Protein AF-0000000082480742 (afdb_homodimer)

InterPro domains:
  IPR001544 Aminotransferase class IV [PF01063] (30-254)
  IPR017824 Aminodeoxychorismate lyase, class IV [cd01559] (22-278)
  IPR036038 Aminotransferase-like, PLP-dependent enzymes [SSF56752] (6-282)
  IPR043131 Branched-chain-amino-acid aminotransferase-like, N-terminal [G3DSA:3.30.470.10] (2-115)
  IPR043132 Branched-chain-amino-acid aminotransferase-like, C-terminal [G3DSA:3.20.10.10] (116-290)
  IPR050571 Class-IV Pyridoxal-Phosphate-Dependent Aminotransferase [PTHR42743] (1-287)

Structure (mmCIF, N/CA/C/O backbone):
data_AF-0000000082480742-model_v1
#
loop_
_entity.id
_entity.type
_entity.pdbx_description
1 polymer 'aminodeoxychorismate lyase'
#
loop_
_atom_site.group_PDB
_atom_site.id
_atom_site.type_symbol
_atom_site.label_atom_id
_atom_site.label_alt_id
_atom_site.label_comp_id
_atom_site.label_asym_id
_atom_site.label_entity_id
_atom_site.label_seq_id
_atom_site.pdbx_PDB_ins_code
_atom_site.Cartn_x
_atom_site.Cartn_y
_atom_site.Cartn_z
_atom_site.occupancy
_atom_site.B_iso_or_equiv
_atom_site.auth_seq_id
_atom_site.auth_comp_id
_atom_site.auth_asym_id
_atom_site.auth_atom_id
_atom_site.pdbx_PDB_model_num
ATOM 1 N N . MET A 1 1 ? 18.281 7.586 12.695 1 97.62 1 MET A N 1
ATOM 2 C CA . MET A 1 1 ? 17.219 6.586 12.625 1 97.62 1 MET A CA 1
ATOM 3 C C . MET A 1 1 ? 17.266 5.668 13.844 1 97.62 1 MET A C 1
ATOM 5 O O . MET A 1 1 ? 18.344 5.242 14.273 1 97.62 1 MET A O 1
ATOM 9 N N . TYR A 1 2 ? 16.172 5.492 14.445 1 98.62 2 TYR A N 1
ATOM 10 C CA . TYR A 1 2 ? 16.031 4.383 15.383 1 98.62 2 TYR A CA 1
ATOM 11 C C . TYR A 1 2 ? 15.539 3.129 14.672 1 98.62 2 TYR A C 1
ATOM 13 O O . TYR A 1 2 ? 14.672 3.203 13.797 1 98.62 2 TYR A O 1
ATOM 21 N N . SER A 1 3 ? 16.031 1.985 15.062 1 98.25 3 SER A N 1
ATOM 22 C CA . SER A 1 3 ? 15.562 0.691 14.586 1 98.25 3 SER A CA 1
ATOM 23 C C . SER A 1 3 ? 15.5 -0.325 15.719 1 98.25 3 SER A C 1
ATOM 25 O O . SER A 1 3 ? 16.516 -0.6 16.375 1 98.25 3 SER A O 1
ATOM 27 N N . SER A 1 4 ? 14.375 -0.853 15.891 1 97.75 4 SER A N 1
ATOM 28 C CA . SER A 1 4 ? 14.273 -1.896 16.906 1 97.75 4 SER A CA 1
ATOM 29 C C . SER A 1 4 ? 14.938 -3.186 16.453 1 97.75 4 SER A C 1
ATOM 31 O O . SER A 1 4 ? 15.234 -4.066 17.266 1 97.75 4 SER A O 1
ATOM 33 N N . ILE A 1 5 ? 15.133 -3.352 15.133 1 95.88 5 ILE A N 1
ATOM 34 C CA . ILE A 1 5 ? 15.812 -4.523 14.594 1 95.88 5 ILE A CA 1
ATOM 35 C C . ILE A 1 5 ? 17.297 -4.461 14.93 1 95.88 5 ILE A C 1
ATOM 37 O O . ILE A 1 5 ? 17.891 -5.457 15.367 1 95.88 5 ILE A O 1
ATOM 41 N N . PHE A 1 6 ? 17.844 -3.275 14.734 1 94.06 6 PHE A N 1
ATOM 42 C CA . PHE A 1 6 ? 19.266 -3.092 15.039 1 94.06 6 PHE A CA 1
ATOM 43 C C . PHE A 1 6 ? 19.469 -2.793 16.516 1 94.06 6 PHE A C 1
ATOM 45 O O . PHE A 1 6 ? 20.578 -2.936 17.031 1 94.06 6 PHE A O 1
ATOM 52 N N . GLY A 1 7 ? 18.422 -2.303 17.156 1 94.62 7 GLY A N 1
ATOM 53 C CA . GLY A 1 7 ? 18.438 -2.125 18.594 1 94.62 7 GLY A CA 1
ATOM 54 C C . GLY A 1 7 ? 19.062 -0.811 19.031 1 94.62 7 GLY A C 1
ATOM 55 O O . GLY A 1 7 ? 19.688 -0.73 20.094 1 94.62 7 GLY A O 1
ATOM 56 N N . GLY A 1 8 ? 18.906 0.217 18.156 1 96.69 8 GLY A N 1
ATOM 57 C CA . GLY A 1 8 ? 19.516 1.472 18.562 1 96.69 8 GLY A CA 1
ATOM 58 C C . GLY A 1 8 ? 19.391 2.566 17.531 1 96.69 8 GLY A C 1
ATOM 59 O O . GLY A 1 8 ? 18.672 2.408 16.547 1 96.69 8 GLY A O 1
ATOM 60 N N . ILE A 1 9 ? 20 3.721 17.891 1 97.69 9 ILE A N 1
ATOM 61 C CA . ILE A 1 9 ? 19.969 4.906 17.047 1 97.69 9 ILE A CA 1
ATOM 62 C C . ILE A 1 9 ? 21.172 4.887 16.094 1 97.69 9 ILE A C 1
ATOM 64 O O . ILE A 1 9 ? 22.312 4.676 16.516 1 97.69 9 ILE A O 1
ATOM 68 N N . ILE A 1 10 ? 20.828 5.055 14.891 1 96.19 10 ILE A N 1
ATOM 69 C CA . ILE A 1 10 ? 21.812 5.148 13.812 1 96.19 10 ILE A CA 1
ATOM 70 C C . ILE A 1 10 ? 21.922 6.598 13.344 1 96.19 10 ILE A C 1
ATOM 72 O O . ILE A 1 10 ? 20.906 7.223 13 1 96.19 10 ILE A O 1
ATOM 76 N N . LEU A 1 11 ? 23.141 7.121 13.234 1 94.62 11 LEU A N 1
ATOM 77 C CA . LEU A 1 11 ? 23.297 8.523 12.859 1 94.62 11 LEU A CA 1
ATOM 78 C C . LEU A 1 11 ? 23.828 8.641 11.438 1 94.62 11 LEU A C 1
ATOM 80 O O . LEU A 1 11 ? 23.672 9.688 10.797 1 94.62 11 LEU A O 1
ATOM 84 N N . ASP A 1 12 ? 24.453 7.574 10.875 1 94.06 12 ASP A N 1
ATOM 85 C CA . ASP A 1 12 ? 24.938 7.574 9.5 1 94.06 12 ASP A CA 1
ATOM 86 C C . ASP A 1 12 ? 23.828 7.273 8.516 1 94.06 12 ASP A C 1
ATOM 88 O O . ASP A 1 12 ? 23.312 6.152 8.469 1 94.06 12 ASP A O 1
ATOM 92 N N . PRO A 1 13 ? 23.5 8.242 7.668 1 92.44 13 PRO A N 1
ATOM 93 C CA . PRO A 1 13 ? 22.391 8.047 6.742 1 92.44 13 PRO A CA 1
ATOM 94 C C . PRO A 1 13 ? 22.578 6.836 5.828 1 92.44 13 PRO A C 1
ATOM 96 O O . PRO A 1 13 ? 21.594 6.195 5.434 1 92.44 13 PRO A O 1
ATOM 99 N N . GLU A 1 14 ? 23.75 6.508 5.496 1 91.38 14 GLU A N 1
ATOM 100 C CA . GLU A 1 14 ? 24.031 5.387 4.602 1 91.38 14 GLU A CA 1
ATOM 101 C C . GLU A 1 14 ? 23.688 4.059 5.258 1 91.38 14 GLU A C 1
ATOM 103 O O . GLU A 1 14 ? 23.516 3.043 4.574 1 91.38 14 GLU A O 1
ATOM 108 N N . MET A 1 15 ? 23.562 4.098 6.551 1 94.12 15 MET A N 1
ATOM 109 C CA . MET A 1 15 ? 23.281 2.875 7.297 1 94.12 15 MET A CA 1
ATOM 110 C C . MET A 1 15 ? 21.812 2.787 7.66 1 94.12 15 MET A C 1
ATOM 112 O O . MET A 1 15 ? 21.391 1.866 8.367 1 94.12 15 MET A O 1
ATOM 116 N N . MET A 1 16 ? 21.078 3.693 7.191 1 97 16 MET A N 1
ATOM 117 C CA . MET A 1 16 ? 19.641 3.662 7.461 1 97 16 MET A CA 1
ATOM 118 C C . MET A 1 16 ? 18.938 2.705 6.516 1 97 16 MET A C 1
ATOM 120 O O . MET A 1 16 ? 18.359 3.129 5.508 1 97 16 MET A O 1
ATOM 124 N N . VAL A 1 17 ? 19.016 1.443 6.891 1 97.94 17 VAL A N 1
ATOM 125 C CA . VAL A 1 17 ? 18.484 0.368 6.059 1 97.94 17 VAL A CA 1
ATOM 126 C C . VAL A 1 17 ? 17.484 -0.465 6.859 1 97.94 17 VAL A C 1
ATOM 128 O O . VAL A 1 17 ? 17.438 -0.371 8.086 1 97.94 17 VAL A O 1
ATOM 131 N N . ILE A 1 18 ? 16.703 -1.198 6.199 1 98.31 18 ILE A N 1
ATOM 132 C CA . ILE A 1 18 ? 15.695 -2.104 6.742 1 98.31 18 ILE A CA 1
ATOM 133 C C . ILE A 1 18 ? 15.773 -3.451 6.031 1 98.31 18 ILE A C 1
ATOM 135 O O . ILE A 1 18 ? 16.109 -3.516 4.844 1 98.31 18 ILE A O 1
ATOM 139 N N . PRO A 1 19 ? 15.523 -4.566 6.738 1 98.38 19 PRO A N 1
ATOM 140 C CA . PRO A 1 19 ? 15.5 -5.863 6.059 1 98.38 19 PRO A CA 1
ATOM 141 C C . PRO A 1 19 ? 14.469 -5.922 4.934 1 98.38 19 PRO A C 1
ATOM 143 O O . PRO A 1 19 ? 13.344 -5.449 5.098 1 98.38 19 PRO A O 1
ATOM 146 N N . ILE A 1 20 ? 14.828 -6.539 3.852 1 98.44 20 ILE A N 1
ATOM 147 C CA . ILE A 1 20 ? 13.93 -6.543 2.701 1 98.44 20 ILE A CA 1
ATOM 148 C C . ILE A 1 20 ? 12.742 -7.457 2.98 1 98.44 20 ILE A C 1
ATOM 150 O O . ILE A 1 20 ? 11.695 -7.336 2.344 1 98.44 20 ILE A O 1
ATOM 154 N N . ASP A 1 21 ? 12.867 -8.398 3.918 1 98.12 21 ASP A N 1
ATOM 155 C CA . ASP A 1 21 ? 11.773 -9.328 4.211 1 98.12 21 ASP A CA 1
ATOM 156 C C . ASP A 1 21 ? 10.852 -8.766 5.289 1 98.12 21 ASP A C 1
ATOM 158 O O . ASP A 1 21 ? 9.984 -9.469 5.801 1 98.12 21 ASP A O 1
ATOM 162 N N . ASP A 1 22 ? 11.141 -7.527 5.754 1 98.62 22 ASP A N 1
ATOM 163 C CA . ASP A 1 22 ? 10.125 -6.875 6.578 1 98.62 22 ASP A CA 1
ATOM 164 C C . ASP A 1 22 ? 8.797 -6.781 5.84 1 98.62 22 ASP A C 1
ATOM 166 O O . ASP A 1 22 ? 8.75 -6.34 4.688 1 98.62 22 ASP A O 1
ATOM 170 N N . HIS A 1 23 ? 7.777 -7.121 6.512 1 98.81 23 HIS A N 1
ATOM 171 C CA . HIS A 1 23 ? 6.457 -7.219 5.895 1 98.81 23 HIS A CA 1
ATOM 172 C C . HIS A 1 23 ? 5.973 -5.859 5.406 1 98.81 23 HIS A C 1
ATOM 174 O O . HIS A 1 23 ? 5.141 -5.781 4.5 1 98.81 23 HIS A O 1
ATOM 180 N N . MET A 1 24 ? 6.398 -4.762 5.973 1 98.88 24 MET A N 1
ATOM 181 C CA . MET A 1 24 ? 6.078 -3.412 5.512 1 98.88 24 MET A CA 1
ATOM 182 C C . MET A 1 24 ? 6.672 -3.156 4.129 1 98.88 24 MET A C 1
ATOM 184 O O . MET A 1 24 ? 6.074 -2.455 3.312 1 98.88 24 MET A O 1
ATOM 188 N N . VAL A 1 25 ? 7.816 -3.727 3.834 1 98.81 25 VAL A N 1
ATOM 189 C CA . VAL A 1 25 ? 8.523 -3.469 2.584 1 98.81 25 VAL A CA 1
ATOM 190 C C . VAL A 1 25 ? 7.781 -4.133 1.425 1 98.81 25 VAL A C 1
ATOM 192 O O . VAL A 1 25 ? 7.418 -3.469 0.451 1 98.81 25 VAL A O 1
ATOM 195 N N . HIS A 1 26 ? 7.477 -5.391 1.591 1 98.56 26 HIS A N 1
ATOM 196 C CA . HIS A 1 26 ? 7.066 -6.141 0.407 1 98.56 26 HIS A CA 1
ATOM 197 C C . HIS A 1 26 ? 5.562 -6.379 0.401 1 98.56 26 HIS A C 1
ATOM 199 O O . HIS A 1 26 ? 4.988 -6.734 -0.633 1 98.56 26 HIS A O 1
ATOM 205 N N . ARG A 1 27 ? 4.875 -6.137 1.53 1 98.75 27 ARG A N 1
ATOM 206 C CA . ARG A 1 27 ? 3.43 -6.324 1.578 1 98.75 27 ARG A CA 1
ATOM 207 C C . ARG A 1 27 ? 2.725 -5.039 1.997 1 98.75 27 ARG A C 1
ATOM 209 O O . ARG A 1 27 ? 1.493 -4.988 2.039 1 98.75 27 ARG A O 1
ATOM 216 N N . GLY A 1 28 ? 3.459 -3.996 2.354 1 98.81 28 GLY A N 1
ATOM 217 C CA . GLY A 1 28 ? 2.848 -2.76 2.814 1 98.81 28 GLY A CA 1
ATOM 218 C C . GLY A 1 28 ? 2.152 -2.9 4.156 1 98.81 28 GLY A C 1
ATOM 219 O O . GLY A 1 28 ? 1.254 -2.123 4.48 1 98.81 28 GLY A O 1
ATOM 220 N N . HIS A 1 29 ? 2.496 -3.898 4.902 1 98.94 29 HIS A N 1
ATOM 221 C CA . HIS A 1 29 ? 1.877 -4.137 6.203 1 98.94 29 HIS A CA 1
ATOM 222 C C . HIS A 1 29 ? 2.572 -3.332 7.297 1 98.94 29 HIS A C 1
ATOM 224 O O . HIS A 1 29 ? 3.301 -3.893 8.117 1 98.94 29 HIS A O 1
ATOM 230 N N . GLY A 1 30 ? 2.264 -2.072 7.312 1 98.94 30 GLY A N 1
ATOM 231 C CA . GLY A 1 30 ? 2.844 -1.113 8.242 1 98.94 30 GLY A CA 1
ATOM 232 C C . GLY A 1 30 ? 2.053 0.178 8.328 1 98.94 30 GLY A C 1
ATOM 233 O O . GLY A 1 30 ? 1.278 0.504 7.43 1 98.94 30 GLY A O 1
ATOM 234 N N . VAL A 1 31 ? 2.246 0.839 9.43 1 98.94 31 VAL A N 1
ATOM 235 C CA . VAL A 1 31 ? 1.635 2.141 9.68 1 98.94 31 VAL A CA 1
ATOM 236 C C . VAL A 1 31 ? 2.717 3.168 10 1 98.94 31 VAL A C 1
ATOM 238 O O . VAL A 1 31 ? 3.861 2.805 10.281 1 98.94 31 VAL A O 1
ATOM 241 N N . PHE A 1 32 ? 2.344 4.457 9.914 1 98.94 32 PHE A N 1
ATOM 242 C CA . PHE A 1 32 ? 3.326 5.492 10.219 1 98.94 32 PHE A CA 1
ATOM 243 C C . PHE A 1 32 ? 2.646 6.734 10.781 1 98.94 32 PHE A C 1
ATOM 245 O O . PHE A 1 32 ? 1.417 6.824 10.797 1 98.94 32 PHE A O 1
ATOM 252 N N . ASP A 1 33 ? 3.379 7.59 11.227 1 98.75 33 ASP A N 1
ATOM 253 C CA . ASP A 1 33 ? 2.959 8.93 11.633 1 98.75 33 ASP A CA 1
ATOM 254 C C . ASP A 1 33 ? 4.125 9.914 11.562 1 98.75 33 ASP A C 1
ATOM 256 O O . ASP A 1 33 ? 5.258 9.523 11.281 1 98.75 33 ASP A O 1
ATOM 260 N N . THR A 1 34 ? 3.812 11.125 11.633 1 98.25 34 THR A N 1
ATOM 261 C CA . THR A 1 34 ? 4.797 12.195 11.539 1 98.25 34 THR A CA 1
ATOM 262 C C . THR A 1 34 ? 4.496 13.289 12.562 1 98.25 34 THR A C 1
ATOM 264 O O . THR A 1 34 ? 3.391 13.836 12.594 1 98.25 34 THR A O 1
ATOM 267 N N . ALA A 1 35 ? 5.398 13.57 13.383 1 97.94 35 ALA A N 1
ATOM 268 C CA . ALA A 1 35 ? 5.336 14.719 14.281 1 97.94 35 ALA A CA 1
ATOM 269 C C . ALA A 1 35 ? 6.34 15.797 13.867 1 97.94 35 ALA A C 1
ATOM 271 O O . ALA A 1 35 ? 7.328 15.5 13.188 1 97.94 35 ALA A O 1
ATOM 272 N N . ILE A 1 36 ? 6.117 16.969 14.328 1 97.5 36 ILE A N 1
ATOM 273 C CA . ILE A 1 36 ? 7 18.078 13.945 1 97.5 36 ILE A CA 1
ATOM 274 C C . ILE A 1 36 ? 7.895 18.438 15.125 1 97.5 36 ILE A C 1
ATOM 276 O O . ILE A 1 36 ? 7.461 18.422 16.281 1 97.5 36 ILE A O 1
ATOM 280 N N . ILE A 1 37 ? 9.109 18.719 14.82 1 97.94 37 ILE A N 1
ATOM 281 C CA . ILE A 1 37 ? 10.039 19.375 15.734 1 97.94 37 ILE A CA 1
ATOM 282 C C . ILE A 1 37 ? 10.133 20.859 15.375 1 97.94 37 ILE A C 1
ATOM 284 O O . ILE A 1 37 ? 10.453 21.219 14.242 1 97.94 37 ILE A O 1
ATOM 288 N N . LEU A 1 38 ? 9.797 21.641 16.328 1 96.75 38 LEU A N 1
ATOM 289 C CA . LEU A 1 38 ? 9.852 23.078 16.125 1 96.75 38 LEU A CA 1
ATOM 290 C C . LEU A 1 38 ? 10.422 23.797 17.344 1 96.75 38 LEU A C 1
ATOM 292 O O . LEU A 1 38 ? 9.883 23.672 18.438 1 96.75 38 LEU A O 1
ATOM 296 N N . ASP A 1 39 ? 11.523 24.531 17.141 1 94.62 39 ASP A N 1
ATOM 297 C CA . ASP A 1 39 ? 12.203 25.281 18.188 1 94.62 39 ASP A CA 1
ATOM 298 C C . ASP A 1 39 ? 12.531 24.406 19.375 1 94.62 39 ASP A C 1
ATOM 300 O O . ASP A 1 39 ? 12.312 24.797 20.531 1 94.62 39 ASP A O 1
ATOM 304 N N . GLY A 1 40 ? 12.867 23.172 19.094 1 95.31 40 GLY A N 1
ATOM 305 C CA . GLY A 1 40 ? 13.344 22.266 20.125 1 95.31 40 GLY A CA 1
ATOM 306 C C . GLY A 1 40 ? 12.227 21.562 20.859 1 95.31 40 GLY A C 1
ATOM 307 O O . GLY A 1 40 ? 12.453 20.922 21.891 1 95.31 40 GLY A O 1
ATOM 308 N N . PHE A 1 41 ? 11.078 21.688 20.391 1 97.62 41 PHE A N 1
ATOM 309 C CA . PHE A 1 41 ? 9.93 21 20.969 1 97.62 41 PHE A CA 1
ATOM 310 C C . PHE A 1 41 ? 9.289 20.078 19.938 1 97.62 41 PHE A C 1
ATOM 312 O O . PHE A 1 41 ? 9.328 20.344 18.734 1 97.62 41 PHE A O 1
ATOM 319 N N . ILE A 1 42 ? 8.789 18.969 20.422 1 98.44 42 ILE A N 1
ATOM 320 C CA . ILE A 1 42 ? 7.938 18.125 19.594 1 98.44 42 ILE A CA 1
ATOM 321 C C . ILE A 1 42 ? 6.473 18.484 19.828 1 98.44 42 ILE A C 1
ATOM 323 O O . ILE A 1 42 ? 5.965 18.359 20.938 1 98.44 42 ILE A O 1
ATOM 327 N N . TYR A 1 43 ? 5.84 18.938 18.797 1 98.06 43 TYR A N 1
ATOM 328 C CA . TYR A 1 43 ? 4.469 19.422 18.875 1 98.06 43 TYR A CA 1
ATOM 329 C C . TYR A 1 43 ? 3.471 18.281 18.797 1 98.06 43 TYR A C 1
ATOM 331 O O . TYR A 1 43 ? 3.555 17.438 17.906 1 98.06 43 TYR A O 1
ATOM 339 N N . GLU A 1 44 ? 2.523 18.109 19.797 1 97.88 44 GLU A N 1
ATOM 340 C CA . GLU A 1 44 ? 1.398 17.172 19.859 1 97.88 44 GLU A CA 1
ATOM 341 C C . GLU A 1 44 ? 1.871 15.727 19.75 1 97.88 44 GLU A C 1
ATOM 343 O O . GLU A 1 44 ? 1.245 14.906 19.078 1 97.88 44 GLU A O 1
ATOM 348 N N . LEU A 1 45 ? 2.938 15.445 20.406 1 98.19 45 LEU A N 1
ATOM 349 C CA . LEU A 1 45 ? 3.533 14.117 20.297 1 98.19 45 LEU A CA 1
ATOM 350 C C . LEU A 1 45 ? 2.557 13.047 20.781 1 98.19 45 LEU A C 1
ATOM 352 O O . LEU A 1 45 ? 2.379 12.016 20.109 1 98.19 45 LEU A O 1
ATOM 356 N N . ASP A 1 46 ? 1.872 13.266 21.844 1 97.94 46 ASP A N 1
ATOM 357 C CA . ASP A 1 46 ? 0.979 12.258 22.406 1 97.94 46 ASP A CA 1
ATOM 358 C C . ASP A 1 46 ? -0.225 12.016 21.5 1 97.94 46 ASP A C 1
ATOM 360 O O . ASP A 1 46 ? -0.7 10.883 21.391 1 97.94 46 ASP A O 1
ATOM 364 N N . VAL A 1 47 ? -0.727 13.078 20.922 1 97.81 47 VAL A N 1
ATOM 365 C CA . VAL A 1 47 ? -1.851 12.961 20 1 97.81 47 VAL A CA 1
ATOM 366 C C . VAL A 1 47 ? -1.438 12.133 18.781 1 97.81 47 VAL A C 1
ATOM 368 O O . VAL A 1 47 ? -2.186 11.258 18.344 1 97.81 47 VAL A O 1
ATOM 371 N N . HIS A 1 48 ? -0.273 12.367 18.297 1 98.56 48 HIS A N 1
ATOM 372 C CA . HIS A 1 48 ? 0.248 11.617 17.172 1 98.56 48 HIS A CA 1
ATOM 373 C C . HIS A 1 48 ? 0.482 10.156 17.531 1 98.56 48 HIS A C 1
ATOM 375 O O . HIS A 1 48 ? 0.188 9.25 16.75 1 98.56 48 HIS A O 1
ATOM 381 N N . LEU A 1 49 ? 1.009 9.922 18.688 1 98.62 49 LEU A N 1
ATOM 382 C CA . LEU A 1 49 ? 1.263 8.555 19.141 1 98.62 49 LEU A CA 1
ATOM 383 C C . LEU A 1 49 ? -0.044 7.789 19.312 1 98.62 49 LEU A C 1
ATOM 385 O O . LEU A 1 49 ? -0.121 6.605 18.969 1 98.62 49 LEU A O 1
ATOM 389 N N . ALA A 1 50 ? -1.018 8.477 19.844 1 98.25 50 ALA A N 1
ATOM 390 C CA . ALA A 1 50 ? -2.32 7.836 20 1 98.25 50 ALA A CA 1
ATOM 391 C C . ALA A 1 50 ? -2.887 7.414 18.641 1 98.25 50 ALA A C 1
ATOM 393 O O . ALA A 1 50 ? -3.395 6.301 18.5 1 98.25 50 ALA A O 1
ATOM 394 N N . ARG A 1 51 ? -2.84 8.297 17.703 1 98.31 51 ARG A N 1
ATOM 395 C CA . ARG A 1 51 ? -3.32 7.957 16.375 1 98.31 51 ARG A CA 1
ATOM 396 C C . ARG A 1 51 ? -2.496 6.82 15.773 1 98.31 51 ARG A C 1
ATOM 398 O O . ARG A 1 51 ? -3.039 5.945 15.094 1 98.31 51 ARG A O 1
ATOM 405 N N . PHE A 1 52 ? -1.207 6.895 15.992 1 98.81 52 PHE A N 1
ATOM 406 C CA . PHE A 1 52 ? -0.276 5.879 15.508 1 98.81 52 PHE A CA 1
ATOM 407 C C . PHE A 1 52 ? -0.688 4.496 15.992 1 98.81 52 PHE A C 1
ATOM 409 O O . PHE A 1 52 ? -0.785 3.557 15.203 1 98.81 52 PHE A O 1
ATOM 416 N N . LEU A 1 53 ? -1.008 4.379 17.219 1 98.75 53 LEU A N 1
ATOM 417 C CA . LEU A 1 53 ? -1.361 3.098 17.812 1 98.75 53 LEU A CA 1
ATOM 418 C C . LEU A 1 53 ? -2.764 2.672 17.391 1 98.75 53 LEU A C 1
ATOM 420 O O . LEU A 1 53 ? -3.035 1.478 17.25 1 98.75 53 LEU A O 1
ATOM 424 N N . ARG A 1 54 ? -3.676 3.609 17.219 1 98.31 54 ARG A N 1
ATOM 425 C CA . ARG A 1 54 ? -4.988 3.281 16.672 1 98.31 54 ARG A CA 1
ATOM 426 C C . ARG A 1 54 ? -4.875 2.721 15.266 1 98.31 54 ARG A C 1
ATOM 428 O O . ARG A 1 54 ? -5.562 1.759 14.914 1 98.31 54 ARG A O 1
ATOM 435 N N . SER A 1 55 ? -4.039 3.404 14.453 1 98.81 55 SER A N 1
ATOM 436 C CA . SER A 1 55 ? -3.793 2.898 13.109 1 98.81 55 SER A CA 1
ATOM 437 C C . SER A 1 55 ? -3.217 1.487 13.141 1 98.81 55 SER A C 1
ATOM 439 O O . SER A 1 55 ? -3.621 0.626 12.359 1 98.81 55 SER A O 1
ATOM 441 N N . ALA A 1 56 ? -2.264 1.24 14.055 1 98.88 56 ALA A N 1
ATOM 442 C CA . ALA A 1 56 ? -1.654 -0.08 14.195 1 98.88 56 ALA A CA 1
ATOM 443 C C . ALA A 1 56 ? -2.703 -1.133 14.547 1 98.88 56 ALA A C 1
ATOM 445 O O . ALA A 1 56 ? -2.699 -2.23 13.984 1 98.88 56 ALA A O 1
ATOM 446 N N . SER A 1 57 ? -3.557 -0.779 15.438 1 98.56 57 SER A N 1
ATOM 447 C CA . SER A 1 57 ? -4.621 -1.695 15.828 1 98.56 57 SER A CA 1
ATOM 448 C C . SER A 1 57 ? -5.508 -2.059 14.648 1 98.56 57 SER A C 1
ATOM 450 O O . SER A 1 57 ? -5.844 -3.229 14.453 1 98.56 57 SER A O 1
ATOM 452 N N . LYS A 1 58 ? -5.891 -1.099 13.852 1 98.31 58 LYS A N 1
ATOM 453 C CA . LYS A 1 58 ? -6.707 -1.344 12.664 1 98.31 58 LYS A CA 1
ATOM 454 C C . LYS A 1 58 ? -5.98 -2.25 11.672 1 98.31 58 LYS A C 1
ATOM 456 O O . LYS A 1 58 ? -6.609 -3.053 10.977 1 98.31 58 LYS A O 1
ATOM 461 N N . ALA A 1 59 ? -4.676 -2.133 11.609 1 98.81 59 ALA A N 1
ATOM 462 C CA . ALA A 1 59 ? -3.865 -2.938 10.703 1 98.81 59 ALA A CA 1
ATOM 463 C C . ALA A 1 59 ? -3.504 -4.281 11.328 1 98.81 59 ALA A C 1
ATOM 465 O O . ALA A 1 59 ? -2.729 -5.051 10.766 1 98.81 59 ALA A O 1
ATOM 466 N N . LYS A 1 60 ? -3.963 -4.52 12.578 1 98.44 60 LYS A N 1
ATOM 467 C CA . LYS A 1 60 ? -3.707 -5.742 13.328 1 98.44 60 LYS A CA 1
ATOM 468 C C . LYS A 1 60 ? -2.217 -5.922 13.602 1 98.44 60 LYS A C 1
ATOM 470 O O . LYS A 1 60 ? -1.688 -7.031 13.492 1 98.44 60 LYS A O 1
ATOM 475 N N . ILE A 1 61 ? -1.536 -4.879 13.883 1 98.69 61 ILE A N 1
ATOM 476 C CA . ILE A 1 61 ? -0.161 -4.879 14.375 1 98.69 61 ILE A CA 1
ATOM 477 C C . ILE A 1 61 ? -0.136 -4.5 15.852 1 98.69 61 ILE A C 1
ATOM 479 O O . ILE A 1 61 ? -0.598 -3.418 16.234 1 98.69 61 ILE A O 1
ATOM 483 N N . THR A 1 62 ? 0.367 -5.348 16.625 1 97 62 THR A N 1
ATOM 484 C CA . THR A 1 62 ? 0.489 -5.051 18.047 1 97 62 THR A CA 1
ATOM 485 C C . THR A 1 62 ? 1.923 -4.664 18.391 1 97 62 THR A C 1
ATOM 487 O O . THR A 1 62 ? 2.84 -5.477 18.266 1 97 62 THR A O 1
ATOM 490 N N . SER A 1 63 ? 2.041 -3.512 18.891 1 96.5 63 SER A N 1
ATOM 491 C CA . SER A 1 63 ? 3.367 -3.012 19.234 1 96.5 63 SER A CA 1
ATOM 492 C C . SER A 1 63 ? 3.973 -3.799 20.391 1 96.5 63 SER A C 1
ATOM 494 O O . SER A 1 63 ? 3.279 -4.125 21.359 1 96.5 63 SER A O 1
ATOM 496 N N . SER A 1 64 ? 5.258 -4.039 20.25 1 95.88 64 SER A N 1
ATOM 497 C CA . SER A 1 64 ? 5.988 -4.648 21.359 1 95.88 64 SER A CA 1
ATOM 498 C C . SER A 1 64 ? 6.348 -3.615 22.422 1 95.88 64 SER A C 1
ATOM 500 O O . SER A 1 64 ? 6.773 -3.971 23.516 1 95.88 64 SER A O 1
ATOM 502 N N . PHE A 1 65 ? 6.191 -2.391 22.094 1 96.94 65 PHE A N 1
ATOM 503 C CA . PHE A 1 65 ? 6.52 -1.273 22.984 1 96.94 65 PHE A CA 1
ATOM 504 C C . PHE A 1 65 ? 5.25 -0.611 23.5 1 96.94 65 PHE A C 1
ATOM 506 O O . PHE A 1 65 ? 4.27 -0.469 22.781 1 96.94 65 PHE A O 1
ATOM 513 N N . SER A 1 66 ? 5.336 -0.236 24.719 1 97.5 66 SER A N 1
ATOM 514 C CA . SER A 1 66 ? 4.273 0.613 25.25 1 97.5 66 SER A CA 1
ATOM 515 C C . SER A 1 66 ? 4.316 2.006 24.625 1 97.5 66 SER A C 1
ATOM 517 O O . SER A 1 66 ? 5.332 2.404 24.062 1 97.5 66 SER A O 1
ATOM 519 N N . GLN A 1 67 ? 3.186 2.705 24.781 1 97.81 67 GLN A N 1
ATOM 520 C CA . GLN A 1 67 ? 3.154 4.082 24.297 1 97.81 67 GLN A CA 1
ATOM 521 C C . GLN A 1 67 ? 4.242 4.922 24.953 1 97.81 67 GLN A C 1
ATOM 523 O O . GLN A 1 67 ? 4.879 5.75 24.297 1 97.81 67 GLN A O 1
ATOM 528 N N . SER A 1 68 ? 4.449 4.742 26.234 1 98.19 68 SER A N 1
ATOM 529 C CA . SER A 1 68 ? 5.469 5.477 26.969 1 98.19 68 SER A CA 1
ATOM 530 C C . SER A 1 68 ? 6.863 5.172 26.438 1 98.19 68 SER A C 1
ATOM 532 O O . SER A 1 68 ? 7.711 6.066 26.344 1 98.19 68 SER A O 1
ATOM 534 N N . THR A 1 69 ? 7.141 3.92 26.156 1 98.44 69 THR A N 1
ATOM 535 C CA . THR A 1 69 ? 8.438 3.533 25.594 1 98.44 69 THR A CA 1
ATOM 536 C C . THR A 1 69 ? 8.648 4.156 24.219 1 98.44 69 THR A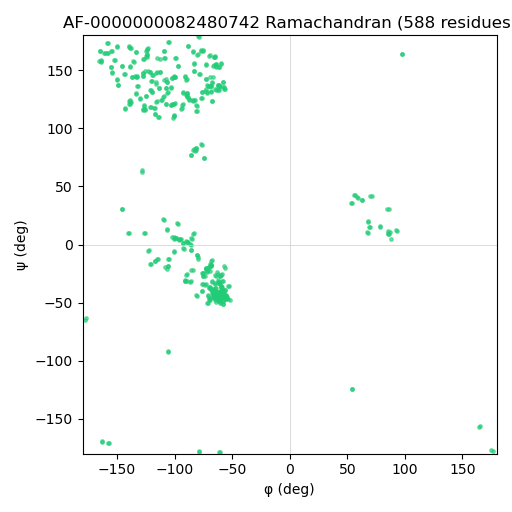 C 1
ATOM 538 O O . THR A 1 69 ? 9.719 4.676 23.922 1 98.44 69 THR A O 1
ATOM 541 N N . LEU A 1 70 ? 7.629 4.105 23.391 1 98.75 70 LEU A N 1
ATOM 542 C CA . LEU A 1 70 ? 7.707 4.738 22.078 1 98.75 70 LEU A CA 1
ATOM 543 C C . LEU A 1 70 ? 8.008 6.227 22.203 1 98.75 70 LEU A C 1
ATOM 545 O O . LEU A 1 70 ? 8.867 6.754 21.484 1 98.75 70 LEU A O 1
ATOM 549 N N . ARG A 1 71 ? 7.238 6.859 23.078 1 98.56 71 ARG A N 1
ATOM 550 C CA . ARG A 1 71 ? 7.441 8.273 23.359 1 98.56 71 ARG A CA 1
ATOM 551 C C . ARG A 1 71 ? 8.891 8.562 23.719 1 98.56 71 ARG A C 1
ATOM 553 O O . ARG A 1 71 ? 9.5 9.492 23.188 1 98.56 71 ARG A O 1
ATOM 560 N N . SER A 1 72 ? 9.445 7.789 24.594 1 98.5 72 SER A N 1
ATOM 561 C CA . SER A 1 72 ? 10.82 7.961 25.062 1 98.5 72 SER A CA 1
ATOM 562 C C . SER A 1 72 ? 11.812 7.77 23.922 1 98.5 72 SER A C 1
ATOM 564 O O . SER A 1 72 ? 12.781 8.523 23.797 1 98.5 72 SER A O 1
ATOM 566 N N . ILE A 1 73 ? 11.625 6.781 23.109 1 98.69 73 ILE A N 1
ATOM 567 C CA . ILE A 1 73 ? 12.5 6.504 21.984 1 98.69 73 ILE A CA 1
ATOM 568 C C . ILE A 1 73 ? 12.523 7.703 21.031 1 98.69 73 ILE A C 1
ATOM 570 O O . ILE A 1 73 ? 13.586 8.141 20.594 1 98.69 73 ILE A O 1
ATOM 574 N N . LEU A 1 74 ? 11.352 8.25 20.766 1 98.81 74 LEU A N 1
ATOM 575 C CA . LEU A 1 74 ? 11.242 9.359 19.828 1 98.81 74 LEU A CA 1
ATOM 576 C C . LEU A 1 74 ? 11.93 10.602 20.375 1 98.81 74 LEU A C 1
ATOM 578 O O . LEU A 1 74 ? 12.609 11.32 19.641 1 98.81 74 LEU A O 1
ATOM 582 N N . ILE A 1 75 ? 11.75 10.859 21.609 1 98.62 75 ILE A N 1
ATOM 583 C CA . ILE A 1 75 ? 12.391 12.008 22.234 1 98.62 75 ILE A CA 1
ATOM 584 C C . ILE A 1 75 ? 13.906 11.844 22.219 1 98.62 75 ILE A C 1
ATOM 586 O O . ILE A 1 75 ? 14.641 12.773 21.875 1 98.62 75 ILE A O 1
ATOM 590 N N . GLN A 1 76 ? 14.383 10.656 22.547 1 98.5 76 GLN A N 1
ATOM 591 C CA . GLN A 1 76 ? 15.812 10.375 22.531 1 98.5 76 GLN A CA 1
ATOM 592 C C . GLN A 1 76 ? 16.391 10.516 21.125 1 98.5 76 GLN A C 1
ATOM 594 O O . GLN A 1 76 ? 17.5 11.031 20.953 1 98.5 76 GLN A O 1
ATOM 599 N N . LEU A 1 77 ? 15.656 10.016 20.203 1 98.62 77 LEU A N 1
ATOM 600 C CA . LEU A 1 77 ? 16.094 10.141 18.812 1 98.62 77 LEU A CA 1
ATOM 601 C C . LEU A 1 77 ? 16.219 11.602 18.406 1 98.62 77 LEU A C 1
ATOM 603 O O . LEU A 1 77 ? 17.203 12 17.781 1 98.62 77 LEU A O 1
ATOM 607 N N . ALA A 1 78 ? 15.172 12.367 18.703 1 98.44 78 ALA A N 1
ATOM 608 C CA . ALA A 1 78 ? 15.211 13.797 18.406 1 98.44 78 ALA A CA 1
ATOM 609 C C . ALA A 1 78 ? 16.422 14.461 19.047 1 98.44 78 ALA A C 1
ATOM 611 O O . ALA A 1 78 ? 17.141 15.227 18.391 1 98.44 78 ALA A O 1
ATOM 612 N N . ALA A 1 79 ? 16.672 14.141 20.266 1 98.44 79 ALA A N 1
ATOM 613 C CA . ALA A 1 79 ? 17.797 14.711 21 1 98.44 79 ALA A CA 1
ATOM 614 C C . ALA A 1 79 ? 19.125 14.336 20.328 1 98.44 79 ALA A C 1
ATOM 616 O O . ALA A 1 79 ? 19.984 15.188 20.109 1 98.44 79 ALA A O 1
ATOM 617 N N . ALA A 1 80 ? 19.266 13.078 20.016 1 97.81 80 ALA A N 1
ATOM 618 C CA . ALA A 1 80 ? 20.5 12.578 19.422 1 97.81 80 ALA A CA 1
ATOM 619 C C . ALA A 1 80 ? 20.75 13.234 18.062 1 97.81 80 ALA A C 1
ATOM 621 O O . ALA A 1 80 ? 21.906 13.43 17.672 1 97.81 80 ALA A O 1
ATOM 622 N N . SER A 1 81 ? 19.75 13.578 17.375 1 97.12 81 SER A N 1
ATOM 623 C CA . SER A 1 81 ? 19.875 14.148 16.031 1 97.12 81 SER A CA 1
ATOM 624 C C . SER A 1 81 ? 20.328 15.602 16.094 1 97.12 81 SER A C 1
ATOM 626 O O . SER A 1 81 ? 20.781 16.156 15.094 1 97.12 81 SER A O 1
ATOM 628 N N . LEU A 1 82 ? 20.078 16.266 17.172 1 97.38 82 LEU A N 1
ATOM 629 C CA . LEU A 1 82 ? 20.344 17.688 17.391 1 97.38 82 LEU A CA 1
ATOM 630 C C . LEU A 1 82 ? 19.453 18.547 16.516 1 97.38 82 LEU A C 1
ATOM 632 O O . LEU A 1 82 ? 19.641 19.766 16.422 1 97.38 82 LEU A O 1
ATOM 636 N N . CYS A 1 83 ? 18.5 17.953 15.898 1 97.25 83 CYS A N 1
ATOM 637 C CA . CYS A 1 83 ? 17.578 18.688 15.039 1 97.25 83 CYS A CA 1
ATOM 638 C C . CYS A 1 83 ? 16.641 19.547 15.867 1 97.25 83 CYS A C 1
ATOM 640 O O . CYS A 1 83 ? 15.969 19.047 16.781 1 97.25 83 CYS A O 1
ATOM 642 N N . ARG A 1 84 ? 16.484 20.828 15.516 1 97.12 84 ARG A N 1
ATOM 643 C CA . ARG A 1 84 ? 15.633 21.719 16.281 1 97.12 84 ARG A CA 1
ATOM 644 C C . ARG A 1 84 ? 14.438 22.172 15.445 1 97.12 84 ARG A C 1
ATOM 646 O O . ARG A 1 84 ? 13.516 22.812 15.969 1 97.12 84 ARG A O 1
ATOM 653 N N . LYS A 1 85 ? 14.492 21.938 14.227 1 97.38 85 LYS A N 1
ATOM 654 C CA . LYS A 1 85 ? 13.406 22.188 13.289 1 97.38 85 LYS A CA 1
ATOM 655 C C . LYS A 1 85 ? 13.344 21.094 12.219 1 97.38 85 LYS A C 1
ATOM 657 O O . LYS A 1 85 ? 14.305 20.906 11.469 1 97.38 85 LYS A O 1
ATOM 662 N N . GLY A 1 86 ? 12.305 20.391 12.164 1 97.62 86 GLY A N 1
ATOM 663 C CA . GLY A 1 86 ? 12.148 19.297 11.227 1 97.62 86 GLY A CA 1
ATOM 664 C C . GLY A 1 86 ? 11 18.375 11.578 1 97.62 86 GLY A C 1
ATOM 665 O O . GLY A 1 86 ? 9.984 18.812 12.109 1 97.62 86 GLY A O 1
ATOM 666 N N . THR A 1 87 ? 11.094 17.141 11.078 1 97.88 87 THR A N 1
ATOM 667 C CA . THR A 1 87 ? 10.031 16.188 11.344 1 97.88 87 THR A CA 1
ATOM 668 C C . THR A 1 87 ? 10.594 14.891 11.93 1 97.88 87 THR A C 1
ATOM 670 O O . THR A 1 87 ? 11.75 14.547 11.695 1 97.88 87 THR A O 1
ATOM 673 N N . LEU A 1 88 ? 9.867 14.336 12.766 1 98.06 88 LEU A N 1
ATOM 674 C CA . LEU A 1 88 ? 10.031 12.969 13.234 1 98.06 88 LEU A CA 1
ATOM 675 C C . LEU A 1 88 ? 9.047 12.031 12.547 1 98.06 88 LEU A C 1
ATOM 677 O O . LEU A 1 88 ? 7.844 12.086 12.82 1 98.06 88 LEU A O 1
ATOM 681 N N . ARG A 1 89 ? 9.539 11.172 11.703 1 98.5 89 ARG A N 1
ATOM 682 C CA . ARG A 1 89 ? 8.719 10.164 11.039 1 98.5 89 ARG A CA 1
ATOM 683 C C . ARG A 1 89 ? 9 8.773 11.594 1 98.5 89 ARG A C 1
ATOM 685 O O . ARG A 1 89 ? 10.156 8.398 11.797 1 98.5 89 ARG A O 1
ATOM 692 N N . TYR A 1 90 ? 7.961 8.055 11.844 1 98.88 90 TYR A N 1
ATOM 693 C CA . TYR A 1 90 ? 8.172 6.75 12.453 1 98.88 90 TYR A CA 1
ATOM 694 C C . TYR A 1 90 ? 7.145 5.742 11.953 1 98.88 90 TYR A C 1
ATOM 696 O O . TYR A 1 90 ? 6.051 6.121 11.523 1 98.88 90 TYR A O 1
ATOM 704 N N . TRP A 1 91 ? 7.512 4.477 11.977 1 98.94 91 TRP A N 1
ATOM 705 C CA . TRP A 1 91 ? 6.742 3.369 11.422 1 98.94 91 TRP A CA 1
ATOM 706 C C . TRP A 1 91 ? 6.664 2.209 12.406 1 98.94 91 TRP A C 1
ATOM 708 O O . TRP A 1 91 ? 7.602 1.979 13.18 1 98.94 91 TRP A O 1
ATOM 718 N N . LEU A 1 92 ? 5.578 1.575 12.414 1 98.94 92 LEU A N 1
ATOM 719 C CA . LEU A 1 92 ? 5.402 0.254 13.008 1 98.94 92 LEU A CA 1
ATOM 720 C C . LEU A 1 92 ? 5.004 -0.77 11.953 1 98.94 92 LEU A C 1
ATOM 722 O O . LEU A 1 92 ? 3.977 -0.617 11.289 1 98.94 92 LEU A O 1
ATOM 726 N N . SER A 1 93 ? 5.852 -1.742 11.766 1 98.88 93 SER A N 1
ATOM 727 C CA . SER A 1 93 ? 5.586 -2.789 10.789 1 98.88 93 SER A CA 1
ATOM 728 C C . SER A 1 93 ? 5.277 -4.117 11.469 1 98.88 93 SER A C 1
ATOM 730 O O . SER A 1 93 ? 5.48 -4.266 12.672 1 98.88 93 SER A O 1
ATOM 732 N N . ALA A 1 94 ? 4.758 -5.051 10.672 1 98.75 94 ALA A N 1
ATOM 733 C CA . ALA A 1 94 ? 4.559 -6.402 11.188 1 98.75 94 ALA A CA 1
ATOM 734 C C . ALA A 1 94 ? 5.895 -7.098 11.445 1 98.75 94 ALA A C 1
ATOM 736 O O . ALA A 1 94 ? 5.949 -8.125 12.117 1 98.75 94 ALA A O 1
ATOM 737 N N . GLY A 1 95 ? 6.973 -6.539 10.922 1 98.44 95 GLY A N 1
ATOM 738 C CA . GLY A 1 95 ? 8.312 -7.027 11.203 1 98.44 95 GLY A CA 1
ATOM 739 C C . GLY A 1 95 ? 8.852 -7.949 10.125 1 98.44 95 GLY A C 1
ATOM 740 O O . GLY A 1 95 ? 8.109 -8.375 9.242 1 98.44 95 GLY A O 1
ATOM 741 N N . PRO A 1 96 ? 10.172 -8.164 10.148 1 97.94 96 PRO A N 1
ATOM 742 C CA . PRO A 1 96 ? 10.781 -9.125 9.227 1 97.94 96 PRO A CA 1
ATOM 743 C C . PRO A 1 96 ? 10.477 -10.57 9.594 1 97.94 96 PRO A C 1
ATOM 745 O O . PRO A 1 96 ? 10.25 -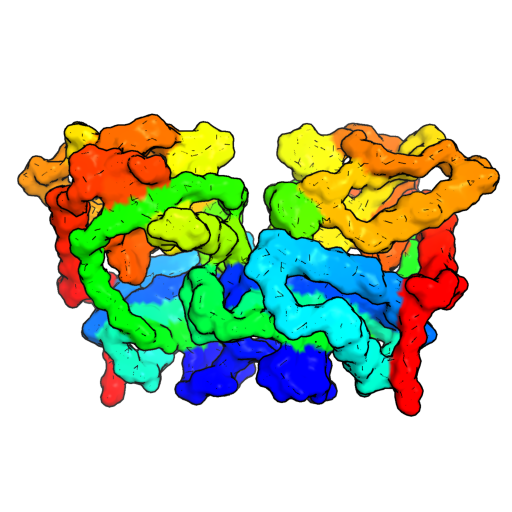10.875 10.773 1 97.94 96 PRO A O 1
ATOM 748 N N . GLY A 1 97 ? 10.5 -11.5 8.617 1 96.56 97 GLY A N 1
ATOM 749 C CA . GLY A 1 97 ? 10.273 -12.914 8.867 1 96.56 97 GLY A CA 1
ATOM 750 C C . GLY A 1 97 ? 10.414 -13.766 7.625 1 96.56 97 GLY A C 1
ATOM 751 O O . GLY A 1 97 ? 11.227 -14.695 7.59 1 96.56 97 GLY A O 1
ATOM 752 N N . ASP A 1 98 ? 9.617 -13.578 6.672 1 96.44 98 ASP A N 1
ATOM 753 C CA . ASP A 1 98 ? 9.602 -14.266 5.383 1 96.44 98 ASP A CA 1
ATOM 754 C C . ASP A 1 98 ? 8.883 -13.438 4.324 1 96.44 98 ASP A C 1
ATOM 756 O O . ASP A 1 98 ? 8.641 -12.242 4.523 1 96.44 98 ASP A O 1
ATOM 760 N N . PHE A 1 99 ? 8.641 -14.008 3.209 1 96.94 99 PHE A N 1
ATOM 761 C CA . PHE A 1 99 ? 8.039 -13.266 2.105 1 96.94 99 PHE A CA 1
ATOM 762 C C . PHE A 1 99 ? 6.609 -13.734 1.854 1 96.94 99 PHE A C 1
ATOM 764 O O . PHE A 1 99 ? 6.09 -13.578 0.749 1 96.94 99 PHE A O 1
ATOM 771 N N . LEU A 1 100 ? 6 -14.352 2.879 1 96.94 100 LEU A N 1
ATOM 772 C CA . LEU A 1 100 ? 4.633 -14.844 2.746 1 96.94 100 LEU A CA 1
ATOM 773 C C . LEU A 1 100 ? 3.631 -13.703 2.924 1 96.94 100 LEU A C 1
ATOM 775 O O . LEU A 1 100 ? 3.996 -12.617 3.367 1 96.94 100 LEU A O 1
ATOM 779 N N . LEU A 1 101 ? 2.416 -13.961 2.492 1 98 101 LEU A N 1
ATOM 780 C CA . LEU A 1 101 ? 1.349 -12.977 2.65 1 98 101 LEU A CA 1
ATOM 781 C C . LEU A 1 101 ? 0.962 -12.828 4.117 1 98 101 LEU A C 1
ATOM 783 O O . LEU A 1 101 ? 0.797 -11.703 4.609 1 98 101 LEU A O 1
ATOM 787 N N . SER A 1 102 ? 0.8 -14.023 4.781 1 98.25 102 SER A N 1
ATOM 788 C CA . SER A 1 102 ? 0.489 -14.039 6.207 1 98.25 102 SER A CA 1
ATOM 789 C C . SER A 1 102 ? 1.667 -13.531 7.035 1 98.25 102 SER A C 1
ATOM 791 O O . SER A 1 102 ? 2.811 -13.93 6.805 1 98.25 102 SER A O 1
ATOM 793 N N . PRO A 1 103 ? 1.389 -12.711 8.008 1 98.06 103 PRO A N 1
ATOM 794 C CA . PRO A 1 103 ? 2.477 -12.273 8.883 1 98.06 103 PRO A CA 1
ATOM 795 C C . PRO A 1 103 ? 2.77 -13.273 10 1 98.06 103 PRO A C 1
ATOM 797 O O . PRO A 1 103 ? 3.541 -12.977 10.914 1 98.06 103 PRO A O 1
ATOM 800 N N . ALA A 1 104 ? 2.191 -14.43 9.945 1 96.62 104 ALA A N 1
ATOM 801 C CA . ALA A 1 104 ? 2.33 -15.422 11.016 1 96.62 104 ALA A CA 1
ATOM 802 C C . ALA A 1 104 ? 3.789 -15.82 11.203 1 96.62 104 ALA A C 1
ATOM 804 O O . ALA A 1 104 ? 4.191 -16.219 12.297 1 96.62 104 ALA A O 1
ATOM 805 N N . GLY A 1 105 ? 4.57 -15.727 10.172 1 95 105 GLY A N 1
ATOM 806 C CA . GLY A 1 105 ? 5.977 -16.094 10.25 1 95 105 GLY A CA 1
ATOM 807 C C . GLY A 1 105 ? 6.855 -14.953 10.742 1 95 105 GLY A C 1
ATOM 808 O O . GLY A 1 105 ? 8.062 -15.125 10.914 1 95 105 GLY A O 1
ATOM 809 N N . CYS A 1 106 ? 6.324 -13.789 10.945 1 95.12 106 CYS A N 1
ATOM 810 C CA . CYS A 1 106 ? 7.051 -12.664 11.516 1 95.12 106 CYS A CA 1
ATOM 811 C C . CYS A 1 106 ? 7.129 -12.773 13.039 1 95.12 106 CYS A C 1
ATOM 813 O O . CYS A 1 106 ? 6.102 -12.742 13.719 1 95.12 106 CYS A O 1
ATOM 815 N N . PRO A 1 107 ? 8.258 -12.844 13.562 1 94.88 107 PRO A N 1
ATOM 816 C CA . PRO A 1 107 ? 8.383 -13.078 15.008 1 94.88 107 PRO A CA 1
ATOM 817 C C . PRO A 1 107 ? 7.836 -11.922 15.836 1 94.88 107 PRO A C 1
ATOM 819 O O . PRO A 1 107 ? 7.234 -12.148 16.891 1 94.88 107 PRO A O 1
ATOM 822 N N . ALA A 1 108 ? 8.133 -10.68 15.391 1 96.62 108 ALA A N 1
ATOM 823 C CA . ALA A 1 108 ? 7.688 -9.516 16.141 1 96.62 108 ALA A CA 1
ATOM 824 C C . ALA A 1 108 ? 7.559 -8.297 15.242 1 96.62 108 ALA A C 1
ATOM 826 O O . ALA A 1 108 ? 8.297 -8.164 14.258 1 96.62 108 ALA A O 1
ATOM 827 N N . PRO A 1 109 ? 6.668 -7.422 15.672 1 98.31 109 PRO A N 1
ATOM 828 C CA . PRO A 1 109 ? 6.625 -6.137 14.969 1 98.31 109 PRO A CA 1
ATOM 829 C C . PRO A 1 109 ? 7.914 -5.336 15.133 1 98.31 109 PRO A C 1
ATOM 831 O O . PRO A 1 109 ? 8.672 -5.555 16.078 1 98.31 109 PRO A O 1
ATOM 834 N N . ALA A 1 110 ? 8.18 -4.477 14.195 1 98.69 110 ALA A N 1
ATOM 835 C CA . ALA A 1 110 ? 9.383 -3.645 14.227 1 98.69 110 ALA A CA 1
ATOM 836 C C . ALA A 1 110 ? 9.016 -2.162 14.242 1 98.69 110 ALA A C 1
ATOM 838 O O . ALA A 1 110 ? 8.07 -1.742 13.57 1 98.69 110 ALA A O 1
ATOM 839 N N . PHE A 1 111 ? 9.773 -1.396 15.039 1 98.88 111 PHE A N 1
ATOM 840 C CA . PHE A 1 111 ? 9.602 0.049 15.141 1 98.88 111 PHE A CA 1
ATOM 841 C C . PHE A 1 111 ? 10.797 0.777 14.531 1 98.88 111 PHE A C 1
ATOM 843 O O . PHE A 1 111 ? 11.945 0.468 14.844 1 98.88 111 PHE A O 1
ATOM 850 N N . TYR A 1 112 ? 10.539 1.672 13.562 1 98.88 112 TYR A N 1
ATOM 851 C CA . TYR A 1 112 ? 11.531 2.531 12.938 1 98.88 112 TYR A CA 1
ATOM 852 C C . TYR A 1 112 ? 11.172 4 13.109 1 98.88 112 TYR A C 1
ATOM 854 O O . TYR A 1 112 ? 9.992 4.363 13.109 1 98.88 112 TYR A O 1
ATOM 862 N N . ALA A 1 113 ? 12.156 4.828 13.203 1 98.88 113 ALA A N 1
ATOM 863 C CA . ALA A 1 113 ? 11.93 6.27 13.281 1 98.88 113 ALA A CA 1
ATOM 864 C C . ALA A 1 113 ? 13.102 7.035 12.664 1 98.88 113 ALA A C 1
ATOM 866 O O . ALA A 1 113 ? 14.258 6.629 12.797 1 98.88 113 ALA A O 1
ATOM 867 N N . VAL A 1 114 ? 12.82 8.094 11.984 1 98.69 114 VAL A N 1
ATOM 868 C CA . VAL A 1 114 ? 13.828 8.93 11.344 1 98.69 114 VAL A CA 1
ATOM 869 C C . VAL A 1 114 ? 13.57 10.398 11.672 1 98.69 114 VAL A C 1
ATOM 871 O O . VAL A 1 114 ? 12.422 10.844 11.672 1 98.69 114 VAL A O 1
ATOM 874 N N . VAL A 1 115 ? 14.578 11.117 11.984 1 98.31 115 VAL A N 1
ATOM 875 C CA . VAL A 1 115 ? 14.508 12.57 12.039 1 98.31 115 VAL A CA 1
ATOM 876 C C . VAL A 1 115 ? 14.922 13.164 10.695 1 98.31 115 VAL A C 1
ATOM 878 O O . VAL A 1 115 ? 15.961 12.789 10.141 1 98.31 115 VAL A O 1
ATOM 881 N N . ILE A 1 116 ? 14.148 14.031 10.195 1 97.12 116 ILE A N 1
ATOM 882 C CA . ILE A 1 116 ? 14.414 14.695 8.922 1 97.12 116 ILE A CA 1
ATOM 883 C C . ILE A 1 116 ? 14.508 16.203 9.133 1 97.12 116 ILE A C 1
ATOM 885 O O . ILE A 1 116 ? 13.539 16.844 9.555 1 97.12 116 ILE A O 1
ATOM 889 N N . ASP A 1 117 ? 15.672 16.688 8.82 1 95.75 117 ASP A N 1
ATOM 890 C CA . ASP A 1 117 ? 15.828 18.141 8.852 1 95.75 117 ASP A CA 1
ATOM 891 C C . ASP A 1 117 ? 15.008 18.812 7.75 1 95.75 117 ASP A C 1
ATOM 893 O O . ASP A 1 117 ? 15.117 18.453 6.578 1 95.75 117 ASP A O 1
ATOM 897 N N . GLU A 1 118 ? 14.203 19.656 8.141 1 93.88 118 GLU A N 1
ATOM 898 C CA . GLU A 1 118 ? 13.305 20.344 7.215 1 93.88 118 GLU A CA 1
ATOM 899 C C . GLU A 1 118 ? 12.992 21.766 7.695 1 93.88 118 GLU A C 1
ATOM 901 O O . GLU A 1 118 ? 12.773 21.984 8.891 1 93.88 118 GLU A O 1
ATOM 906 N N . ASP A 1 119 ? 13.031 22.609 6.75 1 90.19 119 ASP A N 1
ATOM 907 C CA . ASP A 1 119 ? 12.664 23.984 7.043 1 90.19 119 ASP A CA 1
ATOM 908 C C . ASP A 1 119 ? 11.234 24.281 6.586 1 90.19 119 ASP A C 1
ATOM 910 O O . ASP A 1 119 ? 10.891 24.062 5.422 1 90.19 119 ASP A O 1
ATOM 914 N N . PHE A 1 120 ? 10.336 24.484 7.496 1 88.06 120 PHE A N 1
ATOM 915 C CA . PHE A 1 120 ? 8.992 24.891 7.125 1 88.06 120 PHE A CA 1
ATOM 916 C C . PHE A 1 120 ? 8.594 26.172 7.855 1 88.06 120 PHE A C 1
ATOM 918 O O . PHE A 1 120 ? 9.141 26.469 8.922 1 88.06 120 PHE A O 1
ATOM 925 N N . SER A 1 121 ? 7.777 26.953 7.238 1 92.5 121 SER A N 1
ATOM 926 C CA . SER A 1 121 ? 7.254 28.219 7.727 1 92.5 121 SER A CA 1
ATOM 927 C C . SER A 1 121 ? 5.777 28.375 7.379 1 92.5 121 SER A C 1
ATOM 929 O O . SER A 1 121 ? 5.207 27.547 6.668 1 92.5 121 SER A O 1
ATOM 931 N N . GLN A 1 122 ? 5.234 29.359 7.934 1 94.81 122 GLN A N 1
ATOM 932 C CA . GLN A 1 122 ? 3.859 29.656 7.543 1 94.81 122 GLN A CA 1
ATOM 933 C C . GLN A 1 122 ? 3.758 29.906 6.039 1 94.81 122 GLN A C 1
ATOM 935 O O . GLN A 1 122 ? 4.602 30.594 5.465 1 94.81 122 GLN A O 1
ATOM 940 N N . CYS A 1 123 ? 2.738 29.297 5.504 1 95.44 123 CYS A N 1
ATOM 941 C CA . CYS A 1 123 ? 2.506 29.5 4.078 1 95.44 123 CYS A CA 1
ATOM 942 C C . CYS A 1 123 ? 1.65 30.734 3.824 1 95.44 123 CYS A C 1
ATOM 944 O O . CYS A 1 123 ? 0.531 30.828 4.328 1 95.44 123 CYS A O 1
ATOM 946 N N . LYS A 1 124 ? 2.143 31.625 3.01 1 96.25 124 LYS A N 1
ATOM 947 C CA . LYS A 1 124 ? 1.429 32.875 2.793 1 96.25 124 LYS A CA 1
ATOM 948 C C . LYS A 1 124 ? 0.988 33 1.338 1 96.25 124 LYS A C 1
ATOM 950 O O . LYS A 1 124 ? 0.166 33.875 1.011 1 96.25 124 LYS A O 1
ATOM 955 N N . GLU A 1 125 ? 1.541 32.188 0.555 1 97.69 125 GLU A N 1
ATOM 956 C CA . GLU A 1 125 ? 1.189 32.219 -0.862 1 97.69 125 GLU A CA 1
ATOM 957 C C . GLU A 1 125 ? 0.189 31.109 -1.199 1 97.69 125 GLU A C 1
ATOM 959 O O . GLU A 1 125 ? 0.268 30.016 -0.655 1 97.69 125 GLU A O 1
ATOM 964 N N . GLY A 1 126 ? -0.683 31.453 -2.111 1 98.56 126 GLY A N 1
ATOM 965 C CA . GLY A 1 126 ? -1.697 30.484 -2.508 1 98.56 126 GLY A CA 1
ATOM 966 C C . GLY A 1 126 ? -1.204 29.5 -3.547 1 98.56 126 GLY A C 1
ATOM 967 O O . GLY A 1 126 ? -0.332 29.828 -4.355 1 98.56 126 GLY A O 1
ATOM 968 N N . VAL A 1 127 ? -1.859 28.328 -3.596 1 98.81 127 VAL A N 1
ATOM 969 C CA . VAL A 1 127 ? -1.482 27.297 -4.566 1 98.81 127 VAL A CA 1
ATOM 970 C C . VAL A 1 127 ? -2.699 26.906 -5.402 1 98.81 127 VAL A C 1
ATOM 972 O O . VAL A 1 127 ? -3.83 27.281 -5.074 1 98.81 127 VAL A O 1
ATOM 975 N N . LYS A 1 128 ? -2.398 26.203 -6.465 1 98.75 128 LYS A N 1
ATOM 976 C CA . LYS A 1 128 ? -3.406 25.625 -7.344 1 98.75 128 LYS A CA 1
ATOM 977 C C . LYS A 1 128 ? -3.564 24.125 -7.074 1 98.75 128 LYS A C 1
ATOM 979 O O . LYS A 1 128 ? -2.578 23.422 -6.836 1 98.75 128 LYS A O 1
ATOM 984 N N . VAL A 1 129 ? -4.824 23.672 -7.184 1 98.94 129 VAL A N 1
ATOM 985 C CA . VAL A 1 129 ? -5.074 22.234 -7.012 1 98.94 129 VAL A CA 1
ATOM 986 C C . VAL A 1 129 ? -5.984 21.734 -8.133 1 98.94 129 VAL A C 1
ATOM 988 O O . VAL A 1 129 ? -6.566 22.531 -8.875 1 98.94 129 VAL A O 1
ATOM 991 N N . ILE A 1 130 ? -6.059 20.422 -8.281 1 98.94 130 ILE A N 1
ATOM 992 C CA . ILE A 1 130 ? -6.957 19.797 -9.242 1 98.94 130 ILE A CA 1
ATOM 993 C C . ILE A 1 130 ? -7.809 18.75 -8.531 1 98.94 130 ILE A C 1
ATOM 995 O O . ILE A 1 130 ? -7.492 18.328 -7.41 1 98.94 130 ILE A O 1
ATOM 999 N N . THR A 1 131 ? -8.938 18.391 -9.125 1 98.88 131 THR A N 1
ATOM 1000 C CA . THR A 1 131 ? -9.688 17.234 -8.672 1 98.88 131 THR A CA 1
ATOM 1001 C C . THR A 1 131 ? -9.023 15.938 -9.148 1 98.88 131 THR A C 1
ATOM 1003 O O . THR A 1 131 ? -8.758 15.773 -10.344 1 98.88 131 THR A O 1
ATOM 1006 N N . SER A 1 132 ? -8.75 15.078 -8.266 1 98.75 132 SER A N 1
ATOM 1007 C CA . SER A 1 132 ? -8.039 13.852 -8.609 1 98.75 132 SER A CA 1
ATOM 1008 C C . SER A 1 132 ? -8.938 12.883 -9.383 1 98.75 132 SER A C 1
ATOM 1010 O O . SER A 1 132 ? -10.117 12.727 -9.055 1 98.75 132 SER A O 1
ATOM 1012 N N . THR A 1 133 ? -8.375 12.195 -10.352 1 98.31 133 THR A N 1
ATOM 1013 C CA . THR A 1 133 ? -9.07 11.109 -11.039 1 98.31 133 THR A CA 1
ATOM 1014 C C . THR A 1 133 ? -8.617 9.758 -10.516 1 98.31 133 THR A C 1
ATOM 1016 O O . THR A 1 133 ? -9.141 8.719 -10.922 1 98.31 133 THR A O 1
ATOM 1019 N N . ILE A 1 134 ? -7.613 9.727 -9.641 1 98.62 134 ILE A N 1
ATOM 1020 C CA . ILE A 1 134 ? -7.113 8.508 -9.016 1 98.62 134 ILE A CA 1
ATOM 1021 C C . ILE A 1 134 ? -8.078 8.055 -7.918 1 98.62 134 ILE A C 1
ATOM 1023 O O . ILE A 1 134 ? -8.461 8.852 -7.059 1 98.62 134 ILE A O 1
ATOM 1027 N N . PRO A 1 135 ? -8.453 6.801 -7.918 1 97.69 135 PRO A N 1
ATOM 1028 C CA . PRO A 1 135 ? -9.344 6.352 -6.848 1 97.69 135 PRO A CA 1
ATOM 1029 C C . PRO A 1 135 ? -8.719 6.484 -5.461 1 97.69 135 PRO A C 1
ATOM 1031 O O . PRO A 1 135 ? -7.531 6.203 -5.285 1 97.69 135 PRO A O 1
ATOM 1034 N N . MET A 1 136 ? -9.531 6.957 -4.531 1 97.25 136 MET A N 1
ATOM 1035 C CA . MET A 1 136 ? -9.055 7.047 -3.156 1 97.25 136 MET A CA 1
ATOM 1036 C C . MET A 1 136 ? -9.219 5.711 -2.436 1 97.25 136 MET A C 1
ATOM 1038 O O . MET A 1 136 ? -9.898 4.812 -2.93 1 97.25 136 MET A O 1
ATOM 1042 N N . LYS A 1 137 ? -8.586 5.535 -1.302 1 97.81 137 LYS A N 1
ATOM 1043 C CA . LYS A 1 137 ? -8.703 4.344 -0.471 1 97.81 137 LYS A CA 1
ATOM 1044 C C . LYS A 1 137 ? -10.117 4.199 0.093 1 97.81 137 LYS A C 1
ATOM 1046 O O . LYS A 1 137 ? -10.82 5.191 0.274 1 97.81 137 LYS A O 1
ATOM 1051 N N . SER A 1 138 ? -10.523 2.992 0.397 1 97.31 138 SER A N 1
ATOM 1052 C CA . SER A 1 138 ? -11.773 2.777 1.117 1 97.31 138 SER A CA 1
ATOM 1053 C C . SER A 1 138 ? -11.703 3.344 2.531 1 97.31 138 SER A C 1
ATOM 1055 O O . SER A 1 138 ? -10.617 3.533 3.076 1 97.31 138 SER A O 1
ATOM 1057 N N . PRO A 1 139 ? -12.867 3.564 3.143 1 97.25 139 PRO A N 1
ATOM 1058 C CA . PRO A 1 139 ? -12.898 4.207 4.457 1 97.25 139 PRO A CA 1
ATOM 1059 C C . PRO A 1 139 ? -12.047 3.467 5.492 1 97.25 139 PRO A C 1
ATOM 1061 O O . PRO A 1 139 ? -11.344 4.102 6.285 1 97.25 139 PRO A O 1
ATOM 1064 N N . LEU A 1 140 ? -12.055 2.172 5.473 1 97.81 140 LEU A N 1
ATOM 1065 C CA . LEU A 1 140 ? -11.266 1.405 6.434 1 97.81 140 LEU A CA 1
ATOM 1066 C C . LEU A 1 140 ? -9.797 1.787 6.352 1 97.81 140 LEU A C 1
ATOM 1068 O O . LEU A 1 140 ? -9.148 1.997 7.383 1 97.81 140 LEU A O 1
ATOM 1072 N N . PHE A 1 141 ? -9.336 1.91 5.133 1 98.56 141 PHE A N 1
ATOM 1073 C CA . PHE A 1 141 ? -7.91 2.143 4.945 1 98.56 141 PHE A CA 1
ATOM 1074 C C . PHE A 1 141 ? -7.602 3.635 4.949 1 98.56 141 PHE A C 1
ATOM 1076 O O . PHE A 1 141 ? -6.496 4.043 5.312 1 98.56 141 PHE A O 1
ATOM 1083 N N . ALA A 1 142 ? -8.594 4.461 4.59 1 98.19 142 ALA A N 1
ATOM 1084 C CA . ALA A 1 142 ? -8.398 5.91 4.574 1 98.19 142 ALA A CA 1
ATOM 1085 C C . ALA A 1 142 ? -8.32 6.469 5.992 1 98.19 142 ALA A C 1
ATOM 1087 O O . ALA A 1 142 ? -7.73 7.523 6.223 1 98.19 142 ALA A O 1
ATOM 1088 N N . THR A 1 143 ? -8.875 5.793 6.973 1 98.31 143 THR A N 1
ATOM 1089 C CA . THR A 1 143 ? -8.906 6.285 8.344 1 98.31 143 THR A CA 1
ATOM 1090 C C . THR A 1 143 ? -7.754 5.707 9.156 1 98.31 143 THR A C 1
ATOM 1092 O O . THR A 1 143 ? -7.691 5.898 10.375 1 98.31 143 THR A O 1
ATOM 1095 N N . MET A 1 144 ? -6.953 5.004 8.508 1 97.88 144 MET A N 1
ATOM 1096 C CA . MET A 1 144 ? -5.719 4.418 9.023 1 97.88 144 MET A CA 1
ATOM 1097 C C . MET A 1 144 ? -4.5 5.004 8.312 1 97.88 144 MET A C 1
ATOM 1099 O O . MET A 1 144 ? -4.438 5.016 7.086 1 97.88 144 MET A O 1
ATOM 1103 N N . LYS A 1 145 ? -3.604 5.574 9.133 1 98.75 145 LYS A N 1
ATOM 1104 C CA . LYS A 1 145 ? -2.418 6.113 8.469 1 98.75 145 LYS A CA 1
ATOM 1105 C C . LYS A 1 145 ? -1.402 5.016 8.18 1 98.75 145 LYS A C 1
ATOM 1107 O O . LYS A 1 145 ? -0.449 4.824 8.938 1 98.75 145 LYS A O 1
ATOM 1112 N N . ASN A 1 146 ? -1.604 4.309 7.082 1 98.88 146 ASN A N 1
ATOM 1113 C CA . ASN A 1 146 ? -0.787 3.168 6.68 1 98.88 146 ASN A CA 1
ATOM 1114 C C . ASN A 1 146 ? 0.152 3.527 5.531 1 98.88 146 ASN A C 1
ATOM 1116 O O . ASN A 1 146 ? 0.081 4.633 4.992 1 98.88 146 ASN A O 1
ATOM 1120 N N . VAL A 1 147 ? 1.044 2.58 5.145 1 98.88 147 VAL A N 1
ATOM 1121 C CA . VAL A 1 147 ? 2.1 2.908 4.191 1 98.88 147 VAL A CA 1
ATOM 1122 C C . VAL A 1 147 ? 1.635 2.582 2.773 1 98.88 147 VAL A C 1
ATOM 1124 O O . VAL A 1 147 ? 2.404 2.705 1.816 1 98.88 147 VAL A O 1
ATOM 1127 N N . ASN A 1 148 ? 0.394 2.088 2.572 1 98.81 148 ASN A N 1
ATOM 1128 C CA . ASN A 1 148 ? -0.141 1.861 1.234 1 98.81 148 ASN A CA 1
ATOM 1129 C C . ASN A 1 148 ? -0.525 3.172 0.554 1 98.81 148 ASN A C 1
ATOM 1131 O O . ASN A 1 148 ? -1.705 3.42 0.296 1 98.81 148 ASN A O 1
ATOM 1135 N N . TYR A 1 149 ? 0.456 3.941 0.108 1 98.81 149 TYR A N 1
ATOM 1136 C CA . TYR A 1 149 ? 0.261 5.316 -0.339 1 98.81 149 TYR A CA 1
ATOM 1137 C C . TYR A 1 149 ? 0.355 5.414 -1.857 1 98.81 149 TYR A C 1
ATOM 1139 O O . TYR A 1 149 ? 0.447 6.512 -2.41 1 98.81 149 TYR A O 1
ATOM 1147 N N . LEU A 1 150 ? 0.327 4.309 -2.549 1 98.88 150 LEU A N 1
ATOM 1148 C CA . LEU A 1 150 ? 0.403 4.395 -4.004 1 98.88 150 LEU A CA 1
ATOM 1149 C C . LEU A 1 150 ? -0.703 5.289 -4.551 1 98.88 150 LEU A C 1
ATOM 1151 O O . LEU A 1 150 ? -0.448 6.148 -5.402 1 98.88 150 LEU A O 1
ATOM 1155 N N . PRO A 1 151 ? -1.976 5.184 -4.078 1 98.81 151 PRO A N 1
ATOM 1156 C CA . PRO A 1 151 ? -2.986 6.129 -4.559 1 98.81 151 PRO A CA 1
ATOM 1157 C C . PRO A 1 151 ? -2.621 7.582 -4.266 1 98.81 151 PRO A C 1
ATOM 1159 O O . PRO A 1 151 ? -2.854 8.461 -5.102 1 98.81 151 PRO A O 1
ATOM 1162 N N . ASN A 1 152 ? -2.055 7.816 -3.127 1 98.88 152 ASN A N 1
ATOM 1163 C CA . ASN A 1 152 ? -1.66 9.164 -2.734 1 98.88 152 ASN A CA 1
ATOM 1164 C C . ASN A 1 152 ? -0.566 9.719 -3.645 1 98.88 152 ASN A C 1
ATOM 1166 O O . ASN A 1 152 ? -0.627 10.875 -4.062 1 98.88 152 ASN A O 1
ATOM 1170 N N . VAL A 1 153 ? 0.393 8.875 -3.877 1 98.88 153 VAL A N 1
ATOM 1171 C CA . VAL A 1 153 ? 1.515 9.258 -4.73 1 98.88 153 VAL A CA 1
ATOM 1172 C C . VAL A 1 153 ? 1.01 9.578 -6.133 1 98.88 153 VAL A C 1
ATOM 1174 O O . VAL A 1 153 ? 1.357 10.617 -6.699 1 98.88 153 VAL A O 1
ATOM 1177 N N . LEU A 1 154 ? 0.199 8.727 -6.699 1 98.88 154 LEU A N 1
ATOM 1178 C CA . LEU A 1 154 ? -0.292 8.922 -8.055 1 98.88 154 LEU A CA 1
ATOM 1179 C C . LEU A 1 154 ? -1.162 10.172 -8.141 1 98.88 154 LEU A C 1
ATOM 1181 O O . LEU A 1 154 ? -1.143 10.883 -9.156 1 98.88 154 LEU A O 1
ATOM 1185 N N . SER A 1 155 ? -1.942 10.406 -7.102 1 98.88 155 SER A N 1
ATOM 1186 C CA . SER A 1 155 ? -2.75 11.625 -7.055 1 98.88 155 SER A CA 1
ATOM 1187 C C . SER A 1 155 ? -1.873 12.867 -7.031 1 98.88 155 SER A C 1
ATOM 1189 O O . SER A 1 155 ? -2.188 13.867 -7.684 1 98.88 155 SER A O 1
ATOM 1191 N N . LYS A 1 156 ? -0.79 12.828 -6.266 1 98.88 156 LYS A N 1
ATOM 1192 C CA . LYS A 1 156 ? 0.174 1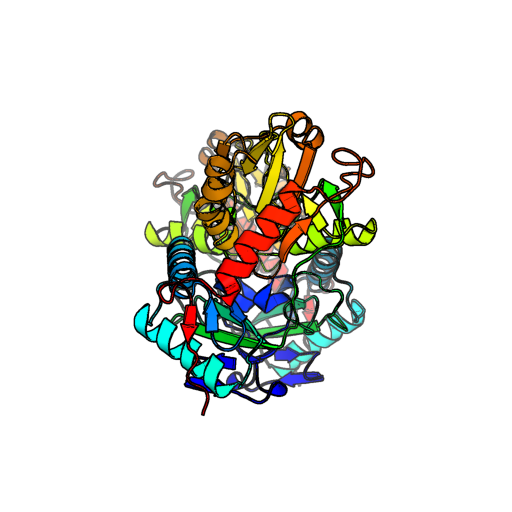3.93 -6.242 1 98.88 156 LYS A CA 1
ATOM 1193 C C . LYS A 1 156 ? 0.82 14.125 -7.609 1 98.88 156 LYS A C 1
ATOM 1195 O O . LYS A 1 156 ? 0.921 15.25 -8.094 1 98.88 156 LYS A O 1
ATOM 1200 N N . MET A 1 157 ? 1.215 13.078 -8.203 1 98.81 157 MET A N 1
ATOM 1201 C CA . MET A 1 157 ? 1.861 13.133 -9.508 1 98.81 157 MET A CA 1
ATOM 1202 C C . MET A 1 157 ? 0.909 13.688 -10.562 1 98.81 157 MET A C 1
ATOM 1204 O O . MET A 1 157 ? 1.32 14.453 -11.438 1 98.81 157 MET A O 1
ATOM 1208 N N . GLU A 1 158 ? -0.34 13.266 -10.508 1 98.69 158 GLU A N 1
ATOM 1209 C CA . GLU A 1 158 ? -1.352 13.766 -11.438 1 98.69 158 GLU A CA 1
ATOM 1210 C C . GLU A 1 158 ? -1.437 15.289 -11.391 1 98.69 158 GLU A C 1
ATOM 1212 O O . GLU A 1 158 ? -1.526 15.938 -12.43 1 98.69 158 GLU A O 1
ATOM 1217 N N . ALA A 1 159 ? -1.463 15.812 -10.219 1 98.81 159 ALA A N 1
ATOM 1218 C CA . ALA A 1 159 ? -1.507 17.266 -10.039 1 98.81 159 ALA A CA 1
ATOM 1219 C C . ALA A 1 159 ? -0.239 17.922 -10.578 1 98.81 159 ALA A C 1
ATOM 1221 O O . ALA A 1 159 ? -0.308 18.922 -11.289 1 98.81 159 ALA A O 1
ATOM 1222 N N . GLU A 1 160 ? 0.915 17.344 -10.227 1 98.69 160 GLU A N 1
ATOM 1223 C CA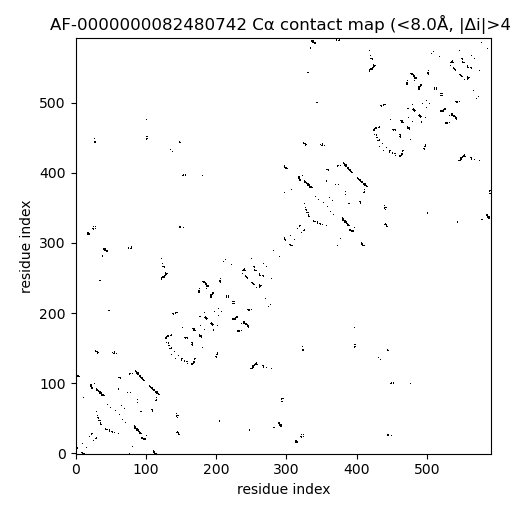 . GLU A 1 160 ? 2.191 17.891 -10.68 1 98.69 160 GLU A CA 1
ATOM 1224 C C . GLU A 1 160 ? 2.27 17.922 -12.203 1 98.69 160 GLU A C 1
ATOM 1226 O O . GLU A 1 160 ? 2.795 18.875 -12.789 1 98.69 160 GLU A O 1
ATOM 1231 N N . GLU A 1 161 ? 1.757 16.922 -12.852 1 98.19 161 GLU A N 1
ATOM 1232 C CA . GLU A 1 161 ? 1.741 16.828 -14.305 1 98.19 161 GLU A CA 1
ATOM 1233 C C . GLU A 1 161 ? 0.927 17.969 -14.914 1 98.19 161 GLU A C 1
ATOM 1235 O O . GLU A 1 161 ? 1.164 18.359 -16.062 1 98.19 161 GLU A O 1
ATOM 1240 N N . LYS A 1 162 ? 0.015 18.484 -14.172 1 98.12 162 LYS A N 1
ATOM 1241 C CA . LYS A 1 162 ? -0.849 19.562 -14.641 1 98.12 162 LYS A CA 1
ATOM 1242 C C . LYS A 1 162 ? -0.384 20.906 -14.109 1 98.12 162 LYS A C 1
ATOM 1244 O O . LYS A 1 162 ? -1.116 21.906 -14.188 1 98.12 162 LYS A O 1
ATOM 1249 N N . GLY A 1 163 ? 0.762 20.922 -13.438 1 98.25 163 GLY A N 1
ATOM 1250 C CA . GLY A 1 163 ? 1.323 22.156 -12.914 1 98.25 163 GLY A CA 1
ATOM 1251 C C . GLY A 1 163 ? 0.653 22.625 -11.641 1 98.25 163 GLY A C 1
ATOM 1252 O O . GLY A 1 163 ? 0.719 23.812 -11.297 1 98.25 163 GLY A O 1
ATOM 1253 N N . ALA A 1 164 ? -0.071 21.828 -10.992 1 98.81 164 ALA A N 1
ATOM 1254 C CA . ALA A 1 164 ? -0.73 22.156 -9.734 1 98.81 164 ALA A CA 1
ATOM 1255 C C . ALA A 1 164 ? 0.064 21.625 -8.539 1 98.81 164 ALA A C 1
ATOM 1257 O O . ALA A 1 164 ? 0.947 20.781 -8.703 1 98.81 164 ALA A O 1
ATOM 1258 N N . PHE A 1 165 ? -0.193 22.172 -7.383 1 98.75 165 PHE A N 1
ATOM 1259 C CA . PHE A 1 165 ? 0.523 21.797 -6.172 1 98.75 165 PHE A CA 1
ATOM 1260 C C . PHE A 1 165 ? 0.148 20.391 -5.734 1 98.75 165 PHE A C 1
ATOM 1262 O O . PHE A 1 165 ? 1.021 19.578 -5.402 1 98.75 165 PHE A O 1
ATOM 1269 N N . ALA A 1 166 ? -1.117 20.047 -5.676 1 98.75 166 ALA A N 1
ATOM 1270 C CA . ALA A 1 166 ? -1.653 18.75 -5.293 1 98.75 166 ALA A CA 1
ATOM 1271 C C . ALA A 1 166 ? -3.105 18.594 -5.738 1 98.75 166 ALA A C 1
ATOM 1273 O O . ALA A 1 166 ? -3.578 19.344 -6.598 1 98.75 166 ALA A O 1
ATOM 1274 N N . SER A 1 167 ? -3.76 17.516 -5.246 1 98.88 167 SER A N 1
ATOM 1275 C CA . SER A 1 167 ? -5.113 17.219 -5.707 1 98.88 167 SER A CA 1
ATOM 1276 C C . SER A 1 167 ? -6.094 17.156 -4.543 1 98.88 167 SER A C 1
ATOM 1278 O O . SER A 1 167 ? -5.688 17.234 -3.379 1 98.88 167 SER A O 1
ATOM 1280 N N . ILE A 1 168 ? -7.328 17.125 -4.891 1 98.81 168 ILE A N 1
ATOM 1281 C CA . ILE A 1 168 ? -8.438 16.891 -3.975 1 98.81 168 ILE A CA 1
ATOM 1282 C C . ILE A 1 168 ? -9.195 15.633 -4.395 1 98.81 168 ILE A C 1
ATOM 1284 O O . ILE A 1 168 ? -9.57 15.484 -5.562 1 98.81 168 ILE A O 1
ATOM 1288 N N . TRP A 1 169 ? -9.422 14.805 -3.447 1 98.81 169 TRP A N 1
ATOM 1289 C CA . TRP A 1 169 ? -10.258 13.641 -3.697 1 98.81 169 TRP A CA 1
ATOM 1290 C C . TRP A 1 169 ? -11.727 13.945 -3.393 1 98.81 169 TRP A C 1
ATOM 1292 O O . TRP A 1 169 ? -12.031 14.664 -2.441 1 98.81 169 TRP A O 1
ATOM 1302 N N . VAL A 1 170 ? -12.523 13.398 -4.137 1 98 170 VAL A N 1
ATOM 1303 C CA . VAL A 1 170 ? -13.961 13.305 -3.914 1 98 170 VAL A CA 1
ATOM 1304 C C . VAL A 1 170 ? -14.352 11.852 -3.674 1 98 170 VAL A C 1
ATOM 1306 O O . VAL A 1 170 ? -13.859 10.945 -4.352 1 98 170 VAL A O 1
ATOM 1309 N N . ASP A 1 171 ? -15.172 11.625 -2.684 1 95.75 171 ASP A N 1
ATOM 1310 C CA . ASP A 1 171 ? -15.516 10.234 -2.375 1 95.75 171 ASP A CA 1
ATOM 1311 C C . ASP A 1 171 ? -16.578 9.703 -3.334 1 95.75 171 ASP A C 1
ATOM 1313 O O . ASP A 1 171 ? -17.016 10.414 -4.242 1 95.75 171 ASP A O 1
ATOM 1317 N N . ASP A 1 172 ? -16.953 8.492 -3.18 1 90.31 172 ASP A N 1
ATOM 1318 C CA . ASP A 1 172 ? -17.844 7.805 -4.117 1 90.31 172 ASP A CA 1
ATOM 1319 C C . ASP A 1 172 ? -19.25 8.391 -4.066 1 90.31 172 ASP A C 1
ATOM 1321 O O . ASP A 1 172 ? -20.047 8.195 -4.988 1 90.31 172 ASP A O 1
ATOM 1325 N N . GLU A 1 173 ? -19.531 9.086 -3.037 1 93.69 173 GLU A N 1
ATOM 1326 C CA . GLU A 1 173 ? -20.859 9.695 -2.898 1 93.69 173 GLU A CA 1
ATOM 1327 C C . GLU A 1 173 ? -20.859 11.117 -3.445 1 93.69 173 GLU A C 1
ATOM 1329 O O . GLU A 1 173 ? -21.891 11.797 -3.406 1 93.69 173 GLU A O 1
ATOM 1334 N N . GLY A 1 174 ? -19.734 11.562 -3.867 1 95.75 174 GLY A N 1
ATOM 1335 C CA . GLY A 1 174 ? -19.656 12.883 -4.477 1 95.75 174 GLY A CA 1
ATOM 1336 C C . GLY A 1 174 ? -19.328 13.977 -3.48 1 95.75 174 GLY A C 1
ATOM 1337 O O . GLY A 1 174 ? -19.453 15.164 -3.791 1 95.75 174 GLY A O 1
ATOM 1338 N N . HIS A 1 175 ? -18.922 13.633 -2.303 1 98.12 175 HIS A N 1
ATOM 1339 C CA . HIS A 1 175 ? -18.531 14.617 -1.296 1 98.12 175 HIS A CA 1
ATOM 1340 C C . HIS A 1 175 ? -17.031 14.82 -1.273 1 98.12 175 HIS A C 1
ATOM 1342 O O . HIS A 1 175 ? -16.266 13.891 -1.555 1 98.12 175 HIS A O 1
ATOM 1348 N N . ILE A 1 176 ? -16.672 16.031 -0.833 1 98.75 176 ILE A N 1
ATOM 1349 C CA . ILE A 1 176 ? -15.25 16.344 -0.688 1 98.75 176 ILE A CA 1
ATOM 1350 C C . ILE A 1 176 ? -14.633 15.438 0.383 1 98.75 176 ILE A C 1
ATOM 1352 O O . ILE A 1 176 ? -15.219 15.25 1.455 1 98.75 176 ILE A O 1
ATOM 1356 N N . ALA A 1 177 ? -13.523 14.898 0.044 1 98.62 177 ALA A N 1
ATOM 1357 C CA . ALA A 1 177 ? -12.812 14.062 1.003 1 98.62 177 ALA A CA 1
ATOM 1358 C C . ALA A 1 177 ? -11.586 14.789 1.561 1 98.62 177 ALA A C 1
ATOM 1360 O O . ALA A 1 177 ? -11.703 15.578 2.498 1 98.62 177 ALA A O 1
ATOM 1361 N N . GLU A 1 178 ? -10.406 14.648 0.958 1 98.81 178 GLU A N 1
ATOM 1362 C CA . GLU A 1 178 ? -9.156 15.234 1.425 1 98.81 178 GLU A CA 1
ATOM 1363 C C . GLU A 1 178 ? -8.133 15.336 0.294 1 98.81 178 GLU A C 1
ATOM 1365 O O . GLU A 1 178 ? -8.414 14.953 -0.842 1 98.81 178 GLU A O 1
ATOM 1370 N N . GLY A 1 179 ? -6.98 15.977 0.53 1 98.69 179 GLY A N 1
ATOM 1371 C CA . GLY A 1 179 ? -5.828 15.906 -0.352 1 98.69 179 GLY A CA 1
ATOM 1372 C C . GLY A 1 179 ? -5.023 14.633 -0.184 1 98.69 179 GLY A C 1
ATOM 1373 O O . GLY A 1 179 ? -5.387 13.766 0.613 1 98.69 179 GLY A O 1
ATOM 1374 N N . PRO A 1 180 ? -3.951 14.516 -0.917 1 98.5 180 PRO A N 1
ATOM 1375 C CA . PRO A 1 180 ? -3.227 13.25 -0.937 1 98.5 180 PRO A CA 1
ATOM 1376 C C . PRO A 1 180 ? -2.559 12.93 0.398 1 98.5 180 PRO A C 1
ATOM 1378 O O . PRO A 1 180 ? -2.373 11.758 0.736 1 98.5 180 PRO A O 1
ATOM 1381 N N . ASN A 1 181 ? -2.123 13.883 1.157 1 98.06 181 ASN A N 1
ATOM 1382 C CA . ASN A 1 181 ? -1.544 13.641 2.475 1 98.06 181 ASN A CA 1
ATOM 1383 C C . ASN A 1 181 ? -1.868 14.773 3.445 1 98.06 181 ASN A C 1
ATOM 1385 O O . ASN A 1 181 ? -1.045 15.125 4.293 1 98.06 181 ASN A O 1
ATOM 1389 N N . VAL A 1 182 ? -3.037 15.398 3.246 1 98.5 182 VAL A N 1
ATOM 1390 C CA . VAL A 1 182 ? -3.51 16.531 4.031 1 98.5 182 VAL A CA 1
ATOM 1391 C C . VAL A 1 182 ? -5.035 16.562 4.043 1 98.5 182 VAL A C 1
ATOM 1393 O O . VAL A 1 182 ? -5.68 15.969 3.172 1 98.5 182 VAL A O 1
ATOM 1396 N N . ASN A 1 183 ? -5.555 17.25 5.055 1 98.81 183 ASN A N 1
ATOM 1397 C CA . ASN A 1 183 ? -6.98 17.562 5.031 1 98.81 183 ASN A CA 1
ATOM 1398 C C . ASN A 1 183 ? -7.25 18.875 4.293 1 98.81 183 ASN A C 1
ATOM 1400 O O . ASN A 1 183 ? -6.316 19.562 3.887 1 98.81 183 ASN A O 1
ATOM 1404 N N . VAL A 1 184 ? -8.516 19.125 4.074 1 98.88 184 VAL A N 1
ATOM 1405 C CA . VAL A 1 184 ? -8.914 20.375 3.428 1 98.88 184 VAL A CA 1
ATOM 1406 C C . VAL A 1 184 ? -9.969 21.078 4.273 1 98.88 184 VAL A C 1
ATOM 1408 O O . VAL A 1 184 ? -10.758 20.438 4.965 1 98.88 184 VAL A O 1
ATOM 1411 N N . ALA A 1 185 ? -9.969 22.344 4.246 1 98.94 185 ALA A N 1
ATOM 1412 C CA . ALA A 1 185 ? -10.93 23.172 4.961 1 98.94 185 ALA A CA 1
ATOM 1413 C C . ALA A 1 185 ? -11.438 24.312 4.074 1 98.94 185 ALA A C 1
ATOM 1415 O O . ALA A 1 185 ? -10.758 24.734 3.139 1 98.94 185 ALA A O 1
ATOM 1416 N N . PHE A 1 186 ? -12.602 24.812 4.441 1 98.94 186 PHE A N 1
ATOM 1417 C CA . PHE A 1 186 ? -13.266 25.844 3.648 1 98.94 186 PHE A CA 1
ATOM 1418 C C . PHE A 1 186 ? -13.844 26.938 4.547 1 98.94 186 PHE A C 1
ATOM 1420 O O . PHE A 1 186 ? -14.297 26.656 5.656 1 98.94 186 PHE A O 1
ATOM 1427 N N . ILE A 1 187 ? -13.789 28.141 4.059 1 98.94 187 ILE A N 1
ATOM 1428 C CA . ILE A 1 187 ? -14.609 29.219 4.59 1 98.94 187 ILE A CA 1
ATOM 1429 C C . ILE A 1 187 ? -15.781 29.484 3.65 1 98.94 187 ILE A C 1
ATOM 1431 O O . ILE A 1 187 ? -15.578 29.859 2.492 1 98.94 187 ILE A O 1
ATOM 1435 N N . THR A 1 188 ? -16.984 29.328 4.164 1 98.69 188 THR A N 1
ATOM 1436 C CA . THR A 1 188 ? -18.172 29.562 3.348 1 98.69 188 THR A CA 1
ATOM 1437 C C . THR A 1 188 ? -18.422 31.062 3.184 1 98.69 188 THR A C 1
ATOM 1439 O O . THR A 1 188 ? -17.844 31.875 3.898 1 98.69 188 THR A O 1
ATOM 1442 N N . PRO A 1 189 ? -19.312 31.406 2.238 1 98.12 189 PRO A N 1
ATOM 1443 C CA . PRO A 1 189 ? -19.688 32.812 2.105 1 98.12 189 PRO A CA 1
ATOM 1444 C C . PRO A 1 189 ? -20.297 33.375 3.385 1 98.12 189 PRO A C 1
ATOM 1446 O O . PRO A 1 189 ? -20.203 34.594 3.635 1 98.12 189 PRO A O 1
ATOM 1449 N N . GLU A 1 190 ? -20.859 32.562 4.18 1 98.12 190 GLU A N 1
ATOM 1450 C CA . GLU A 1 190 ? -21.469 32.969 5.438 1 98.12 190 GLU A CA 1
ATOM 1451 C C . GLU A 1 190 ? -20.438 33.031 6.559 1 98.12 190 GLU A C 1
ATOM 1453 O O . GLU A 1 190 ? -20.781 33.219 7.727 1 98.12 190 GLU A O 1
ATOM 1458 N N . LYS A 1 191 ? -19.172 32.812 6.242 1 98.44 191 LYS A N 1
ATOM 1459 C CA . LYS A 1 191 ? -18.031 32.906 7.164 1 98.44 191 LYS A CA 1
ATOM 1460 C C . LYS A 1 191 ? -18.062 31.734 8.164 1 98.44 191 LYS A C 1
ATOM 1462 O O . LYS A 1 191 ? -17.812 31.938 9.352 1 98.44 191 LYS A O 1
ATOM 1467 N N . GLU A 1 192 ? -18.375 30.594 7.664 1 98.81 192 GLU A N 1
ATOM 1468 C CA . GLU A 1 192 ? -18.234 29.375 8.453 1 98.81 192 GLU A CA 1
ATOM 1469 C C . GLU A 1 192 ? -17 28.594 8.039 1 98.81 192 GLU A C 1
ATOM 1471 O O . GLU A 1 192 ? -16.703 28.453 6.848 1 98.81 192 GLU A O 1
ATOM 1476 N N . LEU A 1 193 ? -16.297 28.156 9.07 1 98.94 193 LEU A N 1
ATOM 1477 C CA . LEU A 1 193 ? -15.234 27.188 8.805 1 98.94 193 LEU A CA 1
ATOM 1478 C C . LEU A 1 193 ? -15.789 25.766 8.75 1 98.94 193 LEU A C 1
ATOM 1480 O O . LEU A 1 193 ? -16.422 25.312 9.703 1 98.94 193 LEU A O 1
ATOM 1484 N N . VAL A 1 194 ? -15.547 25.094 7.629 1 98.94 194 VAL A N 1
ATOM 1485 C CA . VAL A 1 194 ? -16.094 23.75 7.445 1 98.94 194 VAL A CA 1
ATOM 1486 C C . VAL A 1 194 ? -15 22.797 7 1 98.94 194 VAL A C 1
ATOM 1488 O O . VAL A 1 194 ? -14.242 23.094 6.074 1 98.94 194 VAL A O 1
ATOM 1491 N N . LEU A 1 195 ? -14.836 21.734 7.691 1 98.88 195 LEU A N 1
ATOM 1492 C CA . LEU A 1 195 ? -14.031 20.594 7.266 1 98.88 195 LEU A CA 1
ATOM 1493 C C . LEU A 1 195 ? -14.906 19.375 7.012 1 98.88 195 LEU A C 1
ATOM 1495 O O . LEU A 1 195 ? -15.922 19.172 7.691 1 98.88 195 LEU A O 1
ATOM 1499 N N . PRO A 1 196 ? -14.516 18.484 6.039 1 98.75 196 PRO A N 1
ATOM 1500 C CA . PRO A 1 196 ? -15.25 17.219 5.871 1 98.75 196 PRO A CA 1
ATOM 1501 C C . PRO A 1 196 ? -15.234 16.359 7.133 1 98.75 196 PRO A C 1
ATOM 1503 O O . PRO A 1 196 ? -14.328 16.484 7.957 1 98.75 196 PRO A O 1
ATOM 1506 N N . PHE A 1 197 ? -16.266 15.469 7.238 1 98.38 197 PHE A N 1
ATOM 1507 C CA . PHE A 1 197 ? -16.281 14.477 8.305 1 98.38 197 PHE A CA 1
ATOM 1508 C C . PHE A 1 197 ? -15.086 13.547 8.188 1 98.38 197 PHE A C 1
ATOM 1510 O O . PHE A 1 197 ? -14.57 13.32 7.09 1 98.38 197 PHE A O 1
ATOM 1517 N N . PHE A 1 198 ? -14.688 13.023 9.336 1 97.81 198 PHE A N 1
ATOM 1518 C CA . PHE A 1 198 ? -13.484 12.195 9.352 1 97.81 198 PHE A CA 1
ATOM 1519 C C . PHE A 1 198 ? -13.844 10.719 9.297 1 97.81 198 PHE A C 1
ATOM 1521 O O . PHE A 1 198 ? -13.008 9.859 9.594 1 97.81 198 PHE A O 1
ATOM 1528 N N . ASP A 1 199 ? -15.016 10.352 8.898 1 96.25 199 ASP A N 1
ATOM 1529 C CA . ASP A 1 199 ? -15.484 8.969 8.867 1 96.25 199 ASP A CA 1
ATOM 1530 C C . ASP A 1 199 ? -14.859 8.203 7.695 1 96.25 199 ASP A C 1
ATOM 1532 O O . ASP A 1 199 ? -14.742 6.98 7.742 1 96.25 199 ASP A O 1
ATOM 1536 N N . SER A 1 200 ? -14.5 8.922 6.629 1 96.56 200 SER A N 1
ATOM 1537 C CA . SER A 1 200 ? -13.992 8.258 5.438 1 96.56 200 SER A CA 1
ATOM 1538 C C . SER A 1 200 ? -12.641 8.828 5.02 1 96.56 200 SER A C 1
ATOM 1540 O O . SER A 1 200 ? -12.188 8.602 3.895 1 96.56 200 SER A O 1
ATOM 1542 N N . ILE A 1 201 ? -12.07 9.617 5.832 1 98.25 201 ILE A N 1
ATOM 1543 C CA . ILE A 1 201 ? -10.75 10.195 5.594 1 98.25 201 ILE A CA 1
ATOM 1544 C C . ILE A 1 201 ? -9.945 10.18 6.891 1 98.25 201 ILE A C 1
ATOM 1546 O O . ILE A 1 201 ? -10.477 9.891 7.961 1 98.25 201 ILE A O 1
ATOM 1550 N N . LEU A 1 202 ? -8.688 10.461 6.77 1 98.44 202 LEU A N 1
ATOM 1551 C CA . LEU A 1 202 ? -7.84 10.492 7.957 1 98.44 202 LEU A CA 1
ATOM 1552 C C . LEU A 1 202 ? -8.211 11.656 8.859 1 98.44 202 LEU A C 1
ATOM 1554 O O . LEU A 1 202 ? -8.422 12.773 8.383 1 98.44 202 LEU A O 1
ATOM 1558 N N . SER A 1 203 ? -8.375 11.383 10.117 1 98.31 203 SER A N 1
ATOM 1559 C CA . SER A 1 203 ? -8.508 12.453 11.094 1 98.31 203 SER A CA 1
ATOM 1560 C C . SER A 1 203 ? -7.164 13.102 11.406 1 98.31 203 SER A C 1
ATOM 1562 O O . SER A 1 203 ? -6.492 12.719 12.359 1 98.31 203 SER A O 1
ATOM 1564 N N . GLY A 1 204 ? -6.809 14.055 10.586 1 98.38 204 GLY A N 1
ATOM 1565 C CA . GLY A 1 204 ? -5.516 14.695 10.766 1 98.38 204 GLY A CA 1
ATOM 1566 C C . GLY A 1 204 ? -5.367 15.367 12.117 1 98.38 204 GLY A C 1
ATOM 1567 O O . GLY A 1 204 ? -6.27 16.078 12.57 1 98.38 204 GLY A O 1
ATOM 1568 N N . CYS A 1 205 ? -4.25 15.18 12.719 1 98.31 205 CYS A N 1
ATOM 1569 C CA . CYS A 1 205 ? -3.992 15.773 14.023 1 98.31 205 CYS A CA 1
ATOM 1570 C C . CYS A 1 205 ? -4.035 17.297 13.945 1 98.31 205 CYS A C 1
ATOM 1572 O O . CYS A 1 205 ? -4.633 17.953 14.805 1 98.31 205 CYS A O 1
ATOM 1574 N N . THR A 1 206 ? -3.455 17.859 12.945 1 98.19 206 THR A N 1
ATOM 1575 C CA . THR A 1 206 ? -3.453 19.312 12.758 1 98.19 206 THR A CA 1
ATOM 1576 C C . THR A 1 206 ? -4.863 19.812 12.469 1 98.19 206 THR A C 1
ATOM 1578 O O . THR A 1 206 ? -5.25 20.891 12.938 1 98.19 206 THR A O 1
ATOM 1581 N N . ALA A 1 207 ? -5.586 19.109 11.648 1 98.69 207 ALA A N 1
ATOM 1582 C CA . ALA A 1 207 ? -6.973 19.484 11.375 1 98.69 207 ALA A CA 1
ATOM 1583 C C . ALA A 1 207 ? -7.801 19.5 12.656 1 98.69 207 ALA A C 1
ATOM 1585 O O . ALA A 1 207 ? -8.586 20.406 12.891 1 98.69 207 ALA A O 1
ATOM 1586 N N . MET A 1 208 ? -7.621 18.469 13.438 1 98.31 208 MET A N 1
ATOM 1587 C CA . MET A 1 208 ? -8.344 18.391 14.703 1 98.31 208 MET A CA 1
ATOM 1588 C C . MET A 1 208 ? -7.953 19.547 15.617 1 98.31 208 MET A C 1
ATOM 1590 O O . MET A 1 208 ? -8.805 20.125 16.297 1 98.31 208 MET A O 1
ATOM 1594 N N . ARG A 1 209 ? -6.703 19.891 15.664 1 98.25 209 ARG A N 1
ATOM 1595 C CA . ARG A 1 209 ? -6.25 21 16.484 1 98.25 209 ARG A CA 1
ATOM 1596 C C . ARG A 1 209 ? -6.824 22.328 15.969 1 98.25 209 ARG A C 1
ATOM 1598 O O . ARG A 1 209 ? -7.195 23.188 16.766 1 98.25 209 ARG A O 1
ATOM 1605 N N . LEU A 1 210 ? -6.871 22.453 14.688 1 98.69 210 LEU A N 1
ATOM 1606 C CA . LEU A 1 210 ? -7.48 23.625 14.086 1 98.69 210 LEU A CA 1
ATOM 1607 C C . LEU A 1 210 ? -8.93 23.781 14.547 1 98.69 210 LEU A C 1
ATOM 1609 O O . LEU A 1 210 ? -9.352 24.891 14.914 1 98.69 210 LEU A O 1
ATOM 1613 N N . LEU A 1 211 ? -9.633 22.703 14.516 1 98.75 211 LEU A N 1
ATOM 1614 C CA . LEU A 1 211 ? -11.031 22.719 14.945 1 98.75 211 LEU A CA 1
ATOM 1615 C C . LEU A 1 211 ? -11.148 23.141 16.406 1 98.75 211 LEU A C 1
ATOM 1617 O O . LEU A 1 211 ? -12.133 23.766 16.797 1 98.75 211 LEU A O 1
ATOM 1621 N N . GLU A 1 212 ? -10.227 22.797 17.188 1 98.19 212 GLU A N 1
ATOM 1622 C CA . GLU A 1 212 ? -10.219 23.172 18.594 1 98.19 212 GLU A CA 1
ATOM 1623 C C . GLU A 1 212 ? -9.898 24.656 18.781 1 98.19 212 GLU A C 1
ATOM 1625 O O . GLU A 1 212 ? -10.406 25.297 19.703 1 98.19 212 GLU A O 1
ATOM 1630 N N . LEU A 1 213 ? -9.07 25.234 17.953 1 98.31 213 LEU A N 1
ATOM 1631 C CA . LEU A 1 213 ? -8.562 26.594 18.125 1 98.31 213 LEU A CA 1
ATOM 1632 C C . LEU A 1 213 ? -9.477 27.609 17.422 1 98.31 213 LEU A C 1
ATOM 1634 O O . LEU A 1 213 ? -9.633 28.734 17.906 1 98.31 213 LEU A O 1
ATOM 1638 N N . ALA A 1 214 ? -10.102 27.203 16.375 1 98.75 214 ALA A N 1
ATOM 1639 C CA . ALA A 1 214 ? -10.812 28.094 15.469 1 98.75 214 ALA A CA 1
ATOM 1640 C C . ALA A 1 214 ? -11.953 28.812 16.172 1 98.75 214 ALA A C 1
ATOM 1642 O O . ALA A 1 214 ? -12.297 29.953 15.828 1 98.75 214 ALA A O 1
ATOM 1643 N N . PRO A 1 215 ? -12.625 28.203 17.188 1 98.69 215 PRO A N 1
ATOM 1644 C CA . PRO A 1 215 ? -13.719 28.891 17.875 1 98.69 215 PRO A CA 1
ATOM 1645 C C . PRO A 1 215 ? -13.289 30.219 18.484 1 98.69 215 PRO A C 1
ATOM 1647 O O . PRO A 1 215 ? -14.133 31.094 18.719 1 98.69 215 PRO A O 1
ATOM 1650 N N . LYS A 1 216 ? -12.008 30.453 18.688 1 98.31 216 LYS A N 1
ATOM 1651 C CA . LYS A 1 216 ? -11.516 31.75 19.141 1 98.31 216 LYS A CA 1
ATOM 1652 C C . LYS A 1 216 ? -11.891 32.844 18.156 1 98.31 216 LYS A C 1
ATOM 1654 O O . LYS A 1 216 ? -12.164 34 18.562 1 98.31 216 LYS A O 1
ATOM 1659 N N . LEU A 1 217 ? -11.875 32.531 16.891 1 98.62 217 LEU A N 1
ATOM 1660 C CA . LEU A 1 217 ? -12.227 33.531 15.883 1 98.62 217 LEU A CA 1
ATOM 1661 C C . LEU A 1 217 ? -13.734 33.75 15.844 1 98.62 217 LEU A C 1
ATOM 1663 O O . LEU A 1 217 ? -14.195 34.781 15.359 1 98.62 217 LEU A O 1
ATOM 1667 N N . VAL A 1 218 ? -14.492 32.75 16.281 1 98.75 218 VAL A N 1
ATOM 1668 C CA . VAL A 1 218 ? -15.93 32.969 16.438 1 98.75 218 VAL A CA 1
ATOM 1669 C C . VAL A 1 218 ? -16.188 33.969 17.562 1 98.75 218 VAL A C 1
ATOM 1671 O O . VAL A 1 218 ? -16.984 34.875 17.422 1 98.75 218 VAL A O 1
ATOM 1674 N N . GLU A 1 219 ? -15.516 33.781 18.625 1 98.5 219 GLU A N 1
ATOM 1675 C CA . GLU A 1 219 ? -15.633 34.656 19.766 1 98.5 219 GLU A CA 1
ATOM 1676 C C . GLU A 1 219 ? -15.258 36.094 19.391 1 98.5 219 GLU A C 1
ATOM 1678 O O . GLU A 1 219 ? -15.844 37.062 19.906 1 98.5 219 GLU A O 1
ATOM 1683 N N . LEU A 1 220 ? -14.312 36.281 18.531 1 98.12 220 LEU A N 1
ATOM 1684 C CA . LEU A 1 220 ? -13.852 37.594 18.109 1 98.12 220 LEU A CA 1
ATOM 1685 C C . LEU A 1 220 ? -14.773 38.188 17.047 1 98.12 220 LEU A C 1
ATOM 1687 O O . LEU A 1 220 ? -14.602 39.312 16.625 1 98.12 220 LEU A O 1
ATOM 1691 N N . GLY A 1 221 ? -15.695 37.375 16.547 1 98.25 221 GLY A N 1
ATOM 1692 C CA . GLY A 1 221 ? -16.672 37.844 15.57 1 98.25 221 GLY A CA 1
ATOM 1693 C C . GLY A 1 221 ? -16.172 37.75 14.148 1 98.25 221 GLY A C 1
ATOM 1694 O O . GLY A 1 221 ? -16.797 38.281 13.227 1 98.25 221 GLY A O 1
ATOM 1695 N N . HIS A 1 222 ? -15.047 37.062 13.961 1 98.5 222 HIS A N 1
ATOM 1696 C CA . HIS A 1 222 ? -14.469 36.969 12.625 1 98.5 222 HIS A CA 1
ATOM 1697 C C . HIS A 1 222 ? -15.086 35.812 11.859 1 98.5 222 HIS A C 1
ATOM 1699 O O . HIS A 1 222 ? -15.219 35.87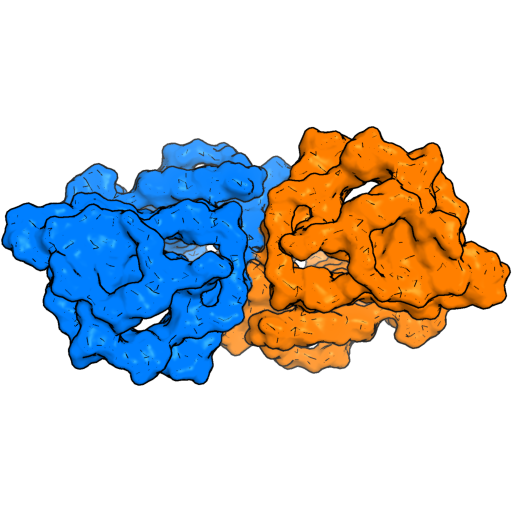5 10.633 1 98.5 222 HIS A O 1
ATOM 1705 N N . LEU A 1 223 ? -15.477 34.719 12.594 1 98.62 223 LEU A N 1
ATOM 1706 C CA . LEU A 1 223 ? -16.172 33.562 12.039 1 98.62 223 LEU A CA 1
ATOM 1707 C C . LEU A 1 223 ? -17.578 33.438 12.641 1 98.62 223 LEU A C 1
ATOM 1709 O O . LEU A 1 223 ? -17.797 33.812 13.797 1 98.62 223 LEU A O 1
ATOM 1713 N N . LYS A 1 224 ? -18.422 32.938 11.812 1 98.75 224 LYS A N 1
ATOM 1714 C CA . LYS A 1 224 ? -19.766 32.688 12.305 1 98.75 224 LYS A CA 1
ATOM 1715 C C . LYS A 1 224 ? -19.828 31.375 13.102 1 98.75 224 LYS A C 1
ATOM 1717 O O . LYS A 1 224 ? -20.516 31.281 14.117 1 98.75 224 LYS A O 1
ATOM 1722 N N . SER A 1 225 ? -19.203 30.328 12.586 1 98.75 225 SER A N 1
ATOM 1723 C CA . SER A 1 225 ? -19.188 29.031 13.234 1 98.75 225 SER A CA 1
ATOM 1724 C C . SER A 1 225 ? -18.047 28.156 12.719 1 98.75 225 SER A C 1
ATOM 1726 O O . SER A 1 225 ? -17.391 28.516 11.734 1 98.75 225 SER A O 1
ATOM 1728 N N . VAL A 1 226 ? -17.781 27.109 13.453 1 98.88 226 VAL A N 1
ATOM 1729 C CA . VAL A 1 226 ? -16.828 26.062 13.109 1 98.88 226 VAL A CA 1
ATOM 1730 C C . VAL A 1 226 ? -17.531 24.703 13.156 1 98.88 226 VAL A C 1
ATOM 1732 O O . VAL A 1 226 ? -18.156 24.359 14.164 1 98.88 226 VAL A O 1
ATOM 1735 N N . LYS A 1 227 ? -17.406 23.891 12.023 1 98.69 227 LYS A N 1
ATOM 1736 C CA . LYS A 1 227 ? -18.078 22.609 12.047 1 98.69 227 LYS A CA 1
ATOM 1737 C C . LYS A 1 227 ? -17.453 21.641 11.047 1 98.69 227 LYS A C 1
ATOM 1739 O O . LYS A 1 227 ? -16.656 22.031 10.195 1 98.69 227 LYS A O 1
ATOM 1744 N N . THR A 1 228 ? -17.766 20.375 11.195 1 98.81 228 THR A N 1
ATOM 1745 C CA . THR A 1 228 ? -17.562 19.375 10.148 1 98.81 228 THR A CA 1
ATOM 1746 C C . THR A 1 228 ? -18.859 19.094 9.406 1 98.81 228 THR A C 1
ATOM 1748 O O . THR A 1 228 ? -19.953 19.188 9.984 1 98.81 228 THR A O 1
ATOM 1751 N N . ALA A 1 229 ? -18.719 18.859 8.109 1 98.62 229 ALA A N 1
ATOM 1752 C CA . ALA A 1 229 ? -19.891 18.562 7.289 1 98.62 229 ALA A CA 1
ATOM 1753 C C . ALA A 1 229 ? -19.469 17.953 5.945 1 98.62 229 ALA A C 1
ATOM 1755 O O . ALA A 1 229 ? -18.328 18.109 5.52 1 98.62 229 ALA A O 1
ATOM 1756 N N . ASN A 1 230 ? -20.422 17.266 5.359 1 98.25 230 ASN A N 1
ATOM 1757 C CA . ASN A 1 230 ? -20.25 16.906 3.953 1 98.25 230 ASN A CA 1
ATOM 1758 C C . ASN A 1 230 ? -20.438 18.125 3.045 1 98.25 230 ASN A C 1
ATOM 1760 O O . ASN A 1 230 ? -21.328 18.938 3.27 1 98.25 230 ASN A O 1
ATOM 1764 N N . LEU A 1 231 ? -19.5 18.281 2.127 1 98.25 231 LEU A N 1
ATOM 1765 C CA . LEU A 1 231 ? -19.625 19.312 1.102 1 98.25 231 LEU A CA 1
ATOM 1766 C C . LEU A 1 231 ? -19.625 18.688 -0.292 1 98.25 231 LEU A C 1
ATOM 1768 O O . LEU A 1 231 ? -18.812 17.812 -0.584 1 98.25 231 LEU A O 1
ATOM 1772 N N . THR A 1 232 ? -20.562 19.125 -1.114 1 98.12 232 THR A N 1
ATOM 1773 C CA . THR A 1 232 ? -20.516 18.781 -2.527 1 98.12 232 THR A CA 1
ATOM 1774 C C . THR A 1 232 ? -19.438 19.594 -3.246 1 98.12 232 THR A C 1
ATOM 1776 O O . THR A 1 232 ? -18.938 20.578 -2.707 1 98.12 232 THR A O 1
ATOM 1779 N N . MET A 1 233 ? -19.156 19.141 -4.43 1 97.25 233 MET A N 1
ATOM 1780 C CA . MET A 1 233 ? -18.219 19.875 -5.258 1 97.25 233 MET A CA 1
ATOM 1781 C C . MET A 1 233 ? -18.688 21.312 -5.492 1 97.25 233 MET A C 1
ATOM 1783 O O . MET A 1 233 ? -17.906 22.25 -5.449 1 97.25 233 MET A O 1
ATOM 1787 N N . GLU A 1 234 ? -19.938 21.422 -5.711 1 97.06 234 GLU A N 1
ATOM 1788 C CA . GLU A 1 234 ? -20.531 22.734 -5.965 1 97.06 234 GLU A CA 1
ATOM 1789 C C . GLU A 1 234 ? -20.391 23.641 -4.746 1 97.06 234 GLU A C 1
ATOM 1791 O O . GLU A 1 234 ? -19.984 24.797 -4.867 1 97.06 234 GLU A O 1
ATOM 1796 N N . GLU A 1 235 ? -20.766 23.125 -3.629 1 97.88 235 GLU A N 1
ATOM 1797 C CA . GLU A 1 235 ? -20.641 23.891 -2.391 1 97.88 235 GLU A CA 1
ATOM 1798 C C . GLU A 1 235 ? -19.188 24.281 -2.121 1 97.88 235 GLU A C 1
ATOM 1800 O O . GLU A 1 235 ? -18.906 25.422 -1.744 1 97.88 235 GLU A O 1
ATOM 1805 N N . ALA A 1 236 ? -18.328 23.375 -2.299 1 98.5 236 ALA A N 1
ATOM 1806 C CA . ALA A 1 236 ? -16.906 23.578 -2.012 1 98.5 236 ALA A CA 1
ATOM 1807 C C . ALA A 1 236 ? -16.312 24.625 -2.955 1 98.5 236 ALA A C 1
ATOM 1809 O O . ALA A 1 236 ? -15.57 25.5 -2.523 1 98.5 236 ALA A O 1
ATOM 1810 N N . LYS A 1 237 ? -16.594 24.531 -4.207 1 97.81 237 LYS A N 1
ATOM 1811 C CA . LYS A 1 237 ? -16.047 25.453 -5.191 1 97.81 237 LYS A CA 1
ATOM 1812 C C . LYS A 1 237 ? -16.656 26.844 -5.012 1 97.81 237 LYS A C 1
ATOM 1814 O O . LYS A 1 237 ? -16.094 27.828 -5.512 1 97.81 237 LYS A O 1
ATOM 1819 N N . GLY A 1 238 ? -17.734 26.922 -4.32 1 98.19 238 GLY A N 1
ATOM 1820 C CA . GLY A 1 238 ? -18.359 28.188 -4.016 1 98.19 238 GLY A CA 1
ATOM 1821 C C . GLY A 1 238 ? -17.859 28.812 -2.734 1 98.19 238 GLY A C 1
ATOM 1822 O O . GLY A 1 238 ? -18.312 29.891 -2.344 1 98.19 238 GLY A O 1
ATOM 1823 N N . ALA A 1 239 ? -16.969 28.219 -2.109 1 98.75 239 ALA A N 1
ATOM 1824 C CA . ALA A 1 239 ? -16.406 28.734 -0.861 1 98.75 239 ALA A CA 1
ATOM 1825 C C . ALA A 1 239 ? -15.688 30.062 -1.089 1 98.75 239 ALA A C 1
ATOM 1827 O O . ALA A 1 239 ? -15.18 30.328 -2.182 1 98.75 239 ALA A O 1
ATOM 1828 N N . SER A 1 240 ? -15.625 30.891 -0.031 1 98.81 240 SE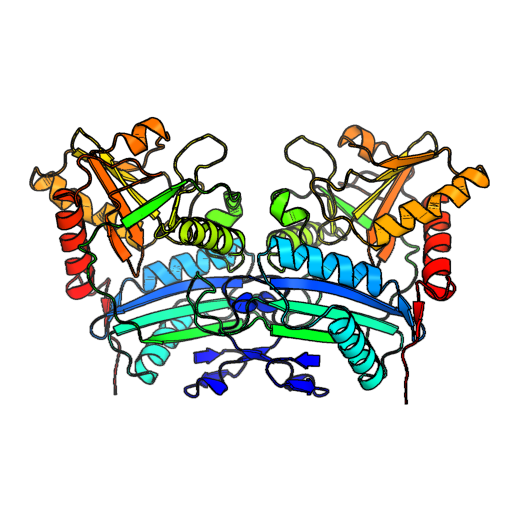R A N 1
ATOM 1829 C CA . SER A 1 240 ? -14.906 32.156 -0.085 1 98.81 240 SER A CA 1
ATOM 1830 C C . SER A 1 240 ? -13.398 31.938 0.011 1 98.81 240 SER A C 1
ATOM 1832 O O . SER A 1 240 ? -12.617 32.688 -0.584 1 98.81 240 SER A O 1
ATOM 1834 N N . GLU A 1 241 ? -12.984 31.062 0.825 1 98.94 241 GLU A N 1
ATOM 1835 C CA . GLU A 1 241 ? -11.586 30.688 1.013 1 98.94 241 GLU A CA 1
ATOM 1836 C C . GLU A 1 241 ? -11.438 29.172 1.158 1 98.94 241 GLU A C 1
ATOM 1838 O O . GLU A 1 241 ? -12.391 28.484 1.543 1 98.94 241 GLU A O 1
ATOM 1843 N N . MET A 1 242 ? -10.297 28.656 0.802 1 98.94 242 MET A N 1
ATOM 1844 C CA . MET A 1 242 ? -9.969 27.234 0.827 1 98.94 242 MET A CA 1
ATOM 1845 C C . MET A 1 242 ? -8.508 27.031 1.234 1 98.94 242 MET A C 1
ATOM 1847 O O . MET A 1 242 ? -7.652 27.859 0.947 1 98.94 242 MET A O 1
ATOM 1851 N N . MET A 1 243 ? -8.25 25.969 1.922 1 98.94 243 MET A N 1
ATOM 1852 C CA . MET A 1 243 ? -6.891 25.734 2.391 1 98.94 243 MET A CA 1
ATOM 1853 C C . MET A 1 243 ? -6.648 24.234 2.605 1 98.94 243 MET A C 1
ATOM 1855 O O . MET A 1 243 ? -7.578 23.484 2.92 1 98.94 243 MET A O 1
ATOM 1859 N N . TYR A 1 244 ? -5.434 23.781 2.393 1 98.88 244 TYR A N 1
ATOM 1860 C CA . TYR A 1 244 ? -4.965 22.516 2.938 1 98.88 244 TYR A CA 1
ATOM 1861 C C . TYR A 1 244 ? -4.602 22.656 4.41 1 98.88 244 TYR A C 1
ATOM 1863 O O . TYR A 1 244 ? -4.156 23.719 4.848 1 98.88 244 TYR A O 1
ATOM 1871 N N . VAL A 1 245 ? -4.809 21.625 5.184 1 98.75 245 VAL A N 1
ATOM 1872 C CA . VAL A 1 245 ? -4.43 21.562 6.594 1 98.75 245 VAL A CA 1
ATOM 1873 C C . VAL A 1 245 ? -3.582 20.312 6.84 1 98.75 245 VAL A C 1
ATOM 1875 O O . VAL A 1 245 ? -4.039 19.188 6.621 1 98.75 245 VAL A O 1
ATOM 1878 N N . GLY A 1 246 ? -2.342 20.438 7.293 1 97.5 246 GLY A N 1
ATOM 1879 C CA . GLY A 1 246 ? -1.425 19.344 7.578 1 97.5 246 GLY A CA 1
ATOM 1880 C C . GLY A 1 246 ? -0.234 19.766 8.422 1 97.5 246 GLY A C 1
ATOM 1881 O O . GLY A 1 246 ? 0.087 20.953 8.492 1 97.5 246 GLY A O 1
ATOM 1882 N N . SER A 1 247 ? 0.45 18.828 8.922 1 94.12 247 SER A N 1
ATOM 1883 C CA . SER A 1 247 ? 1.467 19.062 9.938 1 94.12 247 SER A CA 1
ATOM 1884 C C . SER A 1 247 ? 2.562 19.984 9.43 1 94.12 247 SER A C 1
ATOM 1886 O O . SER A 1 247 ? 2.961 20.938 10.117 1 94.12 247 SER A O 1
ATOM 1888 N N . THR A 1 248 ? 3.031 19.719 8.227 1 92.06 248 THR A N 1
ATOM 1889 C CA . THR A 1 248 ? 4.129 20.531 7.715 1 92.06 248 THR A CA 1
ATOM 1890 C C . THR A 1 248 ? 3.598 21.672 6.852 1 92.06 248 THR A C 1
ATOM 1892 O O . THR A 1 248 ? 4.375 22.438 6.27 1 92.06 248 THR A O 1
ATOM 1895 N N . LEU A 1 249 ? 2.236 21.797 6.793 1 86.69 249 LEU A N 1
ATOM 1896 C CA . LEU A 1 249 ? 1.547 22.828 6.023 1 86.69 249 LEU A CA 1
ATOM 1897 C C . LEU A 1 249 ? 0.536 23.578 6.895 1 86.69 249 LEU A C 1
ATOM 1899 O O . LEU A 1 249 ? -0.674 23.453 6.684 1 86.69 249 LEU A O 1
ATOM 1903 N N . PRO A 1 250 ? 1.312 24.234 7.953 1 95.75 250 PRO A N 1
ATOM 1904 C CA . PRO A 1 250 ? 0.135 23.734 8.664 1 95.75 250 PRO A CA 1
ATOM 1905 C C . PRO A 1 250 ? -1.177 24.188 8.023 1 95.75 250 PRO A C 1
ATOM 1907 O O . PRO A 1 250 ? -2.18 23.469 8.102 1 95.75 250 PRO A O 1
ATOM 1910 N N . ILE A 1 251 ? -1.188 25.453 7.477 1 98.56 251 ILE A N 1
ATOM 1911 C CA . ILE A 1 251 ? -2.27 25.969 6.648 1 98.56 251 ILE A CA 1
ATOM 1912 C C . ILE A 1 251 ? -1.708 26.469 5.312 1 98.56 251 ILE A C 1
ATOM 1914 O O . ILE A 1 251 ? -0.879 27.375 5.277 1 98.56 251 ILE A O 1
ATOM 1918 N N . LEU A 1 252 ? -2.111 25.828 4.262 1 98.81 252 LEU A N 1
ATOM 1919 C CA . LEU A 1 252 ? -1.688 26.234 2.928 1 98.81 252 LEU A CA 1
ATOM 1920 C C . LEU A 1 252 ? -2.873 26.75 2.117 1 98.81 252 LEU A C 1
ATOM 1922 O O . LEU A 1 252 ? -3.746 25.984 1.725 1 98.81 252 LEU A O 1
ATOM 1926 N N . PRO A 1 253 ? -2.877 28.062 1.871 1 98.88 253 PRO A N 1
ATOM 1927 C CA . PRO A 1 253 ? -4.012 28.609 1.124 1 98.88 253 PRO A CA 1
ATOM 1928 C C . PRO A 1 253 ? -4.133 28.016 -0.28 1 98.88 253 PRO A C 1
ATOM 1930 O O . PRO A 1 253 ? -3.121 27.797 -0.953 1 98.88 253 PRO A O 1
ATOM 1933 N N . ILE A 1 254 ? -5.332 27.703 -0.656 1 98.94 254 ILE A N 1
ATOM 1934 C CA . ILE A 1 254 ? -5.645 27.297 -2.021 1 98.94 254 ILE A CA 1
ATOM 1935 C C . ILE A 1 254 ? -6.453 28.391 -2.715 1 98.94 254 ILE A C 1
ATOM 1937 O O . ILE A 1 254 ? -7.508 28.797 -2.223 1 98.94 254 ILE A O 1
ATOM 1941 N N . ILE A 1 255 ? -5.992 28.812 -3.887 1 98.88 255 ILE A N 1
ATOM 1942 C CA . ILE A 1 255 ? -6.641 29.984 -4.473 1 98.88 255 ILE A CA 1
ATOM 1943 C C . ILE A 1 255 ? -7.211 29.609 -5.84 1 98.88 255 ILE A C 1
ATOM 1945 O O . ILE A 1 255 ? -8 30.375 -6.41 1 98.88 255 ILE A O 1
ATOM 1949 N N . VAL A 1 256 ? -6.789 28.516 -6.441 1 98.88 256 VAL A N 1
ATOM 1950 C CA . VAL A 1 256 ? -7.301 28.047 -7.723 1 98.88 256 VAL A CA 1
ATOM 1951 C C . VAL A 1 256 ? -7.594 26.547 -7.641 1 98.88 256 VAL A C 1
ATOM 1953 O O . VAL A 1 256 ? -6.777 25.766 -7.137 1 98.88 256 VAL A O 1
ATOM 1956 N N . TRP A 1 257 ? -8.766 26.141 -8.055 1 98.88 257 TRP A N 1
ATOM 1957 C CA . TRP A 1 257 ? -9.18 24.75 -8.141 1 98.88 257 TRP A CA 1
ATOM 1958 C C . TRP A 1 257 ? -9.727 24.422 -9.523 1 98.88 257 TRP A C 1
ATOM 1960 O O . TRP A 1 257 ? -10.758 24.953 -9.93 1 98.88 257 TRP A O 1
ATOM 1970 N N . ASP A 1 258 ? -9.008 23.5 -10.25 1 98.5 258 ASP A N 1
ATOM 1971 C CA . ASP A 1 258 ? -9.391 23.141 -11.609 1 98.5 258 ASP A CA 1
ATOM 1972 C C . ASP A 1 258 ? -9.453 24.375 -12.508 1 98.5 258 ASP A C 1
ATOM 1974 O O . ASP A 1 258 ? -10.445 24.594 -13.203 1 98.5 258 ASP A O 1
ATOM 1978 N N . ASP A 1 259 ? -8.477 25.219 -12.359 1 98 259 ASP A N 1
ATOM 1979 C CA . ASP A 1 259 ? -8.258 26.391 -13.195 1 98 259 ASP A CA 1
ATOM 1980 C C . ASP A 1 259 ? -9.352 27.438 -12.969 1 98 259 ASP A C 1
ATOM 1982 O O . ASP A 1 259 ? -9.547 28.328 -13.805 1 98 259 ASP A O 1
ATOM 1986 N N . LYS A 1 260 ? -10.102 27.328 -11.922 1 98.44 260 LYS A N 1
ATOM 1987 C CA . LYS A 1 260 ? -11.07 28.344 -11.508 1 98.44 260 LYS A CA 1
ATOM 1988 C C . LYS A 1 260 ? -10.695 28.938 -10.148 1 98.44 260 LYS A C 1
ATOM 1990 O O . LYS A 1 260 ? -10.305 28.219 -9.234 1 98.44 260 LYS A O 1
ATOM 1995 N N . PRO A 1 261 ? -10.852 30.172 -10.023 1 98.69 261 PRO A N 1
ATOM 1996 C CA . PRO A 1 261 ? -10.492 30.812 -8.758 1 98.69 261 PRO A CA 1
ATOM 1997 C C . PRO A 1 261 ? -11.422 30.422 -7.609 1 98.69 261 PRO A C 1
ATOM 1999 O O . PRO A 1 261 ? -12.625 30.234 -7.816 1 98.69 261 PRO A O 1
ATOM 2002 N N . ILE A 1 262 ? -10.914 30.297 -6.504 1 98.81 262 ILE A N 1
ATOM 2003 C CA . ILE A 1 262 ? -11.68 30.234 -5.262 1 98.81 262 ILE A CA 1
ATOM 2004 C C . ILE A 1 262 ? -11.875 31.656 -4.711 1 98.81 262 ILE A C 1
ATOM 2006 O O . ILE A 1 262 ? -10.906 32.406 -4.551 1 98.81 262 ILE A O 1
ATOM 2010 N N . GLY A 1 263 ? -13.125 31.938 -4.383 1 98.12 263 GLY A N 1
ATOM 2011 C CA . GLY A 1 263 ? -13.359 33.344 -4.02 1 98.12 263 GLY A CA 1
ATOM 2012 C C . GLY A 1 263 ? -12.891 34.312 -5.074 1 98.12 263 GLY A C 1
ATOM 2013 O O . GLY A 1 263 ? -13.273 34.219 -6.242 1 98.12 263 GLY A O 1
ATOM 2014 N N . ASP A 1 264 ? -12.031 35.25 -4.73 1 97.94 264 ASP A N 1
ATOM 2015 C CA . ASP A 1 264 ? -11.539 36.25 -5.676 1 97.94 264 ASP A CA 1
ATOM 2016 C C . ASP A 1 264 ? -10.164 35.875 -6.219 1 97.94 264 ASP A C 1
ATOM 2018 O O . ASP A 1 264 ? -9.508 36.656 -6.879 1 97.94 264 ASP A O 1
ATOM 2022 N N . GLY A 1 265 ? -9.672 34.688 -5.859 1 98.38 265 GLY A N 1
ATOM 2023 C CA . GLY A 1 265 ? -8.406 34.219 -6.387 1 98.38 265 GLY A CA 1
ATOM 2024 C C . GLY A 1 265 ? -7.207 34.656 -5.578 1 98.38 265 GLY A C 1
ATOM 2025 O O . GLY A 1 265 ? -6.059 34.438 -5.977 1 98.38 265 GLY A O 1
ATOM 2026 N N . ASN A 1 266 ? -7.496 35.281 -4.5 1 98.38 266 ASN A N 1
ATOM 2027 C CA . ASN A 1 266 ? -6.441 35.75 -3.604 1 98.38 266 ASN A CA 1
ATOM 2028 C C . ASN A 1 266 ? -6.469 35 -2.273 1 98.38 266 ASN A C 1
ATOM 2030 O O . ASN A 1 266 ? -7.473 34.344 -1.931 1 98.38 266 ASN A O 1
ATOM 2034 N N . VAL A 1 267 ? -5.383 35.031 -1.598 1 98.69 267 VAL A N 1
ATOM 2035 C CA . VAL A 1 267 ? -5.32 34.438 -0.268 1 98.69 267 VAL A CA 1
ATOM 2036 C C . VAL A 1 267 ? -6.305 35.156 0.662 1 98.69 267 VAL A C 1
ATOM 2038 O O . VAL A 1 267 ? -6.332 36.375 0.732 1 98.69 267 VAL A O 1
ATOM 2041 N N . GLY A 1 268 ? -7.043 34.375 1.365 1 98.38 268 GLY A N 1
ATOM 2042 C CA . GLY A 1 268 ? -8.102 34.938 2.189 1 98.38 268 GLY A CA 1
ATOM 2043 C C . GLY A 1 268 ? -7.613 35.438 3.535 1 98.38 268 GLY A C 1
ATOM 2044 O O . GLY A 1 268 ? -6.711 34.844 4.133 1 98.38 268 GLY A O 1
ATOM 2045 N N . LYS A 1 269 ? -8.273 36.438 4.004 1 98.25 269 LYS A N 1
ATOM 2046 C CA . LYS A 1 269 ? -7.93 37.031 5.297 1 98.25 269 LYS A CA 1
ATOM 2047 C C . LYS A 1 269 ? -8.18 36.031 6.43 1 98.25 269 LYS A C 1
ATOM 2049 O O . LYS A 1 269 ? -7.367 35.938 7.352 1 98.25 269 LYS A O 1
ATOM 2054 N N . LEU A 1 270 ? -9.273 35.375 6.391 1 98.75 270 LEU A N 1
ATOM 2055 C CA . LEU A 1 270 ? -9.602 34.438 7.449 1 98.75 270 LEU A CA 1
ATOM 2056 C C . LEU A 1 270 ? -8.641 33.25 7.43 1 98.75 270 LEU A C 1
ATOM 2058 O O . LEU A 1 270 ? -8.281 32.719 8.484 1 98.75 270 LEU A O 1
ATOM 2062 N N . THR A 1 271 ? -8.25 32.781 6.242 1 98.75 271 THR A N 1
ATOM 2063 C CA . THR A 1 271 ? -7.238 31.75 6.117 1 98.75 271 THR A CA 1
ATOM 2064 C C . THR A 1 271 ? -5.953 32.156 6.832 1 98.75 271 THR A C 1
ATOM 2066 O O . THR A 1 271 ? -5.371 31.359 7.57 1 98.75 271 THR A O 1
ATOM 2069 N N . MET A 1 272 ? -5.543 33.406 6.656 1 98.62 272 MET A N 1
ATOM 2070 C CA . MET A 1 272 ? -4.312 33.875 7.281 1 98.62 272 MET A CA 1
ATOM 2071 C C . MET A 1 272 ? -4.48 34 8.789 1 98.62 272 MET A C 1
ATOM 2073 O O . MET A 1 272 ? -3.541 33.75 9.547 1 98.62 272 MET A O 1
ATOM 2077 N N . GLU A 1 273 ? -5.641 34.406 9.227 1 98.75 273 GLU A N 1
ATOM 2078 C CA . GLU A 1 273 ? -5.898 34.438 10.664 1 98.75 273 GLU A CA 1
ATOM 2079 C C . GLU A 1 273 ? -5.824 33.062 11.289 1 98.75 273 GLU A C 1
ATOM 2081 O O . GLU A 1 273 ? -5.281 32.906 12.383 1 98.75 273 GLU A O 1
ATOM 2086 N N . LEU A 1 274 ? -6.41 32.125 10.625 1 98.81 274 LEU A N 1
ATOM 2087 C CA . LEU A 1 274 ? -6.332 30.734 11.094 1 98.81 274 LEU A CA 1
ATOM 2088 C C . LEU A 1 274 ? -4.891 30.25 11.094 1 98.81 274 LEU A C 1
ATOM 2090 O O . LEU A 1 274 ? -4.473 29.531 12.016 1 98.81 274 LEU A O 1
ATOM 2094 N N . SER A 1 275 ? -4.191 30.594 10.016 1 98.62 275 SER A N 1
ATOM 2095 C CA . SER A 1 275 ? -2.775 30.25 9.93 1 98.62 275 SER A CA 1
ATOM 2096 C C . SER A 1 275 ? -1.999 30.797 11.117 1 98.62 275 SER A C 1
ATOM 2098 O O . SER A 1 275 ? -1.183 30.109 11.719 1 98.62 275 SER A O 1
ATOM 2100 N N . ASP A 1 276 ? -2.223 32.062 11.461 1 98.19 276 ASP A N 1
ATOM 2101 C CA . ASP A 1 276 ? -1.567 32.688 12.602 1 98.19 276 ASP A CA 1
ATOM 2102 C C . ASP A 1 276 ? -1.91 31.969 13.906 1 98.19 276 ASP A C 1
ATOM 2104 O O . ASP A 1 276 ? -1.035 31.75 14.742 1 98.19 276 ASP A O 1
ATOM 2108 N N . LEU A 1 277 ? -3.162 31.688 14.047 1 97.75 277 LEU A N 1
ATOM 2109 C CA . LEU A 1 277 ? -3.633 31.016 15.25 1 97.75 277 LEU A CA 1
ATOM 2110 C C . LEU A 1 277 ? -2.918 29.688 15.438 1 97.75 277 LEU A C 1
ATOM 2112 O O . LEU A 1 277 ? -2.443 29.375 16.531 1 97.75 277 LEU A O 1
ATOM 2116 N N . LEU A 1 278 ? -2.912 28.906 14.438 1 97.69 278 LEU A N 1
ATOM 2117 C CA . LEU A 1 278 ? -2.287 27.594 14.508 1 97.69 278 LEU A CA 1
ATOM 2118 C C . LEU A 1 278 ? -0.779 27.719 14.688 1 97.69 278 LEU A C 1
ATOM 2120 O O . LEU A 1 278 ? -0.185 26.969 15.477 1 97.69 278 LEU A O 1
ATOM 2124 N N . TRP A 1 279 ? -0.166 28.594 13.992 1 97.19 279 TRP A N 1
ATOM 2125 C CA . TRP A 1 279 ? 1.275 28.797 14.102 1 97.19 279 TRP A CA 1
ATOM 2126 C C . TRP A 1 279 ? 1.664 29.203 15.516 1 97.19 279 TRP A C 1
ATOM 2128 O O . TRP A 1 279 ? 2.648 28.719 16.062 1 97.19 279 TRP A O 1
ATOM 2138 N N . GLU A 1 280 ? 0.956 30.125 16.047 1 96.88 280 GLU A N 1
ATOM 2139 C CA . GLU A 1 280 ? 1.207 30.547 17.406 1 96.88 280 GLU A CA 1
ATOM 2140 C C . GLU A 1 280 ? 1.076 29.375 18.391 1 96.88 280 GLU A C 1
ATOM 2142 O O . GLU A 1 280 ? 1.854 29.266 19.344 1 96.88 280 GLU A O 1
ATOM 2147 N N . ASP A 1 281 ? 0.068 28.594 18.172 1 97.5 281 ASP A N 1
ATOM 2148 C CA . ASP A 1 281 ? -0.119 27.406 19 1 97.5 281 ASP A CA 1
ATOM 2149 C C . ASP A 1 281 ? 1.091 26.484 18.922 1 97.5 281 ASP A C 1
ATOM 2151 O O . ASP A 1 281 ? 1.504 25.891 19.922 1 97.5 281 ASP A O 1
ATOM 2155 N N . MET A 1 282 ? 1.665 26.312 17.766 1 96.81 282 MET A N 1
ATOM 2156 C CA . MET A 1 282 ? 2.811 25.438 17.516 1 96.81 282 MET A CA 1
ATOM 2157 C C . MET A 1 282 ? 4.074 26 18.156 1 96.81 282 MET A C 1
ATOM 2159 O O . MET A 1 282 ? 4.891 25.25 18.703 1 96.81 282 MET A O 1
ATOM 2163 N N . VAL A 1 283 ? 4.227 27.281 18.141 1 95.44 283 VAL A N 1
ATOM 2164 C CA . VAL A 1 283 ? 5.465 27.922 18.578 1 95.44 283 VAL A CA 1
ATOM 2165 C C . VAL A 1 283 ? 5.387 28.25 20.062 1 95.44 283 VAL A C 1
ATOM 2167 O O . VAL A 1 283 ? 6.395 28.188 20.781 1 95.44 283 VAL A O 1
ATOM 2170 N N . ALA A 1 284 ? 4.188 28.531 20.547 1 94.75 284 ALA A N 1
ATOM 2171 C CA . ALA A 1 284 ? 4.082 29.094 21.891 1 94.75 284 ALA A CA 1
ATOM 2172 C C . ALA A 1 284 ? 2.902 28.5 22.641 1 94.75 284 ALA A C 1
ATOM 2174 O O . ALA A 1 284 ? 2.521 28.984 23.703 1 94.75 284 ALA A O 1
ATOM 2175 N N . GLY A 1 285 ? 2.342 27.516 22.109 1 92.5 285 GLY A N 1
ATOM 2176 C CA . GLY A 1 285 ? 1.211 26.891 22.766 1 92.5 285 GLY A CA 1
ATOM 2177 C C . GLY A 1 285 ? 1.556 26.312 24.125 1 92.5 285 GLY A C 1
ATOM 2178 O O . GLY A 1 285 ? 2.672 26.5 24.625 1 92.5 285 GLY A O 1
ATOM 2179 N N . PRO A 1 286 ? 0.548 25.703 24.75 1 92.38 286 PRO A N 1
ATOM 2180 C CA . PRO A 1 286 ? 0.755 25.203 26.109 1 92.38 286 PRO A CA 1
ATOM 2181 C C . PRO A 1 286 ? 1.774 24.078 26.172 1 92.38 286 PRO A C 1
ATOM 2183 O O . PRO A 1 286 ? 2.004 23.391 25.172 1 92.38 286 PRO A O 1
ATOM 2186 N N . GLU A 1 287 ? 2.258 23.844 27.297 1 89.12 287 GLU A N 1
ATOM 2187 C CA . GLU A 1 287 ? 3.295 22.844 27.531 1 89.12 287 GLU A CA 1
ATOM 2188 C C . GLU A 1 287 ? 2.746 21.438 27.375 1 89.12 287 GLU A C 1
ATOM 2190 O O . GLU A 1 287 ? 3.502 20.484 27.125 1 89.12 287 GLU A O 1
ATOM 2195 N N . THR A 1 288 ? 1.5 21.328 27.5 1 92.5 288 THR A N 1
ATOM 2196 C CA . THR A 1 288 ? 0.887 20.016 27.359 1 92.5 288 THR A CA 1
ATOM 2197 C C . THR A 1 288 ? 0.945 19.547 25.906 1 92.5 288 THR A C 1
ATOM 2199 O O . THR A 1 288 ? 0.837 18.344 25.641 1 92.5 288 THR A O 1
ATOM 2202 N N . LEU A 1 289 ? 1.131 20.453 25.047 1 95.69 289 LEU A N 1
ATOM 2203 C CA . LEU A 1 289 ? 1.113 20.125 23.625 1 95.69 289 LEU A CA 1
ATOM 2204 C C . LEU A 1 289 ? 2.523 20.141 23.047 1 95.69 289 LEU A C 1
ATOM 2206 O O . LEU A 1 289 ? 2.758 19.594 21.953 1 95.69 289 LEU A O 1
ATOM 2210 N N . ARG A 1 290 ? 3.4 20.75 23.703 1 97.5 290 ARG A N 1
ATOM 2211 C CA . ARG A 1 290 ? 4.773 20.891 23.234 1 97.5 290 ARG A CA 1
ATOM 2212 C C . ARG A 1 290 ? 5.75 20.203 24.188 1 97.5 290 ARG A C 1
ATOM 2214 O O . ARG A 1 290 ? 5.992 20.688 25.297 1 97.5 290 ARG A O 1
ATOM 2221 N N . VAL A 1 291 ? 6.348 19.156 23.719 1 97.56 291 VAL A N 1
ATOM 2222 C CA . VAL A 1 291 ? 7.289 18.375 24.516 1 97.56 291 VAL A CA 1
ATOM 2223 C C . VAL A 1 291 ? 8.711 18.875 24.266 1 97.56 291 VAL A C 1
ATOM 2225 O O . VAL A 1 291 ? 9.211 18.828 23.141 1 97.56 291 VAL A O 1
ATOM 2228 N N . PRO A 1 292 ? 9.352 19.312 25.312 1 97.38 292 PRO A N 1
ATOM 2229 C CA . PRO A 1 292 ? 10.727 19.766 25.109 1 97.38 292 PRO A CA 1
ATOM 2230 C C . PRO A 1 292 ? 11.688 18.625 24.797 1 97.38 292 PRO A C 1
ATOM 2232 O O . PRO A 1 292 ? 11.586 17.547 25.375 1 97.38 292 PRO A O 1
ATOM 2235 N N . VAL A 1 293 ? 12.547 18.812 23.844 1 98.06 293 VAL A N 1
ATOM 2236 C CA . VAL A 1 293 ? 13.602 17.859 23.516 1 98.06 293 VAL A CA 1
ATOM 2237 C C . VAL A 1 293 ? 14.844 18.156 24.359 1 98.06 293 VAL A C 1
ATOM 2239 O O . VAL A 1 293 ? 15.328 19.281 24.375 1 98.06 293 VAL A O 1
ATOM 2242 N N . PRO A 1 294 ? 15.352 17.156 25.047 1 97.81 294 PRO A N 1
ATOM 2243 C CA . PRO A 1 294 ? 16.531 17.375 25.891 1 97.81 294 PRO A CA 1
ATOM 2244 C C . PRO A 1 294 ? 17.828 17.297 25.109 1 97.81 294 PRO A C 1
ATOM 2246 O O . PRO A 1 294 ? 18.578 16.312 25.234 1 97.81 294 PRO A O 1
ATOM 2249 N N . TYR A 1 295 ? 18.094 18.391 24.516 1 95.12 295 TYR A N 1
ATOM 2250 C CA . TYR A 1 295 ? 19.344 18.453 23.766 1 95.12 295 TYR A CA 1
ATOM 2251 C C . TYR A 1 295 ? 20.547 18.5 24.703 1 95.12 295 TYR A C 1
ATOM 2253 O O . TYR A 1 295 ? 20.469 19.078 25.797 1 95.12 295 TYR A O 1
ATOM 2261 N N . ALA A 1 296 ? 21.656 17.734 24.422 1 82.19 296 ALA A N 1
ATOM 2262 C CA . ALA A 1 296 ? 22.875 17.781 25.219 1 82.19 296 ALA A CA 1
ATOM 2263 C C . ALA A 1 296 ? 23.688 19.031 24.906 1 82.19 296 ALA A C 1
ATOM 2265 O O . ALA A 1 296 ? 23.656 19.531 23.766 1 82.19 296 ALA A O 1
ATOM 2266 N N . MET B 1 1 ? 20.047 -12.195 -3.107 1 97.56 1 MET B N 1
ATOM 2267 C CA . MET B 1 1 ? 19.312 -11 -3.508 1 97.56 1 MET B CA 1
ATOM 2268 C C . MET B 1 1 ? 20.109 -10.18 -4.508 1 97.56 1 MET B C 1
ATOM 2270 O O . MET B 1 1 ? 21.328 -10.016 -4.352 1 97.56 1 MET B O 1
ATOM 2274 N N . TYR B 1 2 ? 19.5 -9.805 -5.539 1 98.62 2 TYR B N 1
ATOM 2275 C CA . TYR B 1 2 ? 20.062 -8.742 -6.363 1 98.62 2 TYR B CA 1
ATOM 2276 C C . TYR B 1 2 ? 19.562 -7.375 -5.91 1 98.62 2 TYR B C 1
ATOM 2278 O O . TYR B 1 2 ? 18.391 -7.219 -5.562 1 98.62 2 TYR B O 1
ATOM 2286 N N . SER B 1 3 ? 20.422 -6.391 -5.941 1 98.25 3 SER B N 1
ATOM 2287 C CA . SER B 1 3 ? 20.062 -5 -5.688 1 98.25 3 SER B CA 1
ATOM 2288 C C . SER B 1 3 ? 20.766 -4.059 -6.656 1 98.25 3 SER B C 1
ATOM 2290 O O . SER B 1 3 ? 21.984 -4.039 -6.734 1 98.25 3 SER B O 1
ATOM 2292 N N . SER B 1 4 ? 20 -3.309 -7.316 1 97.75 4 SER B N 1
ATOM 2293 C CA . SER B 1 4 ? 20.609 -2.326 -8.203 1 97.75 4 SER B CA 1
ATOM 2294 C C . SER B 1 4 ? 21.234 -1.176 -7.414 1 97.75 4 SER B C 1
ATOM 2296 O O . SER B 1 4 ? 22.047 -0.427 -7.945 1 97.75 4 SER B O 1
ATOM 2298 N N . ILE B 1 5 ? 20.797 -0.986 -6.156 1 95.88 5 ILE B N 1
ATOM 2299 C CA . ILE B 1 5 ? 21.359 0.048 -5.297 1 95.88 5 ILE B CA 1
ATOM 2300 C C . ILE B 1 5 ? 22.781 -0.341 -4.887 1 95.88 5 ILE B C 1
ATOM 2302 O O . ILE B 1 5 ? 23.688 0.484 -4.934 1 95.88 5 ILE B O 1
ATOM 2306 N N . PHE B 1 6 ? 22.906 -1.602 -4.535 1 93.88 6 PHE B N 1
ATOM 2307 C CA . PHE B 1 6 ? 24.219 -2.088 -4.117 1 93.88 6 PHE B CA 1
ATOM 2308 C C . PHE B 1 6 ? 25.047 -2.525 -5.32 1 93.88 6 PHE B C 1
ATOM 2310 O O . PHE B 1 6 ? 26.266 -2.662 -5.227 1 93.88 6 PHE B O 1
ATOM 2317 N N . GLY B 1 7 ? 24.359 -2.82 -6.398 1 94.62 7 GLY B N 1
ATOM 2318 C CA . GLY B 1 7 ? 25.047 -3.072 -7.66 1 94.62 7 GLY B CA 1
ATOM 2319 C C . GLY B 1 7 ? 25.5 -4.512 -7.82 1 94.62 7 GLY B C 1
ATOM 2320 O O . GLY B 1 7 ? 26.516 -4.785 -8.461 1 94.62 7 GLY B O 1
ATOM 2321 N N . GLY B 1 8 ? 24.719 -5.449 -7.211 1 96.69 8 GLY B N 1
ATOM 2322 C CA . GLY B 1 8 ? 25.156 -6.828 -7.367 1 96.69 8 GLY B CA 1
ATOM 2323 C C . GLY B 1 8 ? 24.328 -7.809 -6.559 1 96.69 8 GLY B C 1
ATOM 2324 O O . GLY B 1 8 ? 23.281 -7.453 -6.02 1 96.69 8 GLY B O 1
ATOM 2325 N N . ILE B 1 9 ? 24.781 -9.086 -6.656 1 97.75 9 ILE B N 1
ATOM 2326 C CA . ILE B 1 9 ? 24.109 -10.188 -5.98 1 97.75 9 ILE B CA 1
ATOM 2327 C C . ILE B 1 9 ? 24.688 -10.359 -4.578 1 97.75 9 ILE B C 1
ATOM 2329 O O . ILE B 1 9 ? 25.906 -10.414 -4.402 1 97.75 9 ILE B O 1
ATOM 2333 N N . ILE B 1 10 ? 23.797 -10.383 -3.684 1 96.19 10 ILE B N 1
ATOM 2334 C CA . ILE B 1 10 ? 24.109 -10.617 -2.279 1 96.19 10 ILE B CA 1
ATOM 2335 C C . ILE B 1 10 ? 23.672 -12.023 -1.879 1 96.19 10 ILE B C 1
ATOM 2337 O O . ILE B 1 10 ? 22.5 -12.398 -2.076 1 96.19 10 ILE B O 1
ATOM 2341 N N . LEU B 1 11 ? 24.562 -12.789 -1.245 1 94.62 11 LEU B N 1
ATOM 2342 C CA . LEU B 1 11 ? 24.219 -14.164 -0.902 1 94.62 11 LEU B CA 1
ATOM 2343 C C . LEU B 1 11 ? 23.969 -14.305 0.596 1 94.62 11 LEU B C 1
ATOM 2345 O O . LEU B 1 11 ? 23.297 -15.242 1.032 1 94.62 11 LEU B O 1
ATOM 2349 N N . ASP B 1 12 ? 24.484 -13.375 1.43 1 94.06 12 ASP B N 1
ATOM 2350 C CA . ASP B 1 12 ? 24.266 -13.398 2.873 1 94.06 12 ASP B CA 1
ATOM 2351 C C . ASP B 1 12 ? 22.891 -12.805 3.225 1 94.06 12 ASP B C 1
ATOM 2353 O O . ASP B 1 12 ? 22.672 -11.602 3.072 1 94.06 12 ASP B O 1
ATOM 2357 N N . PRO B 1 13 ? 22.016 -13.641 3.768 1 92.56 13 PRO B N 1
ATOM 2358 C CA . PRO B 1 13 ? 20.656 -13.156 4.062 1 92.56 13 PRO B CA 1
ATOM 2359 C C . PRO B 1 13 ? 20.656 -11.961 5.012 1 92.56 13 PRO B C 1
ATOM 2361 O O . PRO B 1 13 ? 19.766 -11.109 4.93 1 92.56 13 PRO B O 1
ATOM 2364 N N . GLU B 1 14 ? 21.578 -11.859 5.887 1 91.5 14 GLU B N 1
ATOM 2365 C CA . GLU B 1 14 ? 21.625 -10.773 6.859 1 91.5 14 GLU B CA 1
ATOM 2366 C C . GLU B 1 14 ? 21.922 -9.438 6.176 1 91.5 14 GLU B C 1
ATOM 2368 O O . GLU B 1 14 ? 21.672 -8.375 6.75 1 91.5 14 GLU B O 1
ATOM 2373 N N . MET B 1 15 ? 22.438 -9.531 4.98 1 94.25 15 MET B N 1
ATOM 2374 C CA . MET B 1 15 ? 22.797 -8.328 4.246 1 94.25 15 MET B CA 1
ATOM 2375 C C . MET B 1 15 ? 21.734 -7.953 3.232 1 94.25 15 MET B C 1
ATOM 2377 O O . MET B 1 15 ? 21.891 -7.012 2.459 1 94.25 15 MET B O 1
ATOM 2381 N N . MET B 1 16 ? 20.688 -8.664 3.262 1 97.12 16 MET B N 1
ATOM 2382 C CA . MET B 1 16 ? 19.594 -8.352 2.344 1 97.12 16 MET B CA 1
ATOM 2383 C C . MET B 1 16 ? 18.734 -7.219 2.891 1 97.12 16 MET B C 1
ATOM 2385 O O . MET B 1 16 ? 17.688 -7.461 3.484 1 97.12 16 MET B O 1
ATOM 2389 N N . VAL B 1 17 ? 19.25 -6.023 2.676 1 98 17 VAL B N 1
ATOM 2390 C CA . VAL B 1 17 ? 18.625 -4.82 3.215 1 98 17 VAL B CA 1
ATOM 2391 C C . VAL B 1 17 ? 18.328 -3.838 2.084 1 98 17 VAL B C 1
ATOM 2393 O O . VAL B 1 17 ? 18.844 -3.982 0.977 1 98 17 VAL B O 1
ATOM 2396 N N . ILE B 1 18 ? 17.484 -2.924 2.314 1 98.31 18 ILE B N 1
ATOM 2397 C CA . ILE B 1 18 ? 17.078 -1.854 1.407 1 98.31 18 ILE B CA 1
ATOM 2398 C C . ILE B 1 18 ? 17.094 -0.519 2.148 1 98.31 18 ILE B C 1
ATOM 2400 O O . ILE B 1 18 ? 16.844 -0.469 3.354 1 98.31 18 ILE B O 1
ATOM 2404 N N . PRO B 1 19 ? 17.453 0.594 1.478 1 98.31 19 PRO B N 1
ATOM 2405 C CA . PRO B 1 19 ? 17.375 1.898 2.139 1 98.31 19 PRO B CA 1
ATOM 2406 C C . PRO B 1 19 ? 15.977 2.227 2.645 1 98.31 19 PRO B C 1
ATOM 2408 O O . PRO B 1 19 ? 14.992 1.995 1.939 1 98.31 19 PRO B O 1
ATOM 2411 N N . ILE B 1 20 ? 15.898 2.812 3.799 1 98.38 20 ILE B N 1
ATOM 2412 C CA . ILE B 1 20 ? 14.586 3.064 4.387 1 98.38 20 ILE B CA 1
ATOM 2413 C C . ILE B 1 20 ? 13.891 4.191 3.627 1 98.38 20 ILE B C 1
ATOM 2415 O O . ILE B 1 20 ? 12.664 4.324 3.686 1 98.38 20 ILE B O 1
ATOM 2419 N N . ASP B 1 21 ? 14.641 5.035 2.912 1 98.12 21 ASP B N 1
ATOM 2420 C CA . ASP B 1 21 ? 14.031 6.152 2.191 1 98.12 21 ASP B CA 1
ATOM 2421 C C . ASP B 1 21 ? 13.641 5.742 0.774 1 98.12 21 ASP B C 1
ATOM 2423 O O . ASP B 1 21 ? 13.281 6.586 -0.048 1 98.12 21 ASP B O 1
ATOM 2427 N N . ASP B 1 22 ? 13.844 4.441 0.43 1 98.62 22 ASP B N 1
ATOM 2428 C CA . ASP B 1 22 ? 13.227 3.971 -0.807 1 98.62 22 ASP B CA 1
ATOM 2429 C C . ASP B 1 22 ? 11.711 4.191 -0.787 1 98.62 22 ASP B C 1
ATOM 2431 O O . ASP B 1 22 ? 11.039 3.832 0.181 1 98.62 22 ASP B O 1
ATOM 2435 N N . HIS B 1 23 ? 11.219 4.699 -1.836 1 98.81 23 HIS B N 1
ATOM 2436 C CA . HIS B 1 23 ? 9.82 5.102 -1.904 1 98.81 23 HIS B CA 1
ATOM 2437 C C . HIS B 1 23 ? 8.891 3.896 -1.779 1 98.81 23 HIS B C 1
ATOM 2439 O O . HIS B 1 23 ? 7.734 4.039 -1.386 1 98.81 23 HIS B O 1
ATOM 2445 N N . MET B 1 24 ? 9.305 2.711 -2.141 1 98.88 24 MET B N 1
ATOM 2446 C CA . MET B 1 24 ? 8.531 1.484 -1.952 1 98.88 24 MET B CA 1
ATOM 2447 C C . MET B 1 24 ? 8.336 1.188 -0.469 1 98.88 24 MET B C 1
ATOM 2449 O O . MET B 1 24 ? 7.293 0.672 -0.068 1 98.88 24 MET B O 1
ATOM 2453 N N . VAL B 1 25 ? 9.297 1.517 0.36 1 98.81 25 VAL B N 1
ATOM 2454 C CA . VAL B 1 25 ? 9.266 1.186 1.78 1 98.81 25 VAL B CA 1
ATOM 2455 C C . VAL B 1 25 ? 8.219 2.047 2.484 1 98.81 25 VAL B C 1
ATOM 2457 O O . VAL B 1 25 ? 7.312 1.523 3.137 1 98.81 25 VAL B O 1
ATOM 2460 N N . HIS B 1 26 ? 8.289 3.33 2.262 1 98.56 26 HIS B N 1
ATOM 2461 C CA . HIS B 1 26 ? 7.535 4.207 3.148 1 98.56 26 HIS B CA 1
ATOM 2462 C C . HIS B 1 26 ? 6.297 4.762 2.455 1 98.56 26 HIS B C 1
ATOM 2464 O O . HIS B 1 26 ? 5.387 5.273 3.111 1 98.56 26 HIS B O 1
ATOM 2470 N N . ARG B 1 27 ? 6.199 4.613 1.128 1 98.75 27 ARG B N 1
ATOM 2471 C CA . ARG B 1 27 ? 5.023 5.098 0.412 1 98.75 27 ARG B CA 1
ATOM 2472 C C . ARG B 1 27 ? 4.348 3.971 -0.359 1 98.75 27 ARG B C 1
ATOM 2474 O O . ARG B 1 27 ? 3.309 4.18 -0.99 1 98.75 27 ARG B O 1
ATOM 2481 N N . GLY B 1 28 ? 4.922 2.771 -0.375 1 98.81 28 GLY B N 1
ATOM 2482 C CA . GLY B 1 28 ? 4.352 1.668 -1.132 1 98.81 28 GLY B CA 1
ATOM 2483 C C . GLY B 1 28 ? 4.422 1.875 -2.633 1 98.81 28 GLY B C 1
ATOM 2484 O O . GLY B 1 28 ? 3.648 1.278 -3.385 1 98.81 28 GLY B O 1
ATOM 2485 N N . HIS B 1 29 ? 5.281 2.74 -3.072 1 98.94 29 HIS B N 1
ATOM 2486 C CA . HIS B 1 29 ? 5.41 3.025 -4.496 1 98.94 29 HIS B CA 1
ATOM 2487 C C . HIS B 1 29 ? 6.355 2.035 -5.172 1 98.94 29 HIS B C 1
ATOM 2489 O O . HIS B 1 29 ? 7.484 2.387 -5.523 1 98.94 29 HIS B O 1
ATOM 2495 N N . GLY B 1 30 ? 5.828 0.872 -5.402 1 98.94 30 GLY B N 1
ATOM 2496 C CA . GLY B 1 30 ? 6.559 -0.24 -5.992 1 98.94 30 GLY B CA 1
ATOM 2497 C C . GLY B 1 30 ? 5.652 -1.337 -6.52 1 98.94 30 GLY B C 1
ATOM 2498 O O . GLY B 1 30 ? 4.5 -1.451 -6.098 1 98.94 30 GLY B O 1
ATOM 2499 N N . VAL B 1 31 ? 6.195 -2.076 -7.441 1 98.94 31 VAL B N 1
ATOM 2500 C CA . VAL B 1 31 ? 5.512 -3.229 -8.016 1 98.94 31 VAL B CA 1
ATOM 2501 C C . VAL B 1 31 ? 6.371 -4.477 -7.848 1 98.94 31 VAL B C 1
ATOM 2503 O O . VAL B 1 31 ? 7.562 -4.383 -7.539 1 98.94 31 VAL B O 1
ATOM 2506 N N . PHE B 1 32 ? 5.742 -5.652 -8.008 1 98.94 32 PHE B N 1
ATOM 2507 C CA . PHE B 1 32 ? 6.508 -6.887 -7.871 1 98.94 32 PHE B CA 1
ATOM 2508 C C . PHE B 1 32 ? 5.922 -7.984 -8.75 1 98.94 32 PHE B C 1
ATOM 2510 O O . PHE B 1 32 ? 4.855 -7.812 -9.344 1 98.94 32 PHE B O 1
ATOM 2517 N N . ASP B 1 33 ? 6.59 -9 -8.852 1 98.75 33 ASP B N 1
ATOM 2518 C CA . ASP B 1 33 ? 6.141 -10.234 -9.477 1 98.75 33 ASP B CA 1
ATOM 2519 C C . ASP B 1 33 ? 6.895 -11.438 -8.914 1 98.75 33 ASP B C 1
ATOM 2521 O O . ASP B 1 33 ? 7.812 -11.281 -8.102 1 98.75 33 ASP B O 1
ATOM 2525 N N . THR B 1 34 ? 6.402 -12.562 -9.188 1 98.25 34 THR B N 1
ATOM 2526 C CA . THR B 1 34 ? 6.98 -13.812 -8.711 1 98.25 34 THR B CA 1
ATOM 2527 C C . THR B 1 34 ? 6.973 -14.875 -9.812 1 98.25 34 THR B C 1
ATOM 2529 O O . THR B 1 34 ? 5.922 -15.172 -10.383 1 98.25 34 THR B O 1
ATOM 2532 N N . ALA B 1 35 ? 8.078 -15.367 -10.125 1 97.88 35 ALA B N 1
ATOM 2533 C CA . ALA B 1 35 ? 8.211 -16.531 -11.008 1 97.88 35 ALA B CA 1
ATOM 2534 C C . ALA B 1 35 ? 8.648 -17.766 -10.227 1 97.88 35 ALA B C 1
ATOM 2536 O O . ALA B 1 35 ? 9.25 -17.656 -9.156 1 97.88 35 ALA B O 1
ATOM 2537 N N . ILE B 1 36 ? 8.422 -18.891 -10.805 1 97.5 36 ILE B N 1
ATOM 2538 C CA . ILE B 1 36 ? 8.766 -20.141 -10.109 1 97.5 36 ILE B CA 1
ATOM 2539 C C . ILE B 1 36 ? 10.016 -20.75 -10.75 1 97.5 36 ILE B C 1
ATOM 2541 O O . ILE B 1 36 ? 10.188 -20.688 -11.969 1 97.5 36 ILE B O 1
ATOM 2545 N N . ILE B 1 37 ? 10.852 -21.25 -9.906 1 97.94 37 ILE B N 1
ATOM 2546 C CA . ILE B 1 37 ? 11.938 -22.141 -10.312 1 97.94 37 ILE B CA 1
ATOM 2547 C C . ILE B 1 37 ? 11.539 -23.594 -10.039 1 97.94 37 ILE B C 1
ATOM 2549 O O . ILE B 1 37 ? 11.203 -23.953 -8.906 1 97.94 37 ILE B O 1
ATOM 2553 N N . LEU B 1 38 ? 11.547 -24.344 -11.078 1 96.81 38 LEU B N 1
ATOM 2554 C CA . LEU B 1 38 ? 11.18 -25.75 -10.945 1 96.81 38 LEU B CA 1
ATOM 2555 C C . LEU B 1 38 ? 12.102 -26.625 -11.797 1 96.81 38 LEU B C 1
ATOM 2557 O O . LEU B 1 38 ? 12.172 -26.453 -13.016 1 96.81 38 LEU B O 1
ATOM 2561 N N . ASP B 1 39 ? 12.789 -27.547 -11.133 1 94.69 39 ASP B N 1
ATOM 2562 C CA . ASP B 1 39 ? 13.695 -28.484 -11.781 1 94.69 39 ASP B CA 1
ATOM 2563 C C . ASP B 1 39 ? 14.734 -27.766 -12.641 1 94.69 39 ASP B C 1
ATOM 2565 O O . ASP B 1 39 ? 15 -28.156 -13.773 1 94.69 39 ASP B O 1
ATOM 2569 N N . GLY B 1 40 ? 15.148 -26.625 -12.164 1 95.31 40 GLY B N 1
ATOM 2570 C CA . GLY B 1 40 ? 16.234 -25.891 -12.797 1 95.31 40 GLY B CA 1
ATOM 2571 C C . GLY B 1 40 ? 15.766 -25 -13.93 1 95.31 40 GLY B C 1
ATOM 2572 O O . GLY B 1 40 ? 16.578 -24.484 -14.695 1 95.31 40 GLY B O 1
ATOM 2573 N N . PHE B 1 41 ? 14.539 -24.859 -14.07 1 97.69 41 PHE B N 1
ATOM 2574 C CA . PHE B 1 41 ? 13.961 -23.969 -15.07 1 97.69 41 PHE B CA 1
ATOM 2575 C C . PHE B 1 41 ? 13.133 -22.875 -14.414 1 97.69 41 PHE B C 1
ATOM 2577 O O . PHE B 1 41 ? 12.539 -23.094 -13.352 1 97.69 41 PHE B O 1
ATOM 2584 N N . ILE B 1 42 ? 13.156 -21.719 -15.016 1 98.44 42 ILE B N 1
ATOM 2585 C CA . ILE B 1 42 ? 12.211 -20.672 -14.633 1 98.44 42 ILE B CA 1
ATOM 2586 C C . ILE B 1 42 ? 10.992 -20.719 -15.547 1 98.44 42 ILE B C 1
ATOM 2588 O O . ILE B 1 42 ? 11.109 -20.547 -16.766 1 98.44 42 ILE B O 1
ATOM 2592 N N . TYR B 1 43 ? 9.883 -20.984 -14.969 1 98.06 43 TYR B N 1
ATOM 2593 C CA . TYR B 1 43 ? 8.641 -21.172 -15.711 1 98.06 43 TYR B CA 1
ATOM 2594 C C . TYR B 1 43 ? 7.984 -19.844 -16.047 1 98.06 43 TYR B C 1
ATOM 2596 O O . TYR B 1 43 ? 7.816 -18.984 -15.164 1 98.06 43 TYR B O 1
ATOM 2604 N N . GLU B 1 44 ? 7.676 -19.516 -17.359 1 97.81 44 GLU B N 1
ATOM 2605 C CA . GLU B 1 44 ? 6.934 -18.375 -17.891 1 97.81 44 GLU B CA 1
ATOM 2606 C C . GLU B 1 44 ? 7.598 -17.062 -17.5 1 97.81 44 GLU B C 1
ATOM 2608 O O . GLU B 1 44 ? 6.91 -16.094 -17.156 1 97.81 44 GLU B O 1
ATOM 2613 N N . LEU B 1 45 ? 8.883 -17.047 -17.547 1 98.19 45 LEU B N 1
ATOM 2614 C CA . LEU B 1 45 ? 9.617 -15.867 -17.109 1 98.19 45 LEU B CA 1
ATOM 2615 C C . LEU B 1 45 ? 9.234 -14.641 -17.922 1 98.19 45 LEU B C 1
ATOM 2617 O O . LEU B 1 45 ? 8.984 -13.57 -17.375 1 98.19 45 LEU B O 1
ATOM 2621 N N . ASP B 1 46 ? 9.102 -14.773 -19.203 1 97.94 46 ASP B N 1
ATOM 2622 C CA . ASP B 1 46 ? 8.82 -13.633 -20.078 1 97.94 46 ASP B CA 1
ATOM 2623 C C . ASP B 1 46 ? 7.41 -13.094 -19.828 1 97.94 46 ASP B C 1
ATOM 2625 O O . ASP B 1 46 ? 7.188 -11.883 -19.891 1 97.94 46 ASP B O 1
ATOM 2629 N N . VAL B 1 47 ? 6.48 -14 -19.609 1 97.81 47 VAL B N 1
ATOM 2630 C CA . VAL B 1 47 ? 5.109 -13.602 -19.312 1 97.81 47 VAL B CA 1
ATOM 2631 C C . VAL B 1 47 ? 5.066 -12.812 -18.016 1 97.81 47 VAL B C 1
ATOM 2633 O O . VAL B 1 47 ? 4.398 -11.773 -17.922 1 97.81 47 VAL B O 1
ATOM 2636 N N . HIS B 1 48 ? 5.781 -13.266 -17.047 1 98.56 48 HIS B N 1
ATOM 2637 C CA . HIS B 1 48 ? 5.855 -12.578 -15.758 1 98.56 48 HIS B CA 1
ATOM 2638 C C . HIS B 1 48 ? 6.539 -11.219 -15.898 1 98.56 48 HIS B C 1
ATOM 2640 O O . HIS B 1 48 ? 6.105 -10.242 -15.297 1 98.56 48 HIS B O 1
ATOM 2646 N N . LEU B 1 49 ? 7.582 -11.164 -16.656 1 98.62 49 LEU B N 1
ATOM 2647 C CA . LEU B 1 49 ? 8.297 -9.906 -16.859 1 98.62 49 LEU B CA 1
ATOM 2648 C C . LEU B 1 49 ? 7.418 -8.898 -17.594 1 98.62 49 LEU B C 1
ATOM 2650 O O . LEU B 1 49 ? 7.445 -7.703 -17.266 1 98.62 49 LEU B O 1
ATOM 2654 N N . ALA B 1 50 ? 6.688 -9.383 -18.547 1 98.19 50 ALA B N 1
ATOM 2655 C CA . ALA B 1 50 ? 5.777 -8.492 -19.266 1 98.19 50 ALA B CA 1
ATOM 2656 C C . ALA B 1 50 ? 4.742 -7.891 -18.312 1 98.19 50 ALA B C 1
ATOM 2658 O O . ALA B 1 50 ? 4.477 -6.691 -18.359 1 98.19 50 ALA B O 1
ATOM 2659 N N . ARG B 1 51 ? 4.16 -8.719 -17.516 1 98.31 51 ARG B N 1
ATOM 2660 C CA . ARG B 1 51 ? 3.193 -8.211 -16.547 1 98.31 51 ARG B CA 1
ATOM 2661 C C . ARG B 1 51 ? 3.855 -7.246 -15.57 1 98.31 51 ARG B C 1
ATOM 2663 O O . ARG B 1 51 ? 3.256 -6.242 -15.18 1 98.31 51 ARG B O 1
ATOM 2670 N N . PHE B 1 52 ? 5.051 -7.609 -15.156 1 98.81 52 PHE B N 1
ATOM 2671 C CA . PHE B 1 52 ? 5.84 -6.789 -14.242 1 98.81 52 PHE B CA 1
ATOM 2672 C C . PHE B 1 52 ? 6.008 -5.375 -14.789 1 98.81 52 PHE B C 1
ATOM 2674 O O . PHE B 1 52 ? 5.746 -4.398 -14.086 1 98.81 52 PHE B O 1
ATOM 2681 N N . LEU B 1 53 ? 6.324 -5.254 -16.016 1 98.75 53 LEU B N 1
ATOM 2682 C CA . LEU B 1 53 ? 6.574 -3.961 -16.641 1 98.75 53 LEU B CA 1
ATOM 2683 C C . LEU B 1 53 ? 5.266 -3.227 -16.906 1 98.75 53 LEU B C 1
ATOM 2685 O O . LEU B 1 53 ? 5.211 -1.997 -16.828 1 98.75 53 LEU B O 1
ATOM 2689 N N . ARG B 1 54 ? 4.199 -3.936 -17.219 1 98.31 54 ARG B N 1
ATOM 2690 C CA . ARG B 1 54 ? 2.887 -3.309 -17.344 1 98.31 54 ARG B CA 1
ATOM 2691 C C . ARG B 1 54 ? 2.439 -2.711 -16.016 1 98.31 54 ARG B C 1
ATOM 2693 O O . ARG B 1 54 ? 1.888 -1.609 -15.977 1 98.31 54 ARG B O 1
ATOM 2700 N N . SER B 1 55 ? 2.637 -3.516 -14.945 1 98.81 55 SER B N 1
ATOM 2701 C CA . SER B 1 55 ? 2.324 -3.002 -13.617 1 98.81 55 SER B CA 1
ATOM 2702 C C . SER B 1 55 ? 3.131 -1.748 -13.305 1 98.81 55 SER B C 1
ATOM 2704 O O . SER B 1 55 ? 2.598 -0.781 -12.758 1 98.81 55 SER B O 1
ATOM 2706 N N . ALA B 1 56 ? 4.422 -1.753 -13.648 1 98.88 56 ALA B N 1
ATOM 2707 C CA . ALA B 1 56 ? 5.289 -0.602 -13.414 1 98.88 56 ALA B CA 1
ATOM 2708 C C . ALA B 1 56 ? 4.777 0.629 -14.164 1 98.88 56 ALA B C 1
ATOM 2710 O O . ALA B 1 56 ? 4.75 1.73 -13.609 1 98.88 56 ALA B O 1
ATOM 2711 N N . SER B 1 57 ? 4.391 0.42 -15.367 1 98.56 57 SER B N 1
ATOM 2712 C CA . SER B 1 57 ? 3.861 1.517 -16.172 1 98.56 57 SER B CA 1
ATOM 2713 C C . SER B 1 57 ? 2.619 2.123 -15.523 1 98.56 57 SER B C 1
ATOM 2715 O O . SER B 1 57 ? 2.486 3.346 -15.453 1 98.56 57 SER B O 1
ATOM 2717 N N . LYS B 1 58 ? 1.712 1.305 -15.047 1 98.31 58 LYS B N 1
ATOM 2718 C CA . LYS B 1 58 ? 0.506 1.78 -14.375 1 98.31 58 LYS B CA 1
ATOM 2719 C C . LYS B 1 58 ? 0.854 2.564 -13.117 1 98.31 58 LYS B C 1
ATOM 2721 O O . LYS B 1 58 ? 0.156 3.516 -12.758 1 98.31 58 LYS B O 1
ATOM 2726 N N . ALA B 1 59 ? 1.917 2.178 -12.461 1 98.81 59 ALA B N 1
ATOM 2727 C CA . ALA B 1 59 ? 2.355 2.84 -11.234 1 98.81 59 ALA B CA 1
ATOM 2728 C C . ALA B 1 59 ? 3.244 4.039 -11.547 1 98.81 59 ALA B C 1
ATOM 2730 O O . ALA B 1 59 ? 3.807 4.656 -10.641 1 98.81 59 ALA B O 1
ATOM 2731 N N . LYS B 1 60 ? 3.482 4.305 -12.836 1 98.44 60 LYS B N 1
ATOM 2732 C CA . LYS B 1 60 ? 4.312 5.406 -13.32 1 98.44 60 LYS B CA 1
ATOM 2733 C C . LYS B 1 60 ? 5.758 5.254 -12.852 1 98.44 60 LYS B C 1
ATOM 2735 O O . LYS B 1 60 ? 6.391 6.23 -12.445 1 98.44 60 LYS B O 1
ATOM 2740 N N . ILE B 1 61 ? 6.254 4.07 -12.836 1 98.69 61 ILE B N 1
ATOM 2741 C CA . ILE B 1 61 ? 7.66 3.758 -12.617 1 98.69 61 ILE B CA 1
ATOM 2742 C C . ILE B 1 61 ? 8.297 3.307 -13.93 1 98.69 61 ILE B C 1
ATOM 2744 O O . ILE B 1 61 ? 7.852 2.332 -14.547 1 98.69 61 ILE B O 1
ATOM 2748 N N . THR B 1 62 ? 9.273 4 -14.328 1 97 62 THR B N 1
ATOM 2749 C CA . THR B 1 62 ? 9.984 3.611 -15.539 1 97 62 THR B CA 1
ATOM 2750 C C . THR B 1 62 ? 11.297 2.91 -15.188 1 97 62 THR B C 1
ATOM 2752 O O . THR B 1 62 ? 12.188 3.51 -14.586 1 97 62 THR B O 1
ATOM 2755 N N . SER B 1 63 ? 11.391 1.73 -15.648 1 96.38 63 SER B N 1
ATOM 2756 C CA . SER B 1 63 ? 12.586 0.943 -15.359 1 96.38 63 SER B CA 1
ATOM 2757 C C . SER B 1 63 ? 13.82 1.525 -16.047 1 96.38 63 SER B C 1
ATOM 2759 O O . SER B 1 63 ? 13.75 1.944 -17.203 1 96.38 63 SER B O 1
ATOM 2761 N N . SER B 1 64 ? 14.898 1.504 -15.281 1 95.88 64 SER B N 1
ATOM 2762 C CA . SER B 1 64 ? 16.172 1.888 -15.875 1 95.88 64 SER B CA 1
ATOM 2763 C C . SER B 1 64 ? 16.766 0.745 -16.688 1 95.88 64 SER B C 1
ATOM 2765 O O . SER B 1 64 ? 17.734 0.94 -17.422 1 95.88 64 SER B O 1
ATOM 2767 N N . PHE B 1 65 ? 16.219 -0.398 -16.562 1 96.88 65 PHE B N 1
ATOM 2768 C CA . PHE B 1 65 ? 16.688 -1.604 -17.234 1 96.88 65 PHE B CA 1
ATOM 2769 C C . PHE B 1 65 ? 15.711 -2.02 -18.328 1 96.88 65 PHE B C 1
ATOM 2771 O O . PHE B 1 65 ? 14.492 -1.919 -18.172 1 96.88 65 PHE B O 1
ATOM 2778 N N . SER B 1 66 ? 16.281 -2.469 -19.375 1 97.5 66 SER B N 1
ATOM 2779 C CA . SER B 1 66 ? 15.438 -3.102 -20.391 1 97.5 66 SER B CA 1
ATOM 2780 C C . SER B 1 66 ? 14.891 -4.438 -19.906 1 97.5 66 SER B C 1
ATOM 2782 O O . SER B 1 66 ? 15.406 -5.008 -18.938 1 97.5 66 SER B O 1
ATOM 2784 N N . GLN B 1 67 ? 13.852 -4.895 -20.594 1 97.81 67 GLN B N 1
ATOM 2785 C CA . GLN B 1 67 ? 13.305 -6.203 -20.266 1 97.81 67 GLN B CA 1
ATOM 2786 C C . GLN B 1 67 ? 14.367 -7.289 -20.375 1 97.81 67 GLN B C 1
ATOM 2788 O O . GLN B 1 67 ? 14.43 -8.195 -19.547 1 97.81 67 GLN B O 1
ATOM 2793 N N . SER B 1 68 ? 15.188 -7.219 -21.391 1 98.19 68 SER B N 1
ATOM 2794 C CA . SER B 1 68 ? 16.25 -8.195 -21.594 1 98.19 68 SER B CA 1
ATOM 2795 C C . SER B 1 68 ? 17.266 -8.164 -20.453 1 98.19 68 SER B C 1
ATOM 2797 O O . SER B 1 68 ? 17.75 -9.211 -20.031 1 98.19 68 SER B O 1
ATOM 2799 N N . THR B 1 69 ? 17.625 -6.98 -20 1 98.44 69 THR B N 1
ATOM 2800 C CA . THR B 1 69 ? 18.547 -6.848 -18.891 1 98.44 69 THR B CA 1
ATOM 2801 C C . THR B 1 69 ? 17.953 -7.426 -17.609 1 98.44 69 THR B C 1
ATOM 2803 O O . THR B 1 69 ? 18.625 -8.148 -16.875 1 98.44 69 THR B O 1
ATOM 2806 N N . LEU B 1 70 ? 16.703 -7.121 -17.359 1 98.75 70 LEU B N 1
ATOM 2807 C CA . LEU B 1 70 ? 16.016 -7.684 -16.203 1 98.75 70 LEU B CA 1
ATOM 2808 C C . LEU B 1 70 ? 16.016 -9.211 -16.25 1 98.75 70 LEU B C 1
ATOM 2810 O O . LEU B 1 70 ? 16.297 -9.867 -15.25 1 98.75 70 LEU B O 1
ATOM 2814 N N . ARG B 1 71 ? 15.633 -9.703 -17.422 1 98.56 71 ARG B N 1
ATOM 2815 C CA . ARG B 1 71 ? 15.633 -11.148 -17.641 1 98.56 71 ARG B CA 1
ATOM 2816 C C . ARG B 1 71 ? 16.984 -11.758 -17.312 1 98.56 71 ARG B C 1
ATOM 2818 O O . ARG B 1 71 ? 17.062 -12.758 -16.594 1 98.56 71 ARG B O 1
ATOM 2825 N N . SER B 1 72 ? 18.047 -11.164 -17.781 1 98.5 72 SER B N 1
ATOM 2826 C CA . SER B 1 72 ? 19.406 -11.648 -17.547 1 98.5 72 SER B CA 1
ATOM 2827 C C . SER B 1 72 ? 19.766 -11.609 -16.062 1 98.5 72 SER B C 1
ATOM 2829 O O . SER B 1 72 ? 20.375 -12.547 -15.547 1 98.5 72 SER B O 1
ATOM 2831 N N . ILE B 1 73 ? 19.422 -10.57 -15.383 1 98.62 73 ILE B N 1
ATOM 2832 C CA . ILE B 1 73 ? 19.703 -10.422 -13.961 1 98.62 73 ILE B CA 1
ATOM 2833 C C . ILE B 1 73 ? 19.016 -11.547 -13.188 1 98.62 73 ILE B C 1
ATOM 2835 O O . ILE B 1 73 ? 19.641 -12.18 -12.32 1 98.62 73 ILE B O 1
ATOM 2839 N N . LEU B 1 74 ? 17.781 -11.82 -13.531 1 98.81 74 LEU B N 1
ATOM 2840 C CA . LEU B 1 74 ? 17.016 -12.828 -12.812 1 98.81 74 LEU B CA 1
ATOM 2841 C C . LEU B 1 74 ? 17.594 -14.219 -13.039 1 98.81 74 LEU B C 1
ATOM 2843 O O . LEU B 1 74 ? 17.672 -15.016 -12.109 1 98.81 74 LEU B O 1
ATOM 2847 N N . ILE B 1 75 ? 17.953 -14.492 -14.219 1 98.62 75 ILE B N 1
ATOM 2848 C CA . ILE B 1 75 ? 18.562 -15.789 -14.539 1 98.62 75 ILE B CA 1
ATOM 2849 C C . ILE B 1 75 ? 19.875 -15.938 -13.797 1 98.62 75 ILE B C 1
ATOM 2851 O O . ILE B 1 75 ? 20.156 -16.984 -13.203 1 98.62 75 ILE B O 1
ATOM 2855 N N . GLN B 1 76 ? 20.703 -14.898 -13.805 1 98.44 76 GLN B N 1
ATOM 2856 C CA . GLN B 1 76 ? 21.984 -14.922 -13.102 1 98.44 76 GLN B CA 1
ATOM 2857 C C . GLN B 1 76 ? 21.781 -15.109 -11.602 1 98.44 76 GLN B C 1
ATOM 2859 O O . GLN B 1 76 ? 22.547 -15.828 -10.953 1 98.44 76 GLN B O 1
ATOM 2864 N N . LEU B 1 77 ? 20.828 -14.422 -11.094 1 98.62 77 LEU B N 1
ATOM 2865 C CA . LEU B 1 77 ? 20.516 -14.555 -9.672 1 98.62 77 LEU B CA 1
ATOM 2866 C C . LEU B 1 77 ? 20.125 -15.992 -9.344 1 98.62 77 LEU B C 1
ATOM 2868 O O . LEU B 1 77 ? 20.594 -16.547 -8.344 1 98.62 77 LEU B O 1
ATOM 2872 N N . ALA B 1 78 ? 19.203 -16.531 -10.133 1 98.44 78 ALA B N 1
ATOM 2873 C CA . ALA B 1 78 ? 18.797 -17.922 -9.93 1 98.44 78 ALA B CA 1
ATOM 2874 C C . ALA B 1 78 ? 20 -18.859 -9.953 1 98.44 78 ALA B C 1
ATOM 2876 O O . ALA B 1 78 ? 20.141 -19.719 -9.086 1 98.44 78 ALA B O 1
ATOM 2877 N N . ALA B 1 79 ? 20.859 -18.656 -10.906 1 98.44 79 ALA B N 1
ATOM 2878 C CA . ALA B 1 79 ? 22.047 -19.484 -11.039 1 98.44 79 ALA B CA 1
ATOM 2879 C C . ALA B 1 79 ? 22.953 -19.359 -9.812 1 98.44 79 ALA B C 1
ATOM 2881 O O . ALA B 1 79 ? 23.406 -20.375 -9.266 1 98.44 79 ALA B O 1
ATOM 2882 N N . ALA B 1 80 ? 23.188 -18.156 -9.414 1 97.69 80 ALA B N 1
ATOM 2883 C CA . ALA B 1 80 ? 24.062 -17.891 -8.273 1 97.69 80 ALA B CA 1
ATOM 2884 C C . ALA B 1 80 ? 23.5 -18.516 -6.996 1 97.69 80 ALA B C 1
ATOM 2886 O O . ALA B 1 80 ? 24.266 -18.922 -6.113 1 97.69 80 ALA B O 1
ATOM 2887 N N . SER B 1 81 ? 22.25 -18.594 -6.867 1 97.12 81 SER B N 1
ATOM 2888 C CA . SER B 1 81 ? 21.609 -19.109 -5.664 1 97.12 81 SER B CA 1
ATOM 2889 C C . SER B 1 81 ? 21.719 -20.641 -5.582 1 97.12 81 SER B C 1
ATOM 2891 O O . SER B 1 81 ? 21.516 -21.219 -4.516 1 97.12 81 SER B O 1
ATOM 2893 N N . LEU B 1 82 ? 21.875 -21.281 -6.688 1 97.38 82 LEU B N 1
ATOM 2894 C CA . LEU B 1 82 ? 21.906 -22.734 -6.836 1 97.38 82 LEU B CA 1
ATOM 2895 C C . LEU B 1 82 ? 20.531 -23.344 -6.523 1 97.38 82 LEU B C 1
ATOM 2897 O O . LEU B 1 82 ? 20.406 -24.562 -6.418 1 97.38 82 LEU B O 1
ATOM 2901 N N . CYS B 1 83 ? 19.562 -22.531 -6.402 1 97.25 83 CYS B N 1
ATOM 2902 C CA . CYS B 1 83 ? 18.203 -23 -6.121 1 97.25 83 CYS B CA 1
ATOM 2903 C C . CYS B 1 83 ? 17.609 -23.688 -7.344 1 97.25 83 CYS B C 1
ATOM 2905 O O . CYS B 1 83 ? 17.578 -23.109 -8.43 1 97.25 83 CYS B O 1
ATOM 2907 N N . ARG B 1 84 ? 17.047 -24.891 -7.18 1 97.06 84 ARG B N 1
ATOM 2908 C CA . ARG B 1 84 ? 16.484 -25.625 -8.305 1 97.06 84 ARG B CA 1
ATOM 2909 C C . ARG B 1 84 ? 14.977 -25.781 -8.156 1 97.06 84 ARG B C 1
ATOM 2911 O O . ARG B 1 84 ? 14.305 -26.234 -9.086 1 97.06 84 ARG B O 1
ATOM 2918 N N . LYS B 1 85 ? 14.5 -25.5 -7.043 1 97.38 85 LYS B N 1
ATOM 2919 C CA . LYS B 1 85 ? 13.078 -25.469 -6.738 1 97.38 85 LYS B CA 1
ATOM 2920 C C . LYS B 1 85 ? 12.75 -24.344 -5.766 1 97.38 85 LYS B C 1
ATOM 2922 O O . LYS B 1 85 ? 13.258 -24.312 -4.641 1 97.38 85 LYS B O 1
ATOM 2927 N N . GLY B 1 86 ? 11.992 -23.422 -6.172 1 97.69 86 GLY B N 1
ATOM 2928 C CA . GLY B 1 86 ? 11.641 -22.266 -5.355 1 97.69 86 GLY B CA 1
ATOM 2929 C C . GLY B 1 86 ? 11.016 -21.141 -6.156 1 97.69 86 GLY B C 1
ATOM 2930 O O . GLY B 1 86 ? 10.305 -21.391 -7.129 1 97.69 86 GLY B O 1
ATOM 2931 N N . THR B 1 87 ? 11.125 -19.938 -5.613 1 97.88 87 THR B N 1
ATOM 2932 C CA . THR B 1 87 ? 10.531 -18.781 -6.289 1 97.88 87 THR B CA 1
ATOM 2933 C C . THR B 1 87 ? 11.562 -17.672 -6.473 1 97.88 87 THR B C 1
ATOM 2935 O O . THR B 1 87 ? 12.516 -17.578 -5.699 1 97.88 87 THR B O 1
ATOM 2938 N N . LEU B 1 88 ? 11.453 -17.016 -7.516 1 98.06 88 LEU B N 1
ATOM 2939 C CA . LEU B 1 88 ? 12.102 -15.742 -7.773 1 98.06 88 LEU B CA 1
ATOM 2940 C C . LEU B 1 88 ? 11.133 -14.578 -7.578 1 98.06 88 LEU B C 1
ATOM 2942 O O . LEU B 1 88 ? 10.211 -14.398 -8.375 1 98.06 88 LEU B O 1
ATOM 2946 N N . ARG B 1 89 ? 11.336 -13.812 -6.559 1 98.5 89 ARG B N 1
ATOM 2947 C CA . ARG B 1 89 ? 10.531 -12.625 -6.297 1 98.5 89 ARG B CA 1
ATOM 2948 C C . ARG B 1 89 ? 11.32 -11.352 -6.582 1 98.5 89 ARG B C 1
ATOM 2950 O O . ARG B 1 89 ? 12.484 -11.242 -6.188 1 98.5 89 ARG B O 1
ATOM 2957 N N . TYR B 1 90 ? 10.711 -10.445 -7.254 1 98.88 90 TYR B N 1
ATOM 2958 C CA . TYR B 1 90 ? 11.453 -9.25 -7.621 1 98.88 90 TYR B CA 1
ATOM 2959 C C . TYR B 1 90 ? 10.547 -8.023 -7.613 1 98.88 90 TYR B C 1
ATOM 2961 O O . TYR B 1 90 ? 9.328 -8.141 -7.77 1 98.88 90 TYR B O 1
ATOM 2969 N N . TRP B 1 91 ? 11.133 -6.867 -7.387 1 98.94 91 TRP B N 1
ATOM 2970 C CA . TRP B 1 91 ? 10.445 -5.594 -7.203 1 98.94 91 TRP B CA 1
ATOM 2971 C C . TRP B 1 91 ? 11.094 -4.5 -8.055 1 98.94 91 TRP B C 1
ATOM 2973 O O . TRP B 1 91 ? 12.305 -4.512 -8.273 1 98.94 91 TRP B O 1
ATOM 2983 N N . LEU B 1 92 ? 10.305 -3.654 -8.547 1 98.94 92 LEU B N 1
ATOM 2984 C CA . LEU B 1 92 ? 10.711 -2.357 -9.078 1 98.94 92 LEU B CA 1
ATOM 2985 C C . LEU B 1 92 ? 10.086 -1.22 -8.273 1 98.94 92 LEU B C 1
ATOM 2987 O O . LEU B 1 92 ? 8.859 -1.118 -8.188 1 98.94 92 LEU B O 1
ATOM 2991 N N . SER B 1 93 ? 10.93 -0.445 -7.664 1 98.88 93 SER B N 1
ATOM 2992 C CA . SER B 1 93 ? 10.461 0.681 -6.863 1 98.88 93 SER B CA 1
ATOM 2993 C C . SER B 1 93 ? 10.789 2.01 -7.535 1 98.88 93 SER B C 1
ATOM 2995 O O . SER B 1 93 ? 11.562 2.055 -8.492 1 98.88 93 SER B O 1
ATOM 2997 N N . ALA B 1 94 ? 10.156 3.082 -7.035 1 98.75 94 ALA B N 1
ATOM 2998 C CA . ALA B 1 94 ? 10.516 4.418 -7.508 1 98.75 94 ALA B CA 1
ATOM 2999 C C . ALA B 1 94 ? 11.922 4.797 -7.066 1 98.75 94 ALA B C 1
ATOM 3001 O O . ALA B 1 94 ? 12.5 5.758 -7.582 1 98.75 94 ALA B O 1
ATOM 3002 N N . GLY B 1 95 ? 12.492 4.051 -6.133 1 98.44 95 GLY B N 1
ATOM 3003 C CA . GLY B 1 95 ? 13.875 4.234 -5.723 1 98.44 95 GLY B CA 1
ATOM 3004 C C . GLY B 1 95 ? 14.023 5.078 -4.473 1 98.44 95 GLY B C 1
ATOM 3005 O O . GLY B 1 95 ? 13.055 5.695 -4.016 1 98.44 95 GLY B O 1
ATOM 3006 N N . PRO B 1 96 ? 15.211 5.016 -3.859 1 97.88 96 PRO B N 1
ATOM 3007 C CA . PRO B 1 96 ? 15.5 5.879 -2.711 1 97.88 96 PRO B CA 1
ATOM 3008 C C . PRO B 1 96 ? 15.711 7.34 -3.107 1 97.88 96 PRO B C 1
ATOM 3010 O O . PRO B 1 96 ? 16.109 7.625 -4.234 1 97.88 96 PRO B O 1
ATOM 3013 N N . GLY B 1 97 ? 15.477 8.281 -2.182 1 96.5 97 GLY B N 1
ATOM 3014 C CA . GLY B 1 97 ? 15.688 9.703 -2.432 1 96.5 97 GLY B CA 1
ATOM 3015 C C . GLY B 1 97 ? 15.398 10.57 -1.222 1 96.5 97 GLY B C 1
ATOM 3016 O O . GLY B 1 97 ? 16.281 11.281 -0.738 1 96.5 97 GLY B O 1
ATOM 3017 N N . ASP B 1 98 ? 14.219 10.617 -0.792 1 96.31 98 ASP B N 1
ATOM 3018 C CA . ASP B 1 98 ? 13.742 11.359 0.374 1 96.31 98 ASP B CA 1
ATOM 3019 C C . ASP B 1 98 ? 12.453 10.758 0.922 1 96.31 98 ASP B C 1
ATOM 3021 O O . ASP B 1 98 ? 12.086 9.633 0.562 1 96.31 98 ASP B O 1
ATOM 3025 N N . PHE B 1 99 ? 11.852 11.422 1.828 1 96.94 99 PHE B N 1
ATOM 3026 C CA . PHE B 1 99 ? 10.664 10.883 2.482 1 96.94 99 PHE B CA 1
ATOM 3027 C C . PHE B 1 99 ? 9.422 11.648 2.057 1 96.94 99 PHE B C 1
ATOM 3029 O O . PHE B 1 99 ? 8.422 11.664 2.777 1 96.94 99 PHE B O 1
ATOM 3036 N N . LEU B 1 100 ? 9.5 12.336 0.913 1 96.94 100 LEU B N 1
ATOM 3037 C CA . LEU B 1 100 ? 8.367 13.102 0.416 1 96.94 100 LEU B CA 1
ATOM 3038 C C . LEU B 1 100 ? 7.355 12.195 -0.273 1 96.94 100 LEU B C 1
ATOM 3040 O O . LEU B 1 100 ? 7.645 11.023 -0.543 1 96.94 100 LEU B O 1
ATOM 3044 N N . LEU B 1 101 ? 6.172 12.719 -0.463 1 98 101 LEU B N 1
ATOM 3045 C CA . LEU B 1 101 ? 5.129 11.969 -1.156 1 98 101 LEU B CA 1
ATOM 3046 C C . LEU B 1 101 ? 5.457 11.82 -2.637 1 98 101 LEU B C 1
ATOM 3048 O O . LEU B 1 101 ? 5.316 10.734 -3.205 1 98 101 LEU B O 1
ATOM 3052 N N . SER B 1 102 ? 5.887 12.984 -3.234 1 98.19 102 SER B N 1
ATOM 3053 C CA . SER B 1 102 ? 6.297 12.984 -4.637 1 98.19 102 SER B CA 1
ATOM 3054 C C . SER B 1 102 ? 7.59 12.203 -4.836 1 98.19 102 SER B C 1
ATOM 3056 O O . SER B 1 102 ? 8.539 12.367 -4.07 1 98.19 102 SER B O 1
ATOM 3058 N N . PRO B 1 103 ? 7.633 11.406 -5.871 1 98 103 PRO B N 1
ATOM 3059 C CA . PRO B 1 103 ? 8.891 10.711 -6.156 1 98 103 PRO B CA 1
ATOM 3060 C C . PRO B 1 103 ? 9.875 11.57 -6.941 1 98 103 PRO B C 1
ATOM 3062 O O . PRO B 1 103 ? 10.906 11.07 -7.395 1 98 103 PRO B O 1
ATOM 3065 N N . ALA B 1 104 ? 9.594 12.828 -7.094 1 96.56 104 ALA B N 1
ATOM 3066 C CA . ALA B 1 104 ? 10.422 13.711 -7.91 1 96.56 104 ALA B CA 1
ATOM 3067 C C . ALA B 1 104 ? 11.844 13.781 -7.363 1 96.56 104 ALA B C 1
ATOM 3069 O O . ALA B 1 104 ? 12.789 14.039 -8.109 1 96.56 104 ALA B O 1
ATOM 3070 N N . GLY B 1 105 ? 12.008 13.57 -6.102 1 94.94 105 GLY B N 1
ATOM 3071 C CA . GLY B 1 105 ? 13.32 13.617 -5.48 1 94.94 105 GLY B CA 1
ATOM 3072 C C . GLY B 1 105 ? 14.07 12.297 -5.562 1 94.94 105 GLY B C 1
ATOM 3073 O O . GLY B 1 105 ? 15.227 12.211 -5.133 1 94.94 105 GLY B O 1
ATOM 3074 N N . CYS B 1 106 ? 13.469 11.273 -6.07 1 95 106 CYS B N 1
ATOM 3075 C CA . CYS B 1 106 ? 14.133 9.992 -6.293 1 95 106 CYS B CA 1
ATOM 3076 C C . CYS B 1 106 ? 14.93 10.008 -7.59 1 95 106 CYS B C 1
ATOM 3078 O O . CYS B 1 106 ? 14.367 10.156 -8.672 1 95 106 CYS B O 1
ATOM 3080 N N . PRO B 1 107 ? 16.172 9.805 -7.516 1 94.81 107 PRO B N 1
ATOM 3081 C CA . PRO B 1 107 ? 17 9.93 -8.711 1 94.81 107 PRO B CA 1
ATOM 3082 C C . PRO B 1 107 ? 16.688 8.867 -9.766 1 94.81 107 PRO B C 1
ATOM 3084 O O . PRO B 1 107 ? 16.719 9.156 -10.969 1 94.81 107 PRO B O 1
ATOM 3087 N N . ALA B 1 108 ? 16.469 7.629 -9.312 1 96.69 108 ALA B N 1
ATOM 3088 C CA . ALA B 1 108 ? 16.203 6.539 -10.242 1 96.69 108 ALA B CA 1
ATOM 3089 C C . ALA B 1 108 ? 15.406 5.422 -9.57 1 96.69 108 ALA B C 1
ATOM 3091 O O . ALA B 1 108 ? 15.547 5.199 -8.367 1 96.69 108 ALA B O 1
ATOM 3092 N N . PRO B 1 109 ? 14.664 4.73 -10.406 1 98.31 109 PRO B N 1
ATOM 3093 C CA . PRO B 1 109 ? 14.031 3.52 -9.883 1 98.31 109 PRO B CA 1
ATOM 3094 C C . PRO B 1 109 ? 15.047 2.461 -9.453 1 98.31 109 PRO B C 1
ATOM 3096 O O . PRO B 1 109 ? 16.188 2.469 -9.922 1 98.31 109 PRO B O 1
ATOM 3099 N N . ALA B 1 110 ? 14.641 1.621 -8.555 1 98.69 110 ALA B N 1
ATOM 3100 C CA . ALA B 1 110 ? 15.508 0.553 -8.062 1 98.69 110 ALA B CA 1
ATOM 3101 C C . ALA B 1 110 ? 14.898 -0.818 -8.328 1 98.69 110 ALA B C 1
ATOM 3103 O O . ALA B 1 110 ? 13.68 -0.994 -8.211 1 98.69 110 ALA B O 1
ATOM 3104 N N . PHE B 1 111 ? 15.766 -1.777 -8.711 1 98.88 111 PHE B N 1
ATOM 3105 C CA . PHE B 1 111 ? 15.359 -3.156 -8.953 1 98.88 111 PHE B CA 1
ATOM 3106 C C . PHE B 1 111 ? 15.938 -4.086 -7.895 1 98.88 111 PHE B C 1
ATOM 3108 O O . PHE B 1 111 ? 17.141 -4.047 -7.613 1 98.88 111 PHE B O 1
ATOM 3115 N N . TYR B 1 112 ? 15.07 -4.84 -7.215 1 98.88 112 TYR B N 1
ATOM 3116 C CA . TYR B 1 112 ? 15.445 -5.852 -6.234 1 98.88 112 TYR B CA 1
ATOM 3117 C C . TYR B 1 112 ? 14.906 -7.223 -6.637 1 98.88 112 TYR B C 1
ATOM 3119 O O . TYR B 1 112 ? 13.828 -7.324 -7.211 1 98.88 112 TYR B O 1
ATOM 3127 N N . ALA B 1 113 ? 15.617 -8.25 -6.297 1 98.88 113 ALA B N 1
ATOM 3128 C CA . ALA B 1 113 ? 15.156 -9.617 -6.547 1 98.88 113 ALA B CA 1
ATOM 3129 C C . ALA B 1 113 ? 15.711 -10.578 -5.496 1 98.88 113 ALA B C 1
ATOM 3131 O O . ALA B 1 113 ? 16.844 -10.438 -5.051 1 98.88 113 ALA B O 1
ATOM 3132 N N . VAL B 1 114 ? 14.922 -11.516 -5.094 1 98.69 114 VAL B N 1
ATOM 3133 C CA . VAL B 1 114 ? 15.312 -12.508 -4.102 1 98.69 114 VAL B CA 1
ATOM 3134 C C . VAL B 1 114 ? 14.93 -13.906 -4.59 1 98.69 114 VAL B C 1
ATOM 3136 O O . VAL B 1 114 ? 13.859 -14.094 -5.164 1 98.69 114 VAL B O 1
ATOM 3139 N N . VAL B 1 115 ? 15.789 -14.844 -4.43 1 98.31 115 VAL B N 1
ATOM 3140 C CA . VAL B 1 115 ? 15.453 -16.25 -4.598 1 98.31 115 VAL B CA 1
ATOM 3141 C C . VAL B 1 115 ? 15.055 -16.844 -3.25 1 98.31 115 VAL B C 1
ATOM 3143 O O . VAL B 1 115 ? 15.758 -16.672 -2.254 1 98.31 115 VAL B O 1
ATOM 3146 N N . ILE B 1 116 ? 13.977 -17.516 -3.221 1 97.12 116 ILE B N 1
ATOM 3147 C CA . ILE B 1 116 ? 13.469 -18.156 -2.012 1 97.12 116 ILE B CA 1
ATOM 3148 C C . ILE B 1 116 ? 13.336 -19.656 -2.24 1 97.12 116 ILE B C 1
ATOM 3150 O O . ILE B 1 116 ? 12.562 -20.094 -3.1 1 97.12 116 ILE B O 1
ATOM 3154 N N . ASP B 1 117 ? 14.078 -20.375 -1.446 1 95.81 117 ASP B N 1
ATOM 3155 C CA . ASP B 1 117 ? 13.922 -21.812 -1.478 1 95.81 117 ASP B CA 1
ATOM 3156 C C . ASP B 1 117 ? 12.555 -22.234 -0.93 1 95.81 117 ASP B C 1
ATOM 3158 O O . ASP B 1 117 ? 12.18 -21.844 0.176 1 95.81 117 ASP B O 1
ATOM 3162 N N . GLU B 1 118 ? 11.859 -22.922 -1.699 1 93.94 118 GLU B N 1
ATOM 3163 C CA . GLU B 1 118 ? 10.516 -23.344 -1.339 1 93.94 118 GLU B CA 1
ATOM 3164 C C . GLU B 1 118 ? 10.172 -24.688 -1.983 1 93.94 118 GLU B C 1
ATOM 3166 O O . GLU B 1 118 ? 10.492 -24.922 -3.15 1 93.94 118 GLU B O 1
ATOM 3171 N N . ASP B 1 119 ? 9.578 -25.453 -1.18 1 90.19 119 ASP B N 1
ATOM 3172 C CA . ASP B 1 119 ? 9.109 -26.75 -1.682 1 90.19 119 ASP B CA 1
ATOM 3173 C C . ASP B 1 119 ? 7.609 -26.719 -1.959 1 90.19 119 ASP B C 1
ATOM 3175 O O . ASP B 1 119 ? 6.812 -26.406 -1.067 1 90.19 119 ASP B O 1
ATOM 3179 N N . PHE B 1 120 ? 7.227 -26.734 -3.191 1 88.19 120 PHE B N 1
ATOM 3180 C CA . PHE B 1 120 ? 5.809 -26.828 -3.52 1 88.19 120 PHE B CA 1
ATOM 3181 C C . PHE B 1 120 ? 5.543 -28.031 -4.414 1 88.19 120 PHE B C 1
ATOM 3183 O O . PHE B 1 120 ? 6.441 -28.5 -5.113 1 88.19 120 PHE B O 1
ATOM 3190 N N . SER B 1 121 ? 4.383 -28.594 -4.289 1 92.69 121 SER B N 1
ATOM 3191 C CA . SER B 1 121 ? 3.893 -29.75 -5.031 1 92.69 121 SER B CA 1
ATOM 3192 C C . SER B 1 121 ? 2.428 -29.578 -5.418 1 92.69 121 SER B C 1
ATOM 3194 O O . SER B 1 121 ? 1.78 -28.609 -5.012 1 92.69 121 SER B O 1
ATOM 3196 N N . GLN B 1 122 ? 2.008 -30.438 -6.227 1 95 122 GLN B N 1
ATOM 3197 C CA . GLN B 1 122 ? 0.583 -30.422 -6.535 1 95 122 GLN B CA 1
ATOM 3198 C C . GLN B 1 122 ? -0.258 -30.562 -5.27 1 95 122 GLN B C 1
ATOM 3200 O O . GLN B 1 122 ? 0.052 -31.391 -4.406 1 95 122 GLN B O 1
ATOM 3205 N N . CYS B 1 123 ? -1.253 -29.734 -5.234 1 95.5 123 CYS B N 1
ATOM 3206 C CA . CYS B 1 123 ? -2.162 -29.797 -4.098 1 95.5 123 CYS B CA 1
ATOM 3207 C C . CYS B 1 123 ? -3.275 -30.812 -4.344 1 95.5 123 CYS B C 1
ATOM 3209 O O . CYS B 1 123 ? -4.027 -30.688 -5.316 1 95.5 123 CYS B O 1
ATOM 3211 N N . LYS B 1 124 ? -3.424 -31.75 -3.453 1 96.31 124 LYS B N 1
ATOM 3212 C CA . LYS B 1 124 ? -4.406 -32.812 -3.666 1 96.31 124 LYS B CA 1
ATOM 3213 C C . LYS B 1 124 ? -5.496 -32.781 -2.602 1 96.31 124 LYS B C 1
ATOM 3215 O O . LYS B 1 124 ? -6.535 -33.406 -2.748 1 96.31 124 LYS B O 1
ATOM 3220 N N . GLU B 1 125 ? -5.215 -32.062 -1.615 1 97.69 125 GLU B N 1
ATOM 3221 C CA . GLU B 1 125 ? -6.188 -31.922 -0.535 1 97.69 125 GLU B CA 1
ATOM 3222 C C . GLU B 1 125 ? -6.973 -30.609 -0.652 1 97.69 125 GLU B C 1
ATOM 3224 O O . GLU B 1 125 ? -6.414 -29.578 -1.038 1 97.69 125 GLU B O 1
ATOM 3229 N N . GLY B 1 126 ? -8.219 -30.719 -0.276 1 98.56 126 GLY B N 1
ATOM 3230 C CA . GLY B 1 126 ? -9.07 -29.531 -0.352 1 98.56 126 GLY B CA 1
ATOM 3231 C C . GLY B 1 126 ? -8.93 -28.625 0.847 1 98.56 126 GLY B C 1
ATOM 3232 O O . GLY B 1 126 ? -8.641 -29.078 1.954 1 98.56 126 GLY B O 1
ATOM 3233 N N . VAL B 1 127 ? -9.25 -27.328 0.653 1 98.81 127 VAL B N 1
ATOM 3234 C CA . VAL B 1 127 ? -9.164 -26.359 1.74 1 98.81 127 VAL B CA 1
ATOM 3235 C C . VAL B 1 127 ? -10.516 -25.672 1.924 1 98.81 127 VAL B C 1
ATOM 3237 O O . VAL B 1 127 ? -11.406 -25.812 1.084 1 98.81 127 VAL B O 1
ATOM 3240 N N . LYS B 1 128 ? -10.617 -24.984 3.039 1 98.75 128 LYS B N 1
ATOM 3241 C CA . LYS B 1 128 ? -11.766 -24.156 3.369 1 98.75 128 LYS B CA 1
ATOM 3242 C C . LYS B 1 128 ? -11.461 -22.672 3.141 1 98.75 128 LYS B C 1
ATOM 3244 O O . LYS B 1 128 ? -10.352 -22.219 3.432 1 98.75 128 LYS B O 1
ATOM 3249 N N . VAL B 1 129 ? -12.484 -21.953 2.664 1 98.94 129 VAL B N 1
ATOM 3250 C CA . VAL B 1 129 ? -12.312 -20.516 2.473 1 98.94 129 VAL B CA 1
ATOM 3251 C C . VAL B 1 129 ? -13.516 -19.766 3.057 1 98.94 129 VAL B C 1
ATOM 3253 O O . VAL B 1 129 ? -14.531 -20.391 3.385 1 98.94 129 VAL B O 1
ATOM 3256 N N . ILE B 1 130 ? -13.375 -18.469 3.225 1 98.94 130 ILE B N 1
ATOM 3257 C CA . ILE B 1 130 ? -14.469 -17.609 3.672 1 98.94 130 ILE B CA 1
ATOM 3258 C C . ILE B 1 130 ? -14.648 -16.453 2.699 1 98.94 130 ILE B C 1
ATOM 3260 O O . ILE B 1 130 ? -13.758 -16.172 1.885 1 98.94 130 ILE B O 1
ATOM 3264 N N . THR B 1 131 ? -15.812 -15.844 2.711 1 98.88 131 THR B N 1
ATOM 3265 C CA . THR B 1 131 ? -16 -14.57 2.023 1 98.88 131 THR B CA 1
ATOM 3266 C C . THR B 1 131 ? -15.383 -13.43 2.824 1 98.88 131 THR B C 1
ATOM 3268 O O . THR B 1 131 ? -15.688 -13.258 4.008 1 98.88 131 THR B O 1
ATOM 3271 N N . SER B 1 132 ? -14.547 -12.688 2.223 1 98.75 132 SER B N 1
ATOM 3272 C CA . SER B 1 132 ? -13.844 -11.625 2.924 1 98.75 132 SER B CA 1
ATOM 3273 C C . SER B 1 132 ? -14.773 -10.453 3.234 1 98.75 132 SER B C 1
ATOM 3275 O O . SER B 1 132 ? -15.594 -10.07 2.402 1 98.75 132 SER B O 1
ATOM 3277 N N . THR B 1 133 ? -14.609 -9.852 4.387 1 98.31 133 THR B N 1
ATOM 3278 C CA . THR B 1 133 ? -15.305 -8.609 4.727 1 98.31 133 THR B CA 1
ATOM 3279 C C . THR B 1 133 ? -14.383 -7.406 4.551 1 98.31 133 THR B C 1
ATOM 3281 O O . THR B 1 133 ? -14.805 -6.262 4.719 1 98.31 133 THR B O 1
ATOM 3284 N N . ILE B 1 134 ? -13.102 -7.645 4.258 1 98.62 134 ILE B N 1
ATOM 3285 C CA . ILE B 1 134 ? -12.117 -6.59 4.008 1 98.62 134 ILE B CA 1
ATOM 3286 C C . ILE B 1 134 ? -12.336 -6.012 2.609 1 98.62 134 ILE B C 1
ATOM 3288 O O . ILE B 1 134 ? -12.43 -6.754 1.63 1 98.62 134 ILE B O 1
ATOM 3292 N N . PRO B 1 135 ? -12.391 -4.703 2.492 1 97.69 135 PRO B N 1
ATOM 3293 C CA . PRO B 1 135 ? -12.555 -4.137 1.151 1 97.69 135 PRO B CA 1
ATOM 3294 C C . PRO B 1 135 ? -11.398 -4.477 0.222 1 97.69 135 PRO B C 1
ATOM 3296 O O . PRO B 1 135 ? -10.234 -4.457 0.645 1 97.69 135 PRO B O 1
ATOM 3299 N N . MET B 1 136 ? -11.75 -4.82 -1.01 1 97.31 136 MET B N 1
ATOM 3300 C CA . MET B 1 136 ? -10.703 -5.082 -1.997 1 97.31 136 MET B CA 1
ATOM 3301 C C . MET B 1 136 ? -10.227 -3.783 -2.641 1 97.31 136 MET B C 1
ATOM 3303 O O . MET B 1 136 ? -10.852 -2.736 -2.469 1 97.31 136 MET B O 1
ATOM 3307 N N . LYS B 1 137 ? -9.125 -3.807 -3.34 1 97.88 137 LYS B N 1
ATOM 3308 C CA . LYS B 1 137 ? -8.586 -2.658 -4.062 1 97.88 137 LYS B CA 1
ATOM 3309 C C . LYS B 1 137 ? -9.5 -2.252 -5.215 1 97.88 137 LYS B C 1
ATOM 3311 O O . LYS B 1 137 ? -10.227 -3.084 -5.762 1 97.88 137 LYS B O 1
ATOM 3316 N N . SER B 1 138 ? -9.461 -0.995 -5.602 1 97.31 138 SER B N 1
ATOM 3317 C CA . SER B 1 138 ? -10.148 -0.562 -6.812 1 97.31 138 SER B CA 1
ATOM 3318 C C . SER B 1 138 ? -9.539 -1.202 -8.055 1 97.31 138 SER B C 1
ATOM 3320 O O . SER B 1 138 ? -8.383 -1.638 -8.031 1 97.31 138 SER B O 1
ATOM 3322 N N . PRO B 1 139 ? -10.289 -1.204 -9.156 1 97.25 139 PRO B N 1
ATOM 3323 C CA . PRO B 1 139 ? -9.828 -1.894 -10.367 1 97.25 139 PRO B CA 1
ATOM 3324 C C . PRO B 1 139 ? -8.461 -1.404 -10.836 1 97.25 139 PRO B C 1
ATOM 3326 O O . PRO B 1 139 ? -7.621 -2.211 -11.242 1 97.25 139 PRO B O 1
ATOM 3329 N N . LEU B 1 140 ? -8.211 -0.138 -10.758 1 97.88 140 LEU B N 1
ATOM 3330 C CA . LEU B 1 140 ? -6.926 0.398 -11.188 1 97.88 140 LEU B CA 1
ATOM 3331 C C . LEU B 1 140 ? -5.777 -0.276 -10.445 1 97.88 140 LEU B C 1
ATOM 3333 O O . LEU B 1 140 ? -4.781 -0.67 -11.062 1 97.88 140 LEU B O 1
ATOM 3337 N N . PHE B 1 141 ? -5.984 -0.438 -9.164 1 98.56 141 PHE B N 1
ATOM 3338 C CA . PHE B 1 141 ? -4.898 -0.953 -8.336 1 98.56 141 PHE B CA 1
ATOM 3339 C C . PHE B 1 141 ? -4.941 -2.475 -8.273 1 98.56 141 PHE B C 1
ATOM 3341 O O . PHE B 1 141 ? -3.908 -3.123 -8.094 1 98.56 141 PHE B O 1
ATOM 3348 N N . ALA B 1 142 ? -6.133 -3.053 -8.461 1 98.19 142 ALA B N 1
ATOM 3349 C CA . ALA B 1 142 ? -6.273 -4.508 -8.43 1 98.19 142 ALA B CA 1
ATOM 3350 C C . ALA B 1 142 ? -5.664 -5.141 -9.68 1 98.19 142 ALA B C 1
ATOM 3352 O O . ALA B 1 142 ? -5.273 -6.312 -9.656 1 98.19 142 ALA B O 1
ATOM 3353 N N . THR B 1 143 ? -5.535 -4.418 -10.758 1 98.31 143 THR B N 1
ATOM 3354 C CA . THR B 1 143 ? -5.023 -4.969 -12.016 1 98.31 143 THR B CA 1
ATOM 3355 C C . THR B 1 143 ? -3.531 -4.691 -12.156 1 98.31 143 THR B C 1
ATOM 3357 O O . THR B 1 143 ? -2.945 -4.957 -13.211 1 98.31 143 THR B O 1
ATOM 3360 N N . MET B 1 144 ? -3.002 -4.137 -11.172 1 97.88 144 MET B N 1
ATOM 3361 C CA . MET B 1 144 ? -1.577 -3.859 -11.016 1 97.88 144 MET B CA 1
ATOM 3362 C C . MET B 1 144 ? -0.994 -4.652 -9.844 1 97.88 144 MET B C 1
ATOM 3364 O O . MET B 1 144 ? -1.524 -4.609 -8.734 1 97.88 144 MET B O 1
ATOM 3368 N N . LYS B 1 145 ? 0.047 -5.434 -10.172 1 98.75 145 LYS B N 1
ATOM 3369 C CA . LYS B 1 145 ? 0.636 -6.176 -9.062 1 98.75 145 LYS B CA 1
ATOM 3370 C C . LYS B 1 145 ? 1.598 -5.301 -8.266 1 98.75 145 LYS B C 1
ATOM 3372 O O . LYS B 1 145 ? 2.811 -5.348 -8.477 1 98.75 145 LYS B O 1
ATOM 3377 N N . ASN B 1 146 ? 1.056 -4.523 -7.352 1 98.88 146 ASN B N 1
ATOM 3378 C CA . ASN B 1 146 ? 1.807 -3.561 -6.551 1 98.88 146 ASN B CA 1
ATOM 3379 C C . ASN B 1 146 ? 1.991 -4.047 -5.117 1 98.88 146 ASN B C 1
ATOM 3381 O O . ASN B 1 146 ? 1.438 -5.078 -4.73 1 98.88 146 ASN B O 1
ATOM 3385 N N . VAL B 1 147 ? 2.779 -3.295 -4.305 1 98.88 147 VAL B N 1
ATOM 3386 C CA . VAL B 1 147 ? 3.162 -3.783 -2.984 1 98.88 147 VAL B CA 1
ATOM 3387 C C . VAL B 1 147 ? 2.166 -3.287 -1.938 1 98.88 147 VAL B C 1
ATOM 3389 O O . VAL B 1 147 ? 2.35 -3.512 -0.74 1 98.88 147 VAL B O 1
ATOM 3392 N N . ASN B 1 148 ? 1.115 -2.539 -2.32 1 98.81 148 ASN B N 1
ATOM 3393 C CA . ASN B 1 148 ? 0.074 -2.129 -1.385 1 98.81 148 ASN B CA 1
ATOM 3394 C C . ASN B 1 148 ? -0.854 -3.289 -1.036 1 98.81 148 ASN B C 1
ATOM 3396 O O . ASN B 1 148 ? -2.037 -3.27 -1.382 1 98.81 148 ASN B O 1
ATOM 3400 N N . TYR B 1 149 ? -0.392 -4.223 -0.222 1 98.81 149 TYR B N 1
ATOM 3401 C CA . TYR B 1 149 ? -1.061 -5.496 0.007 1 98.81 149 TYR B CA 1
ATOM 3402 C C . TYR B 1 149 ? -1.714 -5.531 1.384 1 98.81 149 TYR B C 1
ATOM 3404 O O . TYR B 1 149 ? -2.125 -6.594 1.857 1 98.81 149 TYR B O 1
ATOM 3412 N N . LEU B 1 150 ? -1.825 -4.406 2.031 1 98.88 150 LEU B N 1
ATOM 3413 C CA . LEU B 1 150 ? -2.463 -4.43 3.344 1 98.88 150 LEU B CA 1
ATOM 3414 C C . LEU B 1 150 ? -3.857 -5.039 3.26 1 98.88 150 LEU B C 1
ATOM 3416 O O . LEU B 1 150 ? -4.219 -5.887 4.082 1 98.88 150 LEU B O 1
ATOM 3420 N N . PRO B 1 151 ? -4.707 -4.691 2.254 1 98.81 151 PRO B N 1
ATOM 3421 C CA . PRO B 1 151 ? -6 -5.379 2.152 1 98.81 151 PRO B CA 1
ATOM 3422 C C . PRO B 1 151 ? -5.852 -6.891 1.988 1 98.81 151 PRO B C 1
ATOM 3424 O O . PRO B 1 151 ? -6.625 -7.656 2.568 1 98.81 151 PRO B O 1
ATOM 3427 N N . ASN B 1 152 ? -4.883 -7.305 1.229 1 98.88 152 ASN B N 1
ATOM 3428 C CA . ASN B 1 152 ? -4.645 -8.727 0.997 1 98.88 152 ASN B CA 1
ATOM 3429 C C . ASN B 1 152 ? -4.25 -9.445 2.283 1 98.88 152 ASN B C 1
ATOM 3431 O O . ASN B 1 152 ? -4.746 -10.539 2.564 1 98.88 152 ASN B O 1
ATOM 3435 N N . VAL B 1 153 ? -3.359 -8.805 2.988 1 98.88 153 VAL B N 1
ATOM 3436 C CA . VAL B 1 153 ? -2.877 -9.375 4.246 1 98.88 153 VAL B CA 1
ATOM 3437 C C . VAL B 1 153 ? -4.035 -9.508 5.23 1 98.88 153 VAL B C 1
ATOM 3439 O O . VAL B 1 153 ? -4.223 -10.562 5.836 1 98.88 153 VAL B O 1
ATOM 3442 N N . LEU B 1 154 ? -4.816 -8.469 5.391 1 98.88 154 LEU B N 1
ATOM 3443 C CA . LEU B 1 154 ? -5.914 -8.484 6.348 1 98.88 154 LEU B CA 1
ATOM 3444 C C . LEU B 1 154 ? -6.965 -9.516 5.949 1 98.88 154 LEU B C 1
ATOM 3446 O O . LEU B 1 154 ? -7.57 -10.156 6.812 1 98.88 154 LEU B O 1
ATOM 3450 N N . SER B 1 155 ? -7.203 -9.641 4.656 1 98.88 155 SER B N 1
ATOM 3451 C CA . SER B 1 155 ? -8.133 -10.656 4.172 1 98.88 155 SER B CA 1
ATOM 3452 C C . SER B 1 155 ? -7.629 -12.055 4.496 1 98.88 155 SER B C 1
ATOM 3454 O O . SER B 1 155 ? -8.414 -12.93 4.871 1 98.88 155 SER B O 1
ATOM 3456 N N . LYS B 1 156 ? -6.324 -12.297 4.332 1 98.88 156 LYS B N 1
ATOM 3457 C CA . LYS B 1 156 ? -5.715 -13.57 4.703 1 98.88 156 LYS B CA 1
ATOM 3458 C C . LYS B 1 156 ? -5.844 -13.828 6.203 1 98.88 156 LYS B C 1
ATOM 3460 O O . LYS B 1 156 ? -6.223 -14.922 6.621 1 98.88 156 LYS B O 1
ATOM 3465 N N . MET B 1 157 ? -5.566 -12.844 6.965 1 98.81 157 MET B N 1
ATOM 3466 C CA . MET B 1 157 ? -5.637 -12.969 8.414 1 98.81 157 MET B CA 1
ATOM 3467 C C . MET B 1 157 ? -7.062 -13.25 8.867 1 98.81 157 MET B C 1
ATOM 3469 O O . MET B 1 157 ? -7.281 -14.039 9.797 1 98.81 157 MET B O 1
ATOM 3473 N N . GLU B 1 158 ? -8.023 -12.578 8.258 1 98.69 158 GLU B N 1
ATOM 3474 C CA . GLU B 1 158 ? -9.43 -12.797 8.578 1 98.69 158 GLU B CA 1
ATOM 3475 C C . GLU B 1 158 ? -9.805 -14.273 8.422 1 98.69 158 GLU B C 1
ATOM 3477 O O . GLU B 1 158 ? -10.508 -14.836 9.266 1 98.69 158 GLU B O 1
ATOM 3482 N N . ALA B 1 159 ? -9.383 -14.844 7.344 1 98.81 159 ALA B N 1
ATOM 3483 C CA . ALA B 1 159 ? -9.641 -16.25 7.09 1 98.81 159 ALA B CA 1
ATOM 3484 C C . ALA B 1 159 ? -8.945 -17.141 8.125 1 98.81 159 ALA B C 1
ATOM 3486 O O . ALA B 1 159 ? -9.555 -18.062 8.664 1 98.81 159 ALA B O 1
ATOM 3487 N N . GLU B 1 160 ? -7.668 -16.844 8.383 1 98.69 160 GLU B N 1
ATOM 3488 C CA . GLU B 1 160 ? -6.902 -17.625 9.352 1 98.69 160 GLU B CA 1
ATOM 3489 C C . GLU B 1 160 ? -7.555 -17.578 10.734 1 98.69 160 GLU B C 1
ATOM 3491 O O . GLU B 1 160 ? -7.578 -18.594 11.445 1 98.69 160 GLU B O 1
ATOM 3496 N N . GLU B 1 161 ? -8.086 -16.453 11.109 1 98.19 161 GLU B N 1
ATOM 3497 C CA . GLU B 1 161 ? -8.766 -16.297 12.391 1 98.19 161 GLU B CA 1
ATOM 3498 C C . GLU B 1 161 ? -9.992 -17.188 12.484 1 98.19 161 GLU B C 1
ATOM 3500 O O . GLU B 1 161 ? -10.406 -17.578 13.586 1 98.19 161 GLU B O 1
ATOM 3505 N N . LYS B 1 162 ? -10.539 -17.562 11.375 1 98.12 162 LYS B N 1
ATOM 3506 C CA . LYS B 1 162 ? -11.727 -18.406 11.328 1 98.12 162 LYS B CA 1
ATOM 3507 C C . LYS B 1 162 ? -11.367 -19.844 11 1 98.12 162 LYS B C 1
ATOM 3509 O O . LYS B 1 162 ? -12.242 -20.656 10.68 1 98.12 162 LYS B O 1
ATOM 3514 N N . GLY B 1 163 ? -10.062 -20.125 10.945 1 98.25 163 GLY B N 1
ATOM 3515 C CA . GLY B 1 163 ? -9.602 -21.484 10.688 1 98.25 163 GLY B CA 1
ATOM 3516 C C . GLY B 1 163 ? -9.68 -21.875 9.219 1 98.25 163 GLY B C 1
ATOM 3517 O O . GLY B 1 163 ? -9.711 -23.047 8.883 1 98.25 163 GLY B O 1
ATOM 3518 N N . ALA B 1 164 ? -9.828 -20.969 8.344 1 98.81 164 ALA B N 1
ATOM 3519 C CA . ALA B 1 164 ? -9.867 -21.219 6.906 1 98.81 164 ALA B CA 1
ATOM 3520 C C . ALA B 1 164 ? -8.516 -20.922 6.262 1 98.81 164 ALA B C 1
ATOM 3522 O O . ALA B 1 164 ? -7.656 -20.281 6.867 1 98.81 164 ALA B O 1
ATOM 3523 N N . PHE B 1 165 ? -8.305 -21.469 5.098 1 98.75 165 PHE B N 1
ATOM 3524 C CA . PHE B 1 165 ? -7.035 -21.328 4.387 1 98.75 165 PHE B CA 1
ATOM 3525 C C . PHE B 1 165 ? -6.855 -19.891 3.9 1 98.75 165 PHE B C 1
ATOM 3527 O O . PHE B 1 165 ? -5.781 -19.312 4.062 1 98.75 165 PHE B O 1
ATOM 3534 N N . ALA B 1 166 ? -7.832 -19.297 3.275 1 98.75 166 ALA B N 1
ATOM 3535 C CA . ALA B 1 166 ? -7.836 -17.922 2.756 1 98.75 166 ALA B CA 1
ATOM 3536 C C . ALA B 1 166 ? -9.258 -17.453 2.471 1 98.75 166 ALA B C 1
ATOM 3538 O O . ALA B 1 166 ? -10.227 -18.031 2.971 1 98.75 166 ALA B O 1
ATOM 3539 N N . SER B 1 167 ? -9.367 -16.297 1.778 1 98.88 167 SER B N 1
ATOM 3540 C CA . SER B 1 167 ? -10.68 -15.688 1.563 1 98.88 167 SER B CA 1
ATOM 3541 C C . SER B 1 167 ? -10.953 -15.477 0.078 1 98.88 167 SER B C 1
ATOM 3543 O O . SER B 1 167 ? -10.078 -15.703 -0.76 1 98.88 167 SER B O 1
ATOM 3545 N N . ILE B 1 168 ? -12.164 -15.164 -0.188 1 98.81 168 ILE B N 1
ATOM 3546 C CA . ILE B 1 168 ? -12.633 -14.75 -1.505 1 98.81 168 ILE B CA 1
ATOM 3547 C C . ILE B 1 168 ? -13.219 -13.344 -1.427 1 98.81 168 ILE B C 1
ATOM 3549 O O . ILE B 1 168 ? -14.055 -13.055 -0.562 1 98.81 168 ILE B O 1
ATOM 3553 N N . TRP B 1 169 ? -12.797 -12.539 -2.328 1 98.81 169 TRP B N 1
ATOM 3554 C CA . TRP B 1 169 ? -13.391 -11.211 -2.438 1 98.81 169 TRP B CA 1
ATOM 3555 C C . TRP B 1 169 ? -14.57 -11.227 -3.41 1 98.81 169 TRP B C 1
ATOM 3557 O O . TRP B 1 169 ? -14.531 -11.914 -4.43 1 98.81 169 TRP B O 1
ATOM 3567 N N . VAL B 1 170 ? -15.492 -10.484 -3.105 1 98 170 VAL B N 1
ATOM 3568 C CA . VAL B 1 170 ? -16.594 -10.102 -3.973 1 98 170 VAL B CA 1
ATOM 3569 C C . VAL B 1 170 ? -16.516 -8.609 -4.289 1 98 170 VAL B C 1
ATOM 3571 O O . VAL B 1 170 ? -16.219 -7.801 -3.412 1 98 170 VAL B O 1
ATOM 3574 N N . ASP B 1 171 ? -16.703 -8.273 -5.543 1 95.75 171 ASP B N 1
ATOM 3575 C CA . ASP B 1 171 ? -16.562 -6.863 -5.898 1 95.75 171 ASP B CA 1
ATOM 3576 C C . ASP B 1 171 ? -17.812 -6.07 -5.523 1 95.75 171 ASP B C 1
ATOM 3578 O O . ASP B 1 171 ? -18.766 -6.621 -4.969 1 95.75 171 ASP B O 1
ATOM 3582 N N . ASP B 1 172 ? -17.797 -4.809 -5.77 1 90.25 172 ASP B N 1
ATOM 3583 C CA . ASP B 1 172 ? -18.859 -3.906 -5.324 1 90.25 172 ASP B CA 1
ATOM 3584 C C . ASP B 1 172 ? -20.156 -4.188 -6.062 1 90.25 172 ASP B C 1
ATOM 3586 O O . ASP B 1 172 ? -21.234 -3.779 -5.613 1 90.25 172 ASP B O 1
ATOM 3590 N N . GLU B 1 173 ? -20.078 -4.855 -7.145 1 93.62 173 GLU B N 1
ATOM 3591 C CA . GLU B 1 173 ? -21.266 -5.18 -7.922 1 93.62 173 GLU B CA 1
ATOM 3592 C C . GLU B 1 173 ? -21.844 -6.539 -7.52 1 93.62 173 GLU B C 1
ATOM 3594 O O . GLU B 1 173 ? -22.844 -6.988 -8.07 1 93.62 173 GLU B O 1
ATOM 3599 N N . GLY B 1 174 ? -21.156 -7.184 -6.645 1 95.69 174 GLY B N 1
ATOM 3600 C CA . GLY B 1 174 ? -21.656 -8.453 -6.137 1 95.69 174 GLY B CA 1
ATOM 3601 C C . GLY B 1 174 ? -21.125 -9.648 -6.918 1 95.69 174 GLY B C 1
ATOM 3602 O O . GLY B 1 174 ? -21.625 -10.766 -6.77 1 95.69 174 GLY B O 1
ATOM 3603 N N . HIS B 1 175 ? -20.156 -9.461 -7.742 1 98.12 175 HIS B N 1
ATOM 3604 C CA . HIS B 1 175 ? -19.562 -10.555 -8.5 1 98.12 175 HIS B CA 1
ATOM 3605 C C . HIS B 1 175 ? -18.297 -11.07 -7.816 1 98.12 175 HIS B C 1
ATOM 3607 O O . HIS B 1 175 ? -17.578 -10.305 -7.164 1 98.12 175 HIS B O 1
ATOM 3613 N N . ILE B 1 176 ? -18.031 -12.359 -8.102 1 98.75 176 ILE B N 1
ATOM 3614 C CA . ILE B 1 176 ? -16.812 -12.961 -7.578 1 98.75 176 ILE B CA 1
ATOM 3615 C C . ILE B 1 176 ? -15.602 -12.273 -8.188 1 98.75 176 ILE B C 1
ATOM 3617 O O . ILE B 1 176 ? -15.555 -12.031 -9.398 1 98.75 176 ILE B O 1
ATOM 3621 N N . ALA B 1 177 ? -14.695 -11.969 -7.336 1 98.62 177 ALA B N 1
ATOM 3622 C CA . ALA B 1 177 ? -13.453 -11.352 -7.801 1 98.62 177 ALA B CA 1
ATOM 3623 C C . ALA B 1 177 ? -12.297 -12.352 -7.754 1 98.62 177 ALA B C 1
ATOM 3625 O O . ALA B 1 177 ? -12.133 -13.164 -8.664 1 98.62 177 ALA B O 1
ATOM 3626 N N . GLU B 1 178 ? -11.523 -12.422 -6.664 1 98.81 178 GLU B N 1
ATOM 3627 C CA . GLU B 1 178 ? -10.359 -13.289 -6.512 1 98.81 178 GLU B CA 1
ATOM 3628 C C . GLU B 1 178 ? -10.047 -13.539 -5.039 1 98.81 178 GLU B C 1
ATOM 3630 O O . GLU B 1 178 ? -10.742 -13.039 -4.156 1 98.81 178 GLU B O 1
ATOM 3635 N N . GLY B 1 179 ? -9.078 -14.422 -4.738 1 98.69 179 GLY B N 1
ATOM 3636 C CA . GLY B 1 179 ? -8.492 -14.547 -3.414 1 98.69 179 GLY B CA 1
ATOM 3637 C C . GLY B 1 179 ? -7.457 -13.477 -3.121 1 98.69 179 GLY B C 1
ATOM 3638 O O . GLY B 1 179 ? -7.215 -12.594 -3.949 1 98.69 179 GLY B O 1
ATOM 3639 N N . PRO B 1 180 ? -6.863 -13.555 -1.966 1 98.44 180 PRO B N 1
ATOM 3640 C CA . PRO B 1 180 ? -5.984 -12.461 -1.542 1 98.44 180 PRO B CA 1
ATOM 3641 C C . PRO B 1 180 ? -4.719 -12.359 -2.391 1 98.44 180 PRO B C 1
ATOM 3643 O O . PRO B 1 180 ? -4.16 -11.266 -2.543 1 98.44 180 PRO B O 1
ATOM 3646 N N . ASN B 1 181 ? -4.191 -13.422 -2.9 1 98.06 181 ASN B N 1
ATOM 3647 C CA . ASN B 1 181 ? -3.027 -13.375 -3.779 1 98.06 181 ASN B CA 1
ATOM 3648 C C . ASN B 1 181 ? -3.086 -14.461 -4.848 1 98.06 181 ASN B C 1
ATOM 3650 O O . ASN B 1 181 ? -2.057 -15.023 -5.227 1 98.06 181 ASN B O 1
ATOM 3654 N N . VAL B 1 182 ? -4.309 -14.82 -5.25 1 98.5 182 VAL B N 1
ATOM 3655 C CA . VAL B 1 182 ? -4.582 -15.875 -6.219 1 98.5 182 VAL B CA 1
ATOM 3656 C C . VAL B 1 182 ? -5.891 -15.578 -6.949 1 98.5 182 VAL B C 1
ATOM 3658 O O . VAL B 1 182 ? -6.73 -14.828 -6.453 1 98.5 182 VAL B O 1
ATOM 3661 N N . ASN B 1 183 ? -6.004 -16.203 -8.117 1 98.81 183 ASN B N 1
ATOM 3662 C CA . ASN B 1 183 ? -7.301 -16.203 -8.789 1 98.81 183 ASN B CA 1
ATOM 3663 C C . ASN B 1 183 ? -8.156 -17.391 -8.336 1 98.81 183 ASN B C 1
ATOM 3665 O O . ASN B 1 183 ? -7.688 -18.234 -7.574 1 98.81 183 ASN B O 1
ATOM 3669 N N . VAL B 1 184 ? -9.398 -17.359 -8.75 1 98.88 184 VAL B N 1
ATOM 3670 C CA . VAL B 1 184 ? -10.297 -18.453 -8.43 1 98.88 184 VAL B CA 1
ATOM 3671 C C . VAL B 1 184 ? -10.961 -18.969 -9.711 1 98.88 184 VAL B C 1
ATOM 3673 O O . VAL B 1 184 ? -11.172 -18.203 -10.656 1 98.88 184 VAL B O 1
ATOM 3676 N N . ALA B 1 185 ? -11.234 -20.203 -9.75 1 98.94 185 ALA B N 1
ATOM 3677 C CA . ALA B 1 185 ? -11.898 -20.859 -10.875 1 98.94 185 ALA B CA 1
ATOM 3678 C C . ALA B 1 185 ? -12.992 -21.812 -10.398 1 98.94 185 ALA B C 1
ATOM 3680 O O . ALA B 1 185 ? -12.938 -22.312 -9.273 1 98.94 185 ALA B O 1
ATOM 3681 N N . PHE B 1 186 ? -13.922 -22.078 -11.289 1 98.94 186 PHE B N 1
ATOM 3682 C CA . PHE B 1 186 ? -15.078 -22.891 -10.961 1 98.94 186 PHE B CA 1
ATOM 3683 C C . PHE B 1 186 ? -15.383 -23.891 -12.086 1 98.94 186 PHE B C 1
ATOM 3685 O O . PHE B 1 186 ? -15.195 -23.562 -13.258 1 98.94 186 PHE B O 1
ATOM 3692 N N . ILE B 1 187 ? -15.82 -25.047 -11.695 1 98.94 187 ILE B N 1
ATOM 3693 C CA . ILE B 1 187 ? -16.5 -25.953 -12.609 1 98.94 187 ILE B CA 1
ATOM 3694 C C . ILE B 1 187 ? -18 -25.922 -12.352 1 98.94 187 ILE B C 1
ATOM 3696 O O . ILE B 1 187 ? -18.469 -26.25 -11.25 1 98.94 187 ILE B O 1
ATOM 3700 N N . THR B 1 188 ? -18.75 -25.547 -13.367 1 98.69 188 THR B N 1
ATOM 3701 C CA . THR B 1 188 ? -20.203 -25.469 -13.211 1 98.69 188 THR B CA 1
ATOM 3702 C C . THR B 1 188 ? -20.812 -26.875 -13.266 1 98.69 188 THR B C 1
ATOM 3704 O O . THR B 1 188 ? -20.156 -27.828 -13.664 1 98.69 188 THR B O 1
ATOM 3707 N N . PRO B 1 189 ? -22.094 -26.969 -12.875 1 98.19 189 PRO B N 1
ATOM 3708 C CA . PRO B 1 189 ? -22.781 -28.25 -13.008 1 98.19 189 PRO B CA 1
ATOM 3709 C C . PRO B 1 189 ? -22.828 -28.75 -14.453 1 98.19 189 PRO B C 1
ATOM 3711 O O . PRO B 1 189 ? -22.875 -29.969 -14.688 1 98.19 189 PRO B O 1
ATOM 3714 N N . GLU B 1 190 ? -22.766 -27.875 -15.375 1 98.12 190 GLU B N 1
ATOM 3715 C CA . GLU B 1 190 ? -22.781 -28.219 -16.797 1 98.12 190 GLU B CA 1
ATOM 3716 C C . GLU B 1 190 ? -21.375 -28.547 -17.297 1 98.12 190 GLU B C 1
ATOM 3718 O O . GLU B 1 190 ? -21.172 -28.703 -18.5 1 98.12 190 GLU B O 1
ATOM 3723 N N . LYS B 1 191 ? -20.391 -28.594 -16.406 1 98.44 191 LYS B N 1
ATOM 3724 C CA . LYS B 1 191 ? -19 -28.953 -16.688 1 98.44 191 LYS B CA 1
ATOM 3725 C C . LYS B 1 191 ? -18.312 -27.875 -17.516 1 98.44 191 LYS B C 1
ATOM 3727 O O . LYS B 1 191 ? -17.578 -28.188 -18.469 1 98.44 191 LYS B O 1
ATOM 3732 N N . GLU B 1 192 ? -18.562 -26.672 -17.172 1 98.81 192 GLU B N 1
ATOM 3733 C CA . GLU B 1 192 ? -17.812 -25.547 -17.734 1 98.81 192 GLU B CA 1
ATOM 3734 C C . GLU B 1 192 ? -16.781 -25.031 -16.734 1 98.81 192 GLU B C 1
ATOM 3736 O O . GLU B 1 192 ? -17.062 -24.906 -15.547 1 98.81 192 GLU B O 1
ATOM 374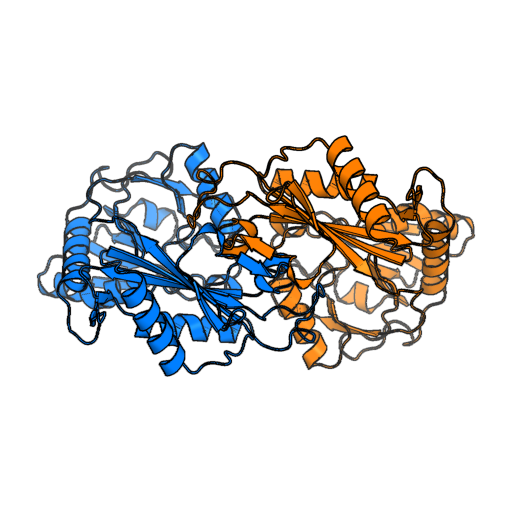1 N N . LEU B 1 193 ? -15.602 -24.812 -17.297 1 98.94 193 LEU B N 1
ATOM 3742 C CA . LEU B 1 193 ? -14.617 -24.078 -16.5 1 98.94 193 LEU B CA 1
ATOM 3743 C C . LEU B 1 193 ? -14.828 -22.562 -16.641 1 98.94 193 LEU B C 1
ATOM 3745 O O . LEU B 1 193 ? -14.828 -22.031 -17.75 1 98.94 193 LEU B O 1
ATOM 3749 N N . VAL B 1 194 ? -15 -21.891 -15.508 1 98.94 194 VAL B N 1
ATOM 3750 C CA . VAL B 1 194 ? -15.273 -20.453 -15.531 1 98.94 194 VAL B CA 1
ATOM 3751 C C . VAL B 1 194 ? -14.336 -19.734 -14.57 1 98.94 194 VAL B C 1
ATOM 3753 O O . VAL B 1 194 ? -14.188 -20.125 -13.414 1 98.94 194 VAL B O 1
ATOM 3756 N N . LEU B 1 195 ? -13.648 -18.781 -15.055 1 98.88 195 LEU B N 1
ATOM 3757 C CA . LEU B 1 195 ? -12.922 -17.812 -14.242 1 98.88 195 LEU B CA 1
ATOM 3758 C C . LEU B 1 195 ? -13.531 -16.422 -14.367 1 98.88 195 LEU B C 1
ATOM 3760 O O . LEU B 1 195 ? -14.031 -16.047 -15.43 1 98.88 195 LEU B O 1
ATOM 3764 N N . PRO B 1 196 ? -13.469 -15.57 -13.273 1 98.75 196 PRO B N 1
ATOM 3765 C CA . PRO B 1 196 ? -13.906 -14.18 -13.406 1 98.75 196 PRO B CA 1
ATOM 3766 C C . PRO B 1 196 ? -13.125 -13.406 -14.461 1 98.75 196 PRO B C 1
ATOM 3768 O O . PRO B 1 196 ? -11.977 -13.758 -14.758 1 98.75 196 PRO B O 1
ATOM 3771 N N . PHE B 1 197 ? -13.781 -12.336 -14.992 1 98.38 197 PHE B N 1
ATOM 3772 C CA . PHE B 1 197 ? -13.078 -11.422 -15.883 1 98.38 197 PHE B CA 1
ATOM 3773 C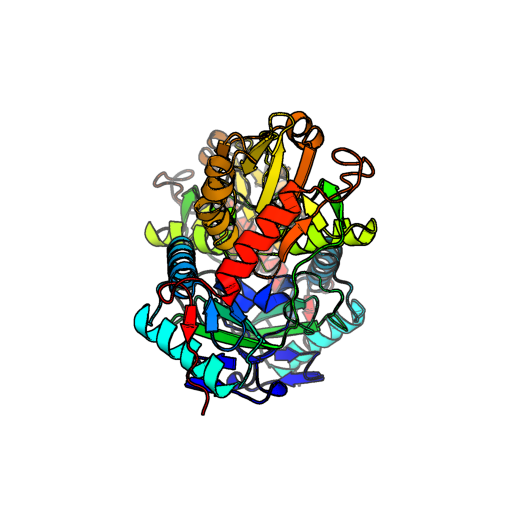 C . PHE B 1 197 ? -11.906 -10.758 -15.164 1 98.38 197 PHE B C 1
ATOM 3775 O O . PHE B 1 197 ? -11.938 -10.594 -13.938 1 98.38 197 PHE B O 1
ATOM 3782 N N . PHE B 1 198 ? -10.906 -10.391 -15.961 1 97.81 198 PHE B N 1
ATOM 3783 C CA . PHE B 1 198 ? -9.695 -9.836 -15.359 1 97.81 198 PHE B CA 1
ATOM 3784 C C . PHE B 1 198 ? -9.719 -8.312 -15.391 1 97.81 198 PHE B C 1
ATOM 3786 O O . PHE B 1 198 ? -8.688 -7.668 -15.211 1 97.81 198 PHE B O 1
ATOM 3793 N N . ASP B 1 199 ? -10.844 -7.688 -15.578 1 96.25 199 ASP B N 1
ATOM 3794 C CA . ASP B 1 199 ? -10.969 -6.234 -15.695 1 96.25 199 ASP B CA 1
ATOM 3795 C C . ASP B 1 199 ? -10.828 -5.562 -14.328 1 96.25 199 ASP B C 1
ATOM 3797 O O . ASP B 1 199 ? -10.445 -4.395 -14.242 1 96.25 199 ASP B O 1
ATOM 3801 N N . SER B 1 200 ? -11.172 -6.285 -13.258 1 96.5 200 SER B N 1
ATOM 3802 C CA . SER B 1 200 ? -11.156 -5.68 -11.93 1 96.5 200 SER B CA 1
ATOM 3803 C C . SER B 1 200 ? -10.312 -6.496 -10.961 1 96.5 200 SER B C 1
ATOM 3805 O O . SER B 1 200 ? -10.406 -6.312 -9.742 1 96.5 200 SER B O 1
ATOM 3807 N N . ILE B 1 201 ? -9.617 -7.43 -11.453 1 98.25 201 ILE B N 1
ATOM 3808 C CA . ILE B 1 201 ? -8.719 -8.258 -10.656 1 98.25 201 ILE B CA 1
ATOM 3809 C C . ILE B 1 201 ? -7.41 -8.484 -11.414 1 98.25 201 ILE B C 1
ATOM 3811 O O . ILE B 1 201 ? -7.301 -8.141 -12.586 1 98.25 201 ILE B O 1
ATOM 3815 N N . LEU B 1 202 ? -6.453 -9.016 -10.727 1 98.44 202 LEU B N 1
ATOM 3816 C CA . LEU B 1 202 ? -5.176 -9.281 -11.375 1 98.44 202 LEU B CA 1
ATOM 3817 C C . LEU B 1 202 ? -5.316 -10.391 -12.414 1 98.44 202 LEU B C 1
ATOM 3819 O O . LEU B 1 202 ? -5.953 -11.414 -12.156 1 98.44 202 LEU B O 1
ATOM 3823 N N . SER B 1 203 ? -4.793 -10.141 -13.586 1 98.31 203 SER B N 1
ATOM 3824 C CA . SER B 1 203 ? -4.676 -11.211 -14.57 1 98.31 203 SER B CA 1
ATOM 3825 C C . SER B 1 203 ? -3.516 -12.141 -14.242 1 98.31 203 SER B C 1
ATOM 3827 O O . SER B 1 203 ? -2.404 -11.953 -14.742 1 98.31 203 SER B O 1
ATOM 3829 N N . GLY B 1 204 ? -3.799 -13.117 -13.406 1 98.38 204 GLY B N 1
ATOM 3830 C CA . GLY B 1 204 ? -2.742 -14.023 -12.992 1 98.38 204 GLY B CA 1
ATOM 3831 C C . GLY B 1 204 ? -2.125 -14.789 -14.141 1 98.38 204 GLY B C 1
ATOM 3832 O O . GLY B 1 204 ? -2.84 -15.312 -15 1 98.38 204 GLY B O 1
ATOM 3833 N N . CYS B 1 205 ? -0.839 -14.859 -14.148 1 98.25 205 CYS B N 1
ATOM 3834 C CA . CYS B 1 205 ? -0.136 -15.57 -15.211 1 98.25 205 CYS B CA 1
ATOM 3835 C C . CYS B 1 205 ? -0.53 -17.047 -15.242 1 98.25 205 CYS B C 1
ATOM 3837 O O . CYS B 1 205 ? -0.777 -17.609 -16.312 1 98.25 205 CYS B O 1
ATOM 3839 N N . THR B 1 206 ? -0.617 -17.672 -14.117 1 98.19 206 THR B N 1
ATOM 3840 C CA . THR B 1 206 ? -1.009 -19.078 -14.023 1 98.19 206 THR B CA 1
ATOM 3841 C C . THR B 1 206 ? -2.461 -19.25 -14.461 1 98.19 206 THR B C 1
ATOM 3843 O O . THR B 1 206 ? -2.797 -20.25 -15.109 1 98.19 206 THR B O 1
ATOM 3846 N N . ALA B 1 207 ? -3.322 -18.375 -14.039 1 98.69 207 ALA B N 1
ATOM 3847 C CA . ALA B 1 207 ? -4.715 -18.422 -14.469 1 98.69 207 ALA B CA 1
ATOM 3848 C C . ALA B 1 207 ? -4.824 -18.328 -15.984 1 98.69 207 ALA B C 1
ATOM 3850 O O . ALA B 1 207 ? -5.586 -19.078 -16.609 1 98.69 207 ALA B O 1
ATOM 3851 N N . MET B 1 208 ? -4.09 -17.391 -16.531 1 98.31 208 MET B N 1
ATOM 3852 C CA . MET B 1 208 ? -4.094 -17.234 -17.984 1 98.31 208 MET B CA 1
ATOM 3853 C C . MET B 1 208 ? -3.576 -18.5 -18.672 1 98.31 208 MET B C 1
ATOM 3855 O O . MET B 1 208 ? -4.109 -18.906 -19.703 1 98.31 208 MET B O 1
ATOM 3859 N N . ARG B 1 209 ? -2.549 -19.094 -18.141 1 98.25 209 ARG B N 1
ATOM 3860 C CA . ARG B 1 209 ? -2.014 -20.328 -18.703 1 98.25 209 ARG B CA 1
ATOM 3861 C C . ARG B 1 209 ? -3.023 -21.469 -18.594 1 98.25 209 ARG B C 1
ATOM 3863 O O . ARG B 1 209 ? -3.156 -22.281 -19.516 1 98.25 209 ARG B O 1
ATOM 3870 N N . LEU B 1 210 ? -3.693 -21.516 -17.5 1 98.69 210 LEU B N 1
ATOM 3871 C CA . LEU B 1 210 ? -4.75 -22.5 -17.312 1 98.69 210 LEU B CA 1
ATOM 3872 C C . LEU B 1 210 ? -5.805 -22.375 -18.406 1 98.69 210 LEU B C 1
ATOM 3874 O O . LEU B 1 210 ? -6.227 -23.375 -19 1 98.69 210 LEU B O 1
ATOM 3878 N N . LEU B 1 211 ? -6.199 -21.172 -18.672 1 98.75 211 LEU B N 1
ATOM 3879 C CA . LEU B 1 211 ? -7.199 -20.922 -19.703 1 98.75 211 LEU B CA 1
ATOM 3880 C C . LEU B 1 211 ? -6.703 -21.375 -21.062 1 98.75 211 LEU B C 1
ATOM 3882 O O . LEU B 1 211 ? -7.496 -21.812 -21.906 1 98.75 211 LEU B O 1
ATOM 3886 N N . GLU B 1 212 ? -5.469 -21.281 -21.297 1 98.19 212 GLU B N 1
ATOM 3887 C CA . GLU B 1 212 ? -4.875 -21.719 -22.562 1 98.19 212 GLU B CA 1
ATOM 3888 C C . GLU B 1 212 ? -4.832 -23.234 -22.641 1 98.19 212 GLU B C 1
ATOM 3890 O O . GLU B 1 212 ? -4.969 -23.812 -23.734 1 98.19 212 GLU B O 1
ATOM 3895 N N . LEU B 1 213 ? -4.629 -23.953 -21.578 1 98.31 213 LEU B N 1
ATOM 3896 C CA . LEU B 1 213 ? -4.406 -25.391 -21.547 1 98.31 213 LEU B CA 1
ATOM 3897 C C . LEU B 1 213 ? -5.727 -26.141 -21.422 1 98.31 213 LEU B C 1
ATOM 3899 O O . LEU B 1 213 ? -5.875 -27.234 -21.969 1 98.31 213 LEU B O 1
ATOM 3903 N N . ALA B 1 214 ? -6.672 -25.562 -20.766 1 98.75 214 ALA B N 1
ATOM 3904 C CA . ALA B 1 214 ? -7.895 -26.234 -20.344 1 98.75 214 ALA B CA 1
ATOM 3905 C C . ALA B 1 214 ? -8.695 -26.734 -21.547 1 98.75 214 ALA B C 1
ATOM 3907 O O . ALA B 1 214 ? -9.391 -27.75 -21.453 1 98.75 214 ALA B O 1
ATOM 3908 N N . PRO B 1 215 ? -8.664 -26.047 -22.719 1 98.69 215 PRO B N 1
ATOM 3909 C CA . PRO B 1 215 ? -9.414 -26.516 -23.875 1 98.69 215 PRO B CA 1
ATOM 3910 C C . PRO B 1 215 ? -9.047 -27.953 -24.281 1 98.69 215 PRO B C 1
ATOM 3912 O O . PRO B 1 215 ? -9.844 -28.641 -24.922 1 98.69 215 PRO B O 1
ATOM 3915 N N . LYS B 1 216 ? -7.898 -28.469 -23.875 1 98.31 216 LYS B N 1
ATOM 3916 C CA . LYS B 1 216 ? -7.531 -29.859 -24.109 1 98.31 216 LYS B CA 1
ATOM 3917 C C . LYS B 1 216 ? -8.547 -30.812 -23.484 1 98.31 216 LYS B C 1
ATOM 3919 O O . LYS B 1 216 ? -8.828 -31.875 -24.031 1 98.31 216 LYS B O 1
ATOM 3924 N N . LEU B 1 217 ? -9.062 -30.438 -22.344 1 98.62 217 LEU B N 1
ATOM 3925 C CA . LEU B 1 217 ? -10.055 -31.266 -21.656 1 98.62 217 LEU B CA 1
ATOM 3926 C C . LEU B 1 217 ? -11.406 -31.188 -22.359 1 98.62 217 LEU B C 1
ATOM 3928 O O . LEU B 1 217 ? -12.25 -32.062 -22.203 1 98.62 217 LEU B O 1
ATOM 3932 N N . VAL B 1 218 ? -11.648 -30.047 -23.047 1 98.75 218 VAL B N 1
ATOM 3933 C CA . VAL B 1 218 ? -12.844 -29.953 -23.875 1 98.75 218 VAL B CA 1
ATOM 3934 C C . VAL B 1 218 ? -12.742 -30.938 -25.031 1 98.75 218 VAL B C 1
ATOM 3936 O O . VAL B 1 218 ? -13.688 -31.672 -25.328 1 98.75 218 VAL B O 1
ATOM 3939 N N . GLU B 1 219 ? -11.625 -30.969 -25.641 1 98.5 219 GLU B N 1
ATOM 3940 C CA . GLU B 1 219 ? -11.367 -31.875 -26.766 1 98.5 219 GLU B CA 1
ATOM 3941 C C . GLU B 1 219 ? -11.531 -33.344 -26.328 1 98.5 219 GLU B C 1
ATOM 3943 O O . GLU B 1 219 ? -11.992 -34.156 -27.109 1 98.5 219 GLU B O 1
ATOM 3948 N N . LEU B 1 220 ? -11.164 -33.656 -25.125 1 98.12 220 LEU B N 1
ATOM 3949 C CA . LEU B 1 220 ? -11.242 -35 -24.594 1 98.12 220 LEU B CA 1
ATOM 3950 C C . LEU B 1 220 ? -12.656 -35.344 -24.125 1 98.12 220 LEU B C 1
ATOM 3952 O O . LEU B 1 220 ? -12.945 -36.469 -23.75 1 98.12 220 LEU B O 1
ATOM 3956 N N . GLY B 1 221 ? -13.516 -34.344 -24.094 1 98.25 221 GLY B N 1
ATOM 3957 C CA . GLY B 1 221 ? -14.906 -34.531 -23.719 1 98.25 221 GLY B CA 1
ATOM 3958 C C . GLY B 1 221 ? -15.133 -34.469 -22.219 1 98.25 221 GLY B C 1
ATOM 3959 O O . GLY B 1 221 ? -16.203 -34.812 -21.719 1 98.25 221 GLY B O 1
ATOM 3960 N N . HIS B 1 222 ? -14.117 -34.031 -21.5 1 98.5 222 HIS B N 1
ATOM 3961 C CA . HIS B 1 222 ? -14.227 -33.969 -20.047 1 98.5 222 HIS B CA 1
ATOM 3962 C C . HIS B 1 222 ? -14.867 -32.656 -19.594 1 98.5 222 HIS B C 1
ATOM 3964 O O . HIS B 1 222 ? -15.57 -32.625 -18.578 1 98.5 222 HIS B O 1
ATOM 3970 N N . LEU B 1 223 ? -14.633 -31.562 -20.359 1 98.62 223 LEU B N 1
ATOM 3971 C CA . LEU B 1 223 ? -15.25 -30.25 -20.156 1 98.62 223 LEU B CA 1
ATOM 3972 C C . LEU B 1 223 ? -16.141 -29.875 -21.328 1 98.62 223 LEU B C 1
ATOM 3974 O O . LEU B 1 223 ? -15.859 -30.25 -22.469 1 98.62 223 LEU B O 1
ATOM 3978 N N . LYS B 1 224 ? -17.141 -29.156 -20.969 1 98.75 224 LYS B N 1
ATOM 3979 C CA . LYS B 1 224 ? -18.016 -28.656 -22.031 1 98.75 224 LYS B CA 1
ATOM 3980 C C . LYS B 1 224 ? -17.422 -27.406 -22.688 1 98.75 224 LYS B C 1
ATOM 3982 O O . LYS B 1 224 ? -17.516 -27.234 -23.906 1 98.75 224 LYS B O 1
ATOM 3987 N N . SER B 1 225 ? -16.906 -26.5 -21.875 1 98.75 225 SER B N 1
ATOM 3988 C CA . SER B 1 225 ? -16.312 -25.266 -22.375 1 98.75 225 SER B CA 1
ATOM 3989 C C . SER B 1 225 ? -15.406 -24.625 -21.344 1 98.75 225 SER B C 1
ATOM 3991 O O . SER B 1 225 ? -15.375 -25.062 -20.188 1 98.75 225 SER B O 1
ATOM 3993 N N . VAL B 1 226 ? -14.602 -23.703 -21.797 1 98.88 226 VAL B N 1
ATOM 3994 C CA . VAL B 1 226 ? -13.727 -22.859 -21 1 98.88 226 VAL B CA 1
ATOM 3995 C C . VAL B 1 226 ? -14.008 -21.391 -21.297 1 98.88 226 VAL B C 1
ATOM 3997 O O . VAL B 1 226 ? -14 -20.984 -22.453 1 98.88 226 VAL B O 1
ATOM 4000 N N . LYS B 1 227 ? -14.258 -20.562 -20.203 1 98.69 227 LYS B N 1
ATOM 4001 C CA . LYS B 1 227 ? -14.562 -19.156 -20.469 1 98.69 227 LYS B CA 1
ATOM 4002 C C . LYS B 1 227 ? -14.289 -18.297 -19.234 1 98.69 227 LYS B C 1
ATOM 4004 O O . LYS B 1 227 ? -14.094 -18.812 -18.141 1 98.69 227 LYS B O 1
ATOM 4009 N N . THR B 1 228 ? -14.234 -17.016 -19.438 1 98.81 228 THR B N 1
ATOM 4010 C CA . THR B 1 228 ? -14.328 -16.031 -18.375 1 98.81 228 THR B CA 1
ATOM 4011 C C . THR B 1 228 ? -15.734 -15.438 -18.312 1 98.81 228 THR B C 1
ATOM 4013 O O . THR B 1 228 ? -16.406 -15.32 -19.344 1 98.81 228 THR B O 1
ATOM 4016 N N . ALA B 1 229 ? -16.172 -15.156 -17.094 1 98.62 229 ALA B N 1
ATOM 4017 C CA . ALA B 1 229 ? -17.5 -14.578 -16.906 1 98.62 229 ALA B CA 1
ATOM 4018 C C . ALA B 1 229 ? -17.656 -14.016 -15.492 1 98.62 229 ALA B C 1
ATOM 4020 O O . ALA B 1 229 ? -16.906 -14.375 -14.586 1 98.62 229 ALA B O 1
ATOM 4021 N N . ASN B 1 230 ? -18.594 -13.102 -15.391 1 98.25 230 ASN B N 1
ATOM 4022 C CA . ASN B 1 230 ? -19.031 -12.727 -14.047 1 98.25 230 ASN B CA 1
ATOM 4023 C C . ASN B 1 230 ? -19.875 -13.82 -13.398 1 98.25 230 ASN B C 1
ATOM 4025 O O . ASN B 1 230 ? -20.703 -14.453 -14.062 1 98.25 230 ASN B O 1
ATOM 4029 N N . LEU B 1 231 ? -19.547 -14.102 -12.156 1 98.25 231 LEU B N 1
ATOM 4030 C CA . LEU B 1 231 ? -20.344 -15.031 -11.367 1 98.25 231 LEU B CA 1
ATOM 4031 C C . LEU B 1 231 ? -20.875 -14.352 -10.109 1 98.25 231 LEU B C 1
ATOM 4033 O O . LEU B 1 231 ? -20.125 -13.648 -9.422 1 98.25 231 LEU B O 1
ATOM 4037 N N . THR B 1 232 ? -22.156 -14.547 -9.859 1 98.12 232 THR B N 1
ATOM 4038 C CA . THR B 1 232 ? -22.703 -14.141 -8.57 1 98.12 232 THR B CA 1
ATOM 4039 C C . THR B 1 232 ? -22.297 -15.125 -7.477 1 98.12 232 THR B C 1
ATOM 4041 O O . THR B 1 232 ? -21.828 -16.219 -7.77 1 98.12 232 THR B O 1
ATOM 4044 N N . MET B 1 233 ? -22.531 -14.68 -6.289 1 97.25 233 MET B N 1
ATOM 4045 C CA . MET B 1 233 ? -22.266 -15.555 -5.148 1 97.25 233 MET B CA 1
ATOM 4046 C C . MET B 1 233 ? -23.078 -16.844 -5.25 1 97.25 233 MET B C 1
ATOM 4048 O O . MET B 1 233 ? -22.578 -17.922 -4.957 1 97.25 233 MET B O 1
ATOM 4052 N N . GLU B 1 234 ? -24.281 -16.672 -5.656 1 97.12 234 GLU B N 1
ATOM 4053 C CA . GLU B 1 234 ? -25.172 -17.828 -5.773 1 97.12 234 GLU B CA 1
ATOM 4054 C C . GLU B 1 234 ? -24.688 -18.812 -6.836 1 97.12 234 GLU B C 1
ATOM 4056 O O . GLU B 1 234 ? -24.625 -20.016 -6.594 1 97.12 234 GLU B O 1
ATOM 4061 N N . GLU B 1 235 ? -24.359 -18.281 -7.957 1 97.81 235 GLU B N 1
ATOM 4062 C CA . GLU B 1 235 ? -23.828 -19.125 -9.031 1 97.81 235 GLU B CA 1
ATOM 4063 C C . GLU B 1 235 ? -22.547 -19.828 -8.602 1 97.81 235 GLU B C 1
ATOM 4065 O O . GLU B 1 235 ? -22.359 -21.016 -8.859 1 97.81 235 GLU B O 1
ATOM 4070 N N . ALA B 1 236 ? -21.688 -19.109 -7.988 1 98.5 236 ALA B N 1
ATOM 4071 C CA . ALA B 1 236 ? -20.391 -19.625 -7.582 1 98.5 236 ALA B CA 1
ATOM 4072 C C . ALA B 1 236 ? -20.531 -20.703 -6.52 1 98.5 236 ALA B C 1
ATOM 4074 O O . ALA B 1 236 ? -19.891 -21.75 -6.598 1 98.5 236 ALA B O 1
ATOM 4075 N N . LYS B 1 237 ? -21.359 -20.484 -5.551 1 97.81 237 LYS B N 1
ATOM 4076 C CA . LYS B 1 237 ? -21.562 -21.453 -4.477 1 97.81 237 LYS B CA 1
ATOM 4077 C C . LYS B 1 237 ? -22.266 -22.703 -4.988 1 97.81 237 LYS B C 1
ATOM 4079 O O . LYS B 1 237 ? -22.25 -23.75 -4.34 1 97.81 237 LYS B O 1
ATOM 4084 N N . GLY B 1 238 ? -22.891 -22.562 -6.117 1 98.25 238 GLY B N 1
ATOM 4085 C CA . GLY B 1 238 ? -23.547 -23.703 -6.75 1 98.25 238 GLY B CA 1
ATOM 4086 C C . GLY B 1 238 ? -22.641 -24.484 -7.672 1 98.25 238 GLY B C 1
ATOM 4087 O O . GLY B 1 238 ? -23.078 -25.469 -8.289 1 98.25 238 GLY B O 1
ATOM 4088 N N . ALA B 1 239 ? -21.453 -24.125 -7.77 1 98.75 239 ALA B N 1
ATOM 4089 C CA . ALA B 1 239 ? -20.5 -24.812 -8.633 1 98.75 239 ALA B CA 1
ATOM 4090 C C . ALA B 1 239 ? -20.266 -26.25 -8.172 1 98.75 239 ALA B C 1
ATOM 4092 O O . ALA B 1 239 ? -20.406 -26.547 -6.98 1 98.75 239 ALA B O 1
ATOM 4093 N N . SER B 1 240 ? -19.891 -27.109 -9.117 1 98.81 240 SER B N 1
ATOM 4094 C CA . SER B 1 240 ? -19.562 -28.5 -8.797 1 98.81 240 SER B CA 1
ATOM 4095 C C . SER B 1 240 ? -18.188 -28.609 -8.164 1 98.81 240 SER B C 1
ATOM 4097 O O . SER B 1 240 ? -17.953 -29.469 -7.309 1 98.81 240 SER B O 1
ATOM 4099 N N . GLU B 1 241 ? -17.266 -27.891 -8.633 1 98.94 241 GLU B N 1
ATOM 4100 C CA . GLU B 1 241 ? -15.898 -27.828 -8.117 1 98.94 241 GLU B CA 1
ATOM 4101 C C . GLU B 1 241 ? -15.383 -26.391 -8.094 1 98.94 241 GLU B C 1
ATOM 4103 O O . GLU B 1 241 ? -15.867 -25.547 -8.844 1 98.94 241 GLU B O 1
ATOM 4108 N N . MET B 1 242 ? -14.469 -26.109 -7.211 1 98.94 242 MET B N 1
ATOM 4109 C CA . MET B 1 242 ? -13.875 -24.797 -7.004 1 98.94 242 MET B CA 1
ATOM 4110 C C . MET B 1 242 ? -12.391 -24.922 -6.668 1 98.94 242 MET B C 1
ATOM 4112 O O . MET B 1 242 ? -11.969 -25.891 -6.055 1 98.94 242 MET B O 1
ATOM 4116 N N . MET B 1 243 ? -11.625 -23.984 -7.094 1 98.94 243 MET B N 1
ATOM 4117 C CA . MET B 1 243 ? -10.18 -24.047 -6.855 1 98.94 243 MET B CA 1
ATOM 4118 C C . MET B 1 243 ? -9.562 -22.656 -6.852 1 98.94 243 MET B C 1
ATOM 4120 O O . MET B 1 243 ? -10.055 -21.75 -7.523 1 98.94 243 MET B O 1
ATOM 4124 N N . TYR B 1 244 ? -8.523 -22.453 -6.07 1 98.88 244 TYR B N 1
ATOM 4125 C CA . TYR B 1 244 ? -7.598 -21.344 -6.266 1 98.88 244 TYR B CA 1
ATOM 4126 C C . TYR B 1 244 ? -6.621 -21.641 -7.395 1 98.88 244 TYR B C 1
ATOM 4128 O O . TYR B 1 244 ? -6.254 -22.797 -7.625 1 98.88 244 TYR B O 1
ATOM 4136 N N . VAL B 1 245 ? -6.219 -20.641 -8.117 1 98.75 245 VAL B N 1
ATOM 4137 C CA . VAL B 1 245 ? -5.215 -20.734 -9.172 1 98.75 245 VAL B CA 1
ATOM 4138 C C . VAL B 1 245 ? -4.109 -19.703 -8.922 1 98.75 245 VAL B C 1
ATOM 4140 O O . VAL B 1 245 ? -4.367 -18.5 -8.891 1 98.75 245 VAL B O 1
ATOM 4143 N N . GLY B 1 246 ? -2.859 -20.109 -8.75 1 97.44 246 GLY B N 1
ATOM 4144 C CA . GLY B 1 246 ? -1.709 -19.25 -8.508 1 97.44 246 GLY B CA 1
ATOM 4145 C C . GLY B 1 246 ? -0.384 -19.969 -8.711 1 97.44 246 GLY B C 1
ATOM 4146 O O . GLY B 1 246 ? -0.323 -21.203 -8.688 1 97.44 246 GLY B O 1
ATOM 4147 N N . SER B 1 247 ? 0.634 -19.219 -8.781 1 94.06 247 SER B N 1
ATOM 4148 C CA . SER B 1 247 ? 1.937 -19.719 -9.211 1 94.06 247 SER B CA 1
ATOM 4149 C C . SER B 1 247 ? 2.434 -20.812 -8.289 1 94.06 247 SER B C 1
ATOM 4151 O O . SER B 1 247 ? 2.898 -21.859 -8.75 1 94.06 247 SER B O 1
ATOM 4153 N N . THR B 1 248 ? 2.33 -20.578 -7 1 91.81 248 THR B N 1
ATOM 4154 C CA . THR B 1 248 ? 2.84 -21.578 -6.066 1 91.81 248 THR B CA 1
ATOM 4155 C C . THR B 1 248 ? 1.726 -22.516 -5.629 1 91.81 248 THR B C 1
ATOM 4157 O O . THR B 1 248 ? 1.943 -23.391 -4.785 1 91.81 248 THR B O 1
ATOM 4160 N N . LEU B 1 249 ? 0.477 -22.344 -6.25 1 85.44 249 LEU B N 1
ATOM 4161 C CA . LEU B 1 249 ? -0.716 -23.141 -5.988 1 85.44 249 LEU B CA 1
ATOM 4162 C C . LEU B 1 249 ? -1.312 -23.672 -7.285 1 85.44 249 LEU B C 1
ATOM 4164 O O . LEU B 1 249 ? -2.4 -23.25 -7.691 1 85.44 249 LEU B O 1
ATOM 4168 N N . PRO B 1 250 ? -0.215 -24.609 -7.828 1 95.69 250 PRO B N 1
ATOM 4169 C CA . PRO B 1 250 ? -0.784 -23.922 -8.992 1 95.69 250 PRO B CA 1
ATOM 4170 C C . PRO B 1 250 ? -2.305 -24.047 -9.062 1 95.69 250 PRO B C 1
ATOM 4172 O O . PRO B 1 250 ? -2.979 -23.156 -9.578 1 95.69 250 PRO B O 1
ATOM 4175 N N . ILE B 1 251 ? -2.84 -25.266 -8.633 1 98.56 251 ILE B N 1
ATOM 4176 C CA . ILE B 1 251 ? -4.266 -25.5 -8.438 1 98.56 251 ILE B CA 1
ATOM 4177 C C . ILE B 1 251 ? -4.516 -26.016 -7.02 1 98.56 251 ILE B C 1
ATOM 4179 O O . ILE B 1 251 ? -4.004 -27.078 -6.641 1 98.56 251 ILE B O 1
ATOM 4183 N N . LEU B 1 252 ? -5.234 -25.266 -6.254 1 98.81 252 LEU B N 1
ATOM 4184 C CA . LEU B 1 252 ? -5.586 -25.672 -4.898 1 98.81 252 LEU B CA 1
ATOM 4185 C C . LEU B 1 252 ? -7.09 -25.891 -4.773 1 98.81 252 LEU B C 1
ATOM 4187 O O . LEU B 1 252 ? -7.863 -24.922 -4.801 1 98.81 252 LEU B O 1
ATOM 4191 N N . PRO B 1 253 ? -7.48 -27.141 -4.621 1 98.88 253 PRO B N 1
ATOM 4192 C CA . PRO B 1 253 ? -8.922 -27.406 -4.527 1 98.88 253 PRO B CA 1
ATOM 4193 C C . PRO B 1 253 ? -9.562 -26.734 -3.318 1 98.88 253 PRO B C 1
ATOM 4195 O O . PRO B 1 253 ? -8.969 -26.688 -2.238 1 98.88 253 PRO B O 1
ATOM 4198 N N . ILE B 1 254 ? -10.703 -26.156 -3.535 1 98.94 254 ILE B N 1
ATOM 4199 C CA . ILE B 1 254 ? -11.523 -25.609 -2.459 1 98.94 254 ILE B CA 1
ATOM 4200 C C . ILE B 1 254 ? -12.773 -26.469 -2.287 1 98.94 254 ILE B C 1
ATOM 4202 O O . ILE B 1 254 ? -13.539 -26.672 -3.238 1 98.94 254 ILE B O 1
ATOM 4206 N N . ILE B 1 255 ? -13.023 -26.922 -1.063 1 98.88 255 ILE B N 1
ATOM 4207 C CA . ILE B 1 255 ? -14.102 -27.891 -0.912 1 98.88 255 ILE B CA 1
ATOM 4208 C C . ILE B 1 255 ? -15.164 -27.344 0.041 1 98.88 255 ILE B C 1
ATOM 4210 O O . ILE B 1 255 ? -16.266 -27.891 0.133 1 98.88 255 ILE B O 1
ATOM 4214 N N . VAL B 1 256 ? -14.852 -26.328 0.826 1 98.88 256 VAL B N 1
ATOM 4215 C CA . VAL B 1 256 ? -15.789 -25.688 1.739 1 98.88 256 VAL B CA 1
ATOM 4216 C C . VAL B 1 256 ? -15.68 -24.172 1.607 1 98.88 256 VAL B C 1
ATOM 4218 O O . VAL B 1 256 ? -14.578 -23.609 1.59 1 98.88 256 VAL B O 1
ATOM 4221 N N . TRP B 1 257 ? -16.797 -23.5 1.437 1 98.88 257 TRP B N 1
ATOM 4222 C CA . TRP B 1 257 ? -16.891 -22.047 1.393 1 98.88 257 TRP B CA 1
ATOM 4223 C C . TRP B 1 257 ? -17.938 -21.547 2.371 1 98.88 257 TRP B C 1
ATOM 4225 O O . TRP B 1 257 ? -19.125 -21.828 2.213 1 98.88 257 TRP B O 1
ATOM 4235 N N . ASP B 1 258 ? -17.484 -20.75 3.396 1 98.5 258 ASP B N 1
ATOM 4236 C CA . ASP B 1 258 ? -18.375 -20.234 4.438 1 98.5 258 ASP B CA 1
ATOM 4237 C C . ASP B 1 258 ? -19.109 -21.375 5.137 1 98.5 258 ASP B C 1
ATOM 4239 O O . ASP B 1 258 ? -20.328 -21.344 5.27 1 98.5 258 ASP B O 1
ATOM 4243 N N . ASP B 1 259 ? -18.391 -22.422 5.418 1 98 259 ASP B N 1
ATOM 4244 C CA . ASP B 1 259 ? -18.844 -23.562 6.195 1 98 259 ASP B CA 1
ATOM 4245 C C . ASP B 1 259 ? -19.891 -24.375 5.426 1 98 259 ASP B C 1
ATOM 4247 O O . ASP B 1 259 ? -20.641 -25.141 6.02 1 98 259 ASP B O 1
ATOM 4251 N N . LYS B 1 260 ? -20.031 -24.172 4.148 1 98.5 260 LYS B N 1
ATOM 4252 C CA . LYS B 1 260 ? -20.875 -24.969 3.275 1 98.5 260 LYS B CA 1
ATOM 4253 C C . LYS B 1 260 ? -20.047 -25.703 2.227 1 98.5 260 LYS B C 1
ATOM 4255 O O . LYS B 1 260 ? -19.125 -25.141 1.646 1 98.5 260 LYS B O 1
ATOM 4260 N N . PRO B 1 261 ? -20.359 -26.906 1.977 1 98.69 261 PRO B N 1
ATOM 4261 C CA . PRO B 1 261 ? -19.594 -27.672 0.995 1 98.69 261 PRO B CA 1
ATOM 4262 C C . PRO B 1 261 ? -19.766 -27.141 -0.429 1 98.69 261 PRO B C 1
ATOM 4264 O O . PRO B 1 261 ? -20.859 -26.703 -0.802 1 98.69 261 PRO B O 1
ATOM 4267 N N . ILE B 1 262 ? -18.781 -27.188 -1.167 1 98.81 262 ILE B N 1
ATOM 4268 C CA . ILE B 1 262 ? -18.844 -27.047 -2.617 1 98.81 262 ILE B CA 1
ATOM 4269 C C . ILE B 1 262 ? -19.047 -28.406 -3.268 1 98.81 262 ILE B C 1
ATOM 4271 O O . ILE B 1 262 ? -18.297 -29.344 -2.996 1 98.81 262 ILE B O 1
ATOM 4275 N N . GLY B 1 263 ? -20.031 -28.438 -4.156 1 98.12 263 GLY B N 1
ATOM 4276 C CA . GLY B 1 263 ? -20.359 -29.766 -4.664 1 98.12 263 GLY B CA 1
ATOM 4277 C C . GLY B 1 263 ? -20.656 -30.766 -3.566 1 98.12 263 GLY B C 1
ATOM 4278 O O . GLY B 1 263 ? -21.516 -30.531 -2.715 1 98.12 263 GLY B O 1
ATOM 4279 N N . ASP B 1 264 ? -19.953 -31.875 -3.527 1 97.94 264 ASP B N 1
ATOM 4280 C CA . ASP B 1 264 ? -20.188 -32.906 -2.521 1 97.94 264 ASP B CA 1
ATOM 4281 C C . ASP B 1 264 ? -19.188 -32.812 -1.373 1 97.94 264 ASP B C 1
ATOM 4283 O O . ASP B 1 264 ? -19.109 -33.688 -0.528 1 97.94 264 ASP B O 1
ATOM 4287 N N . GLY B 1 265 ? -18.344 -31.781 -1.386 1 98.38 265 GLY B N 1
ATOM 4288 C CA . GLY B 1 265 ? -17.406 -31.547 -0.298 1 98.38 265 GLY B CA 1
ATOM 4289 C C . GLY B 1 265 ? -16.094 -32.312 -0.469 1 98.38 265 GLY B C 1
ATOM 4290 O O . GLY B 1 265 ? -15.258 -32.312 0.439 1 98.38 265 GLY B O 1
ATOM 4291 N N . ASN B 1 266 ? -15.961 -32.875 -1.593 1 98.38 266 ASN B N 1
ATOM 4292 C CA . ASN B 1 266 ? -14.734 -33.594 -1.913 1 98.38 266 ASN B CA 1
ATOM 4293 C C . ASN B 1 266 ? -13.977 -32.938 -3.053 1 98.38 266 ASN B C 1
ATOM 4295 O O . ASN B 1 266 ? -14.539 -32.125 -3.791 1 98.38 266 ASN B O 1
ATOM 4299 N N . VAL B 1 267 ? -12.734 -33.25 -3.143 1 98.69 267 VAL B N 1
ATOM 4300 C CA . VAL B 1 267 ? -11.93 -32.75 -4.254 1 98.69 267 VAL B CA 1
ATOM 4301 C C . VAL B 1 267 ? -12.484 -33.281 -5.574 1 98.69 267 VAL B C 1
ATOM 4303 O O . VAL B 1 267 ? -12.727 -34.469 -5.715 1 98.69 267 VAL B O 1
ATOM 4306 N N . GLY B 1 268 ? -12.625 -32.406 -6.5 1 98.38 268 GLY B N 1
ATOM 4307 C CA . GLY B 1 268 ? -13.266 -32.781 -7.754 1 98.38 268 GLY B CA 1
ATOM 4308 C C . GLY B 1 268 ? -12.312 -33.438 -8.734 1 98.38 268 GLY B C 1
ATOM 4309 O O . GLY B 1 268 ? -11.141 -33.062 -8.805 1 98.38 268 GLY B O 1
ATOM 4310 N N . LYS B 1 269 ? -12.867 -34.312 -9.516 1 98.19 269 LYS B N 1
ATOM 4311 C CA . LYS B 1 269 ? -12.086 -35.031 -10.523 1 98.19 269 LYS B CA 1
ATOM 4312 C C . LYS B 1 269 ? -11.555 -34.062 -11.578 1 98.19 269 LYS B C 1
ATOM 4314 O O . LYS B 1 269 ? -10.406 -34.156 -12.008 1 98.19 269 LYS B O 1
ATOM 4319 N N . LEU B 1 270 ? -12.375 -33.188 -12.023 1 98.75 270 LEU B N 1
ATOM 4320 C CA . LEU B 1 270 ? -11.953 -32.219 -13.055 1 98.75 270 LEU B CA 1
ATOM 4321 C C . LEU B 1 270 ? -10.891 -31.281 -12.523 1 98.75 270 LEU B C 1
ATOM 4323 O O . LEU B 1 270 ? -9.977 -30.891 -13.25 1 98.75 270 LEU B O 1
ATOM 4327 N N . THR B 1 271 ? -11.023 -30.859 -11.266 1 98.75 271 THR B N 1
ATOM 4328 C CA . THR B 1 271 ? -9.992 -30.047 -10.617 1 98.75 271 THR B CA 1
ATOM 4329 C C . THR B 1 271 ? -8.641 -30.766 -10.672 1 98.75 271 THR B C 1
ATOM 4331 O O . THR B 1 271 ? -7.625 -30.141 -11 1 98.75 271 THR B O 1
ATOM 4334 N N . MET B 1 272 ? -8.633 -32.031 -10.391 1 98.62 272 MET B N 1
ATOM 4335 C CA . MET B 1 272 ? -7.387 -32.812 -10.391 1 98.62 272 MET B CA 1
ATOM 4336 C C . MET B 1 272 ? -6.848 -32.969 -11.812 1 98.62 272 MET B C 1
ATOM 4338 O O . MET B 1 272 ? -5.633 -32.969 -12.016 1 98.62 272 MET B O 1
ATOM 4342 N N . GLU B 1 273 ? -7.719 -33.125 -12.758 1 98.75 273 GLU B N 1
ATOM 4343 C CA . GLU B 1 273 ? -7.273 -33.219 -14.148 1 98.75 273 GLU B CA 1
ATOM 4344 C C . GLU B 1 273 ? -6.625 -31.906 -14.586 1 98.75 273 GLU B C 1
ATOM 4346 O O . GLU B 1 273 ? -5.609 -31.906 -15.289 1 98.75 273 GLU B O 1
ATOM 4351 N N . LEU B 1 274 ? -7.238 -30.828 -14.227 1 98.81 274 LEU B N 1
ATOM 4352 C CA . LEU B 1 274 ? -6.66 -29.516 -14.523 1 98.81 274 LEU B CA 1
ATOM 4353 C C . LEU B 1 274 ? -5.316 -29.344 -13.828 1 98.81 274 LEU B C 1
ATOM 4355 O O . LEU B 1 274 ? -4.379 -28.781 -14.398 1 98.81 274 LEU B O 1
ATOM 4359 N N . SER B 1 275 ? -5.297 -29.766 -12.555 1 98.62 275 SER B N 1
ATOM 4360 C CA . SER B 1 275 ? -4.051 -29.734 -11.797 1 98.62 275 SER B CA 1
ATOM 4361 C C . SER B 1 275 ? -2.945 -30.5 -12.516 1 98.62 275 SER B C 1
ATOM 4363 O O . SER B 1 275 ? -1.814 -30.016 -12.617 1 98.62 275 SER B O 1
ATOM 4365 N N . ASP B 1 276 ? -3.246 -31.703 -13 1 98.19 276 ASP B N 1
ATOM 4366 C CA . ASP B 1 276 ? -2.283 -32.531 -13.727 1 98.19 276 ASP B CA 1
ATOM 4367 C C . ASP B 1 276 ? -1.813 -31.812 -15 1 98.19 276 ASP B C 1
ATOM 4369 O O . ASP B 1 276 ? -0.622 -31.812 -15.312 1 98.19 276 ASP B O 1
ATOM 4373 N N . LEU B 1 277 ? -2.756 -31.281 -15.695 1 97.75 277 LEU B N 1
ATOM 4374 C CA . LEU B 1 277 ? -2.449 -30.578 -16.938 1 97.75 277 LEU B CA 1
ATOM 4375 C C . LEU B 1 277 ? -1.467 -29.438 -16.688 1 97.75 277 LEU B C 1
ATOM 4377 O O . LEU B 1 277 ? -0.478 -29.297 -17.422 1 97.75 277 LEU B O 1
ATOM 4381 N N . LEU B 1 278 ? -1.77 -28.641 -15.766 1 97.69 278 LEU B N 1
ATOM 4382 C CA . LEU B 1 278 ? -0.928 -27.484 -15.461 1 97.69 278 LEU B CA 1
ATOM 4383 C C . LEU B 1 278 ? 0.428 -27.938 -14.922 1 97.69 278 LEU B C 1
ATOM 4385 O O . LEU B 1 278 ? 1.463 -27.375 -15.305 1 97.69 278 LEU B O 1
ATOM 4389 N N . TRP B 1 279 ? 0.446 -28.875 -14.07 1 97.25 279 TRP B N 1
ATOM 4390 C CA . TRP B 1 279 ? 1.689 -29.391 -13.5 1 97.25 279 TRP B CA 1
ATOM 4391 C C . TRP B 1 279 ? 2.6 -29.953 -14.578 1 97.25 279 TRP B C 1
ATOM 4393 O O . TRP B 1 279 ? 3.807 -29.703 -14.578 1 97.25 279 TRP B O 1
ATOM 4403 N N . GLU B 1 280 ? 2.043 -30.719 -15.43 1 96.88 280 GLU B N 1
ATOM 4404 C CA . GLU B 1 280 ? 2.812 -31.266 -16.547 1 96.88 280 GLU B CA 1
ATOM 4405 C C . GLU B 1 280 ? 3.406 -30.141 -17.406 1 96.88 280 GLU B C 1
ATOM 4407 O O . GLU B 1 280 ? 4.543 -30.25 -17.859 1 96.88 280 GLU B O 1
ATOM 4412 N N . ASP B 1 281 ? 2.607 -29.156 -17.641 1 97.5 281 ASP B N 1
ATOM 4413 C CA . ASP B 1 281 ? 3.09 -28 -18.406 1 97.5 281 ASP B CA 1
ATOM 4414 C C . ASP B 1 281 ? 4.281 -27.344 -17.703 1 97.5 281 ASP B C 1
ATOM 4416 O O . ASP B 1 281 ? 5.23 -26.906 -18.359 1 97.5 281 ASP B O 1
ATOM 4420 N N . MET B 1 282 ? 4.266 -27.234 -16.406 1 96.81 282 MET B N 1
ATOM 4421 C CA . MET B 1 282 ? 5.312 -26.625 -15.602 1 96.81 282 MET B CA 1
ATOM 4422 C C . MET B 1 282 ? 6.578 -27.469 -15.609 1 96.81 282 MET B C 1
ATOM 4424 O O . MET B 1 282 ? 7.688 -26.938 -15.656 1 96.81 282 MET B O 1
ATOM 4428 N N . VAL B 1 283 ? 6.426 -28.75 -15.602 1 95.5 283 VAL B N 1
ATOM 4429 C CA . VAL B 1 283 ? 7.559 -29.656 -15.438 1 95.5 283 VAL B CA 1
ATOM 4430 C C . VAL B 1 283 ? 8.125 -30.031 -16.812 1 95.5 283 VAL B C 1
ATOM 4432 O O . VAL B 1 283 ? 9.336 -30.219 -16.953 1 95.5 283 VAL B O 1
ATOM 4435 N N . ALA B 1 284 ? 7.258 -30.078 -17.797 1 94.81 284 ALA B N 1
ATOM 4436 C CA . ALA B 1 284 ? 7.684 -30.672 -19.062 1 94.81 284 ALA B CA 1
ATOM 4437 C C . ALA B 1 284 ? 7.156 -29.875 -20.25 1 94.81 284 ALA B C 1
ATOM 4439 O O . ALA B 1 284 ? 7.234 -30.328 -21.391 1 94.81 284 ALA B O 1
ATOM 4440 N N . GLY B 1 285 ? 6.633 -28.781 -19.984 1 92.56 285 GLY B N 1
ATOM 4441 C CA . GLY B 1 285 ? 6.109 -27.953 -21.062 1 92.56 285 GLY B CA 1
ATOM 4442 C C . GLY B 1 285 ? 7.164 -27.547 -22.078 1 92.56 285 GLY B C 1
ATOM 4443 O O . GLY B 1 285 ? 8.312 -27.969 -21.984 1 92.56 285 GLY B O 1
ATOM 4444 N N . PRO B 1 286 ? 6.707 -26.766 -23.062 1 92.44 286 PRO B N 1
ATOM 4445 C CA . PRO B 1 286 ? 7.629 -26.406 -24.141 1 92.44 286 PRO B CA 1
ATOM 4446 C C . PRO B 1 286 ? 8.781 -25.516 -23.656 1 92.44 286 PRO B C 1
ATOM 4448 O O . PRO B 1 286 ? 8.656 -24.844 -22.641 1 92.44 286 PRO B O 1
ATOM 4451 N N . GLU B 1 287 ? 9.766 -25.469 -24.406 1 89.06 287 GLU B N 1
ATOM 4452 C CA . GLU B 1 287 ? 10.977 -24.719 -24.078 1 89.06 287 GLU B CA 1
ATOM 4453 C C . GLU B 1 287 ? 10.734 -23.219 -24.109 1 89.06 287 GLU B C 1
ATOM 4455 O O . GLU B 1 287 ? 11.469 -22.453 -23.5 1 89.06 287 GLU B O 1
ATOM 4460 N N . THR B 1 288 ? 9.75 -22.859 -24.812 1 92.31 288 THR B N 1
ATOM 4461 C CA . THR B 1 288 ? 9.438 -21.438 -24.906 1 92.31 288 THR B CA 1
ATOM 4462 C C . THR B 1 288 ? 8.898 -20.922 -23.562 1 92.31 288 THR B C 1
ATOM 4464 O O . THR B 1 288 ? 8.938 -19.703 -23.312 1 92.31 288 THR B O 1
ATOM 4467 N N . LEU B 1 289 ? 8.461 -21.797 -22.766 1 95.62 289 LEU B N 1
ATOM 4468 C CA . LEU B 1 289 ? 7.852 -21.391 -21.5 1 95.62 289 LEU B CA 1
ATOM 4469 C C . LEU B 1 289 ? 8.789 -21.672 -20.328 1 95.62 289 LEU B C 1
ATOM 4471 O O . LEU B 1 289 ? 8.594 -21.141 -19.234 1 95.62 289 LEU B O 1
ATOM 4475 N N . ARG B 1 290 ? 9.719 -22.484 -20.531 1 97.44 290 ARG B N 1
ATOM 4476 C CA . ARG B 1 290 ? 10.648 -22.891 -19.484 1 97.44 290 ARG B CA 1
ATOM 4477 C C . ARG B 1 290 ? 12.07 -22.469 -19.828 1 97.44 290 ARG B C 1
ATOM 4479 O O . ARG B 1 290 ? 12.695 -23.047 -20.719 1 97.44 290 ARG B O 1
ATOM 4486 N N . VAL B 1 291 ? 12.578 -21.547 -19.062 1 97.56 291 VAL B N 1
ATOM 4487 C CA . VAL B 1 291 ? 13.922 -21.031 -19.281 1 97.56 291 VAL B CA 1
ATOM 4488 C C . VAL B 1 291 ? 14.922 -21.812 -18.438 1 97.56 291 VAL B C 1
ATOM 4490 O O . VAL B 1 291 ? 14.828 -21.812 -17.203 1 97.56 291 VAL B O 1
ATOM 4493 N N . PRO B 1 292 ? 15.875 -22.422 -19.062 1 97.38 292 PRO B N 1
ATOM 4494 C CA . PRO B 1 292 ? 16.859 -23.141 -18.266 1 97.38 292 PRO B CA 1
ATOM 4495 C C . PRO B 1 292 ? 17.766 -22.219 -17.469 1 97.38 292 PRO B C 1
ATOM 4497 O O . PRO B 1 292 ? 18.188 -21.172 -17.969 1 97.38 292 PRO B O 1
ATOM 4500 N N . VAL B 1 293 ? 18.016 -22.547 -16.25 1 98.06 293 VAL B N 1
ATOM 4501 C CA . VAL B 1 293 ? 18.969 -21.812 -15.414 1 98.06 293 VAL B CA 1
ATOM 4502 C C . VAL B 1 293 ? 20.359 -22.406 -15.578 1 98.06 293 VAL B C 1
ATOM 4504 O O . VAL B 1 293 ? 20.547 -23.625 -15.43 1 98.06 293 VAL B O 1
ATOM 4507 N N . PRO B 1 294 ? 21.328 -21.578 -15.891 1 97.81 294 PRO B N 1
ATOM 4508 C CA . PRO B 1 294 ? 22.688 -22.078 -16.094 1 97.81 294 PRO B CA 1
ATOM 4509 C C . PRO B 1 294 ? 23.469 -22.234 -14.789 1 97.81 294 PRO B C 1
ATOM 4511 O O . PRO B 1 294 ? 24.359 -21.438 -14.492 1 97.81 294 PRO B O 1
ATOM 4514 N N . TYR B 1 295 ? 23.172 -23.328 -14.195 1 95.19 295 TYR B N 1
ATOM 4515 C CA . TYR B 1 295 ? 23.891 -23.609 -12.953 1 95.19 295 TYR B CA 1
ATOM 4516 C C . TYR B 1 295 ? 25.344 -23.953 -13.219 1 95.19 295 TYR B C 1
ATOM 4518 O O . TYR B 1 295 ? 25.656 -24.578 -14.242 1 95.19 295 TYR B O 1
ATOM 4526 N N . ALA B 1 296 ? 26.328 -23.406 -12.414 1 82.75 296 ALA B N 1
ATOM 4527 C CA . ALA B 1 296 ? 27.734 -23.766 -12.555 1 82.75 296 ALA B CA 1
ATOM 4528 C C . ALA B 1 296 ? 28.031 -25.125 -11.93 1 82.75 296 ALA B C 1
ATOM 4530 O O . ALA B 1 296 ? 27.359 -25.516 -10.969 1 82.75 296 ALA B O 1
#

Secondary structure (DSSP, 8-state):
-EETTTTEE---GGG-EEETTBHHHHH--EEEEEEEEETTEEETHHHHHHHHHHHHHHTT---SS-HHHHHHHHHHHHHHHT-SEEEEEEEEES-BS-S-SSGGG--S-EEEEEEEE-------S-EEEEE--SPPPPHHHHTS-BS--HHHHHHHHHHHHTT-SEEE-B-TTSBB---SSSEEEEE-TT-EEEE--SSSS---HHHHHHHHHTHHHHHTTS-SEEEE---BHHHHHT-SEEEEEETTEEEEEEEEETTEESTTSS--HHHHHHHHHHHHHHHH--TTTEEEP---/-EETTTTEE---GGG-EEETTBHHHHH--EEEEEEEEETTEEETHHHHHHHHHHHHHHTT---SS-HHHHHHHHHHHHHHHT-SEEEEEEEEES-BS-S-SSGGG--S-EEEEEEEE-------S-EEEEE--SPPPPHHHHTS-BS--HHHHHHHHHHHHTT-SEEE-B-TTSBB---SSSEEEEE-TT-EEEE--SSSS---HHHHHHHHHTHHHHHTTS-SEEEE---BHHHHHT-SEEEEEETTEEEEEEEEETTEESTTSS--HHHHHHHHHHHHHHHH--TTTEEEP---

Foldseek 3Di:
DDKVVVPGADQDPVPPDDDCQFCCNQPLLKFKFKWWAAQQWTFQLLVRLVLRVVLCVLSVADAPDDSVRVVVRQLVNCQVNVARGFMKMKMKTLAGAHNDNDSPRHPHIMIDIDTDRDDFDAAFFAWEEEAFPQADDFQSVQQHRTRPLPSLVVQCVVQVVVVTRGYWYAHPVQWTEATSAWFKWFQAPQQEIEGADCRRHYPAPLVVVLLVQVCVCCVVVNGVYYYYDTDHPVRRQRTQWMWTDHNRNNTHTHQHYNNHGRNVSGHDPSSVVSSVRSVCCRHPNDCVRIGGRDHD/DDKVVVPGDDQDPVPPDADCQFCCNQPLLKFKFKWWAAQQWTFQLLVRLVLRCVLCVLSVADAPDDSVRVSVRQLVNCQVNVARGFMKMKMKTLAGAHNDNDSPRHPHIMIDIDTDRDDFDAAFFAWEEEAFPQADDFQSVQQHRTRPLPSLVVQCVVQVVVVTRGYWYAHPVQWTEATSAWFKWFQAPQQEIEGADCRRHYPAPLVVVLLVQVCVCCVVVNGVYYYYDTDHPVRRQRTQWMWTDHNRNNTHTHQHYNNHGRNVSHHDPSSVVSSVRSVCCRHPNDCVRIGGRDHD

Nearest PDB structures (foldseek):
  5mqz-assembly1_B  TM=9.510E-01  e=5.893E-31  Archaeoglobus fulgidus DSM 4304
  5mr0-assembly1_D  TM=9.168E-01  e=1.959E-30  Archaeoglobus fulgidus DSM 4304
  2dab-assembly1_A  TM=9.152E-01  e=2.930E-26  Bacillus sp. YM-1
  2ej2-assembly1_F  TM=9.132E-01  e=1.077E-24  Thermus thermophilus HB8
  1i1k-assembly1_A  TM=9.123E-01  e=3.817E-24  Escherichia coli

Radius of gyration: 25.73 Å; Cα contacts (8 Å, |Δi|>4): 1390; chains: 2; bounding box: 53×73×54 Å

Solvent-accessible surface area (backbone atoms only — not comparable to full-atom values): 30308 Å² total; per-residue (Å²): 58,40,30,59,84,80,65,46,78,45,86,56,73,91,68,46,56,40,58,51,40,17,30,21,42,61,31,12,36,28,26,38,48,74,39,42,29,48,86,39,20,32,42,42,50,66,62,47,50,51,50,37,51,52,22,23,51,76,71,71,38,68,71,87,58,51,71,68,55,51,52,51,52,51,43,50,49,44,24,74,65,67,59,37,41,23,35,42,37,36,36,46,26,41,14,47,58,51,88,62,74,60,65,80,64,22,84,45,48,33,46,39,33,38,73,42,83,44,90,75,63,86,50,80,62,56,38,38,31,30,74,44,87,57,68,75,67,55,39,79,57,28,51,26,52,50,21,52,28,41,53,30,32,52,25,32,48,55,15,45,77,70,73,23,73,28,26,34,41,60,46,97,85,50,29,49,51,31,34,59,86,30,41,43,40,33,27,36,81,79,33,28,40,39,26,42,58,52,77,54,25,56,71,45,68,49,45,54,49,45,64,69,54,49,54,58,38,33,76,71,64,74,28,70,44,76,48,69,41,85,33,41,63,69,59,56,59,60,15,42,31,39,27,39,27,23,81,82,33,51,38,31,36,38,14,28,51,67,90,35,56,26,50,90,45,51,71,39,69,66,58,50,51,51,36,50,53,52,48,46,43,66,76,65,40,60,69,90,40,38,42,76,45,73,61,130,58,39,28,60,86,81,64,45,78,45,85,56,72,92,69,44,55,40,58,52,38,17,31,20,42,60,30,13,36,28,25,40,46,72,40,41,29,46,86,38,19,33,43,41,49,65,62,47,49,51,51,37,51,53,23,24,51,76,70,70,39,68,73,87,57,53,72,66,54,50,51,49,51,52,44,51,50,44,22,73,66,68,60,36,41,23,35,41,38,37,35,45,24,43,14,47,59,50,88,60,72,61,65,82,64,22,86,46,47,33,47,37,32,38,75,43,83,44,90,76,64,85,50,81,63,56,38,37,32,31,74,43,85,56,68,76,66,56,39,78,57,28,51,26,52,49,20,53,28,39,52,31,30,52,25,32,48,54,15,47,76,71,74,22,73,28,29,35,40,59,43,97,86,50,29,48,51,30,34,60,86,32,40,43,39,32,28,37,81,79,33,27,40,40,28,42,59,53,78,55,25,57,72,46,68,49,45,54,48,45,64,69,55,50,54,59,39,32,75,72,66,73,27,70,43,74,49,67,40,85,33,41,60,69,59,54,60,59,16,43,32,38,29,38,27,21,82,83,33,51,38,32,34,38,14,28,51,67,91,35,57,25,49,88,47,50,69,38,69,66,58,52,52,50,36,50,52,52,49,46,43,65,76,66,40,59,68,90,40,38,42,75,46,75,62,128

pLDDT: mean 97.65, std 2.05, range [82.19, 98.94]

Organism: NCBI:txid158383

Sequence (592 aa):
MYSSIFGGIILDPEMMVIPIDDHMVHRGHGVFDTAIILDGFIYELDVHLARFLRSASKAKITSSFSQSTLRSILIQLAAASLCRKGTLRYWLSAGPGDFLLSPAGCPAPAFYAVVIDEDFSQCKEGVKVITSTIPMKSPLFATMKNVNYLPNVLSKMEAEEKGAFASIWVDDEGHIAEGPNVNVAFITPEKELVLPFFDSILSGCTAMRLLELAPKLVELGHLKSVKTANLTMEEAKGASEMMYVGSTLPILPIIVWDDKPIGDGNVGKLTMELSDLLWEDMVAGPETLRVPVPYAMYSSIFGGIILDPEMMVIPIDDHMVHRGHGVFDTAIILDGFIYELDVHLARFLRSASKAKITSSFSQSTLRSILIQLAAASLCRKGTLRYWLSAGPGDFLLSPAGCPAPAFYAVVIDEDFSQCKEGVKVITSTIPMKSPLFATMKNVNYLPNVLSKMEAEEKGAFASIWVDDEGHIAEGPNVNVAFITPEKELVLPFFDSILSGCTAMRLLELAPKLVELGHLKSVKTANLTMEEAKGASEMMYVGSTLPILPIIVWDDKPIGDGNVGKLTMELSDLLWEDMVAGPETLRVPVPYA